Protein AF-0000000074029200 (afdb_homodimer)

Solvent-accessible surface area (backbone atoms only — not comparable to full-atom values): 29066 Å² total; per-residue (Å²): 129,84,76,78,50,22,51,49,37,46,43,51,68,23,36,46,64,42,58,86,31,36,35,35,27,42,22,12,74,84,25,44,72,59,31,50,52,42,33,58,50,36,48,76,48,27,60,40,35,36,36,36,37,32,72,69,62,92,45,66,43,50,70,69,58,66,59,54,33,59,37,49,40,63,32,47,32,38,38,31,39,17,68,38,32,46,76,78,14,66,44,47,52,49,13,24,74,59,39,11,14,39,36,35,14,44,60,64,55,70,59,33,31,75,70,17,32,39,58,37,63,55,70,58,16,30,53,54,9,50,54,48,15,54,50,45,40,72,22,45,34,36,40,41,34,40,92,93,27,46,29,35,33,32,26,61,95,32,56,36,39,65,40,34,41,65,31,70,45,72,50,29,67,47,47,41,50,36,5,22,19,31,32,22,35,41,75,46,47,25,37,36,27,42,53,36,48,39,31,30,59,78,71,21,58,42,91,55,47,36,41,36,34,30,54,60,14,24,58,76,45,70,43,46,89,64,43,74,57,50,48,67,32,69,71,42,73,46,25,16,22,46,19,35,44,32,34,13,37,15,82,32,20,49,88,74,42,44,61,64,38,35,50,12,17,49,34,25,35,26,40,26,25,6,42,19,54,89,54,74,31,82,40,76,41,93,44,67,41,44,30,21,22,64,46,26,27,32,26,48,55,91,42,58,43,27,56,60,28,38,74,61,116,128,84,76,77,50,21,52,49,37,46,42,50,67,24,36,46,64,42,58,86,31,36,35,36,25,41,22,13,74,85,25,44,71,59,31,50,51,42,32,56,50,36,50,76,47,26,61,40,35,35,36,36,37,32,72,67,63,94,44,65,45,48,69,69,59,66,59,54,35,60,38,48,41,63,32,48,31,39,38,31,40,17,68,38,32,48,75,78,14,66,46,47,51,49,14,25,74,59,38,10,15,37,37,35,13,46,61,64,56,70,60,33,32,76,69,17,32,39,57,38,63,54,69,58,14,30,53,54,10,49,53,48,14,54,51,45,41,71,24,46,34,38,39,41,33,40,90,93,27,46,30,35,32,32,26,60,96,30,57,35,40,66,39,36,41,65,31,70,47,71,50,30,65,46,48,42,49,37,6,21,18,30,33,22,35,43,76,47,46,25,39,38,28,42,54,37,49,38,30,31,58,78,72,20,59,42,90,56,49,36,42,35,33,30,55,59,14,24,57,76,46,70,43,45,88,64,44,74,58,49,48,65,34,68,71,43,72,48,24,16,21,46,20,35,44,32,34,14,37,15,81,32,20,49,87,74,43,45,62,65,38,37,50,13,17,48,37,26,35,27,42,26,24,6,42,19,53,90,55,77,31,83,41,77,40,94,42,68,40,45,30,22,23,67,45,25,26,31,26,48,54,90,41,60,44,28,56,61,26,39,72,61,116

Secondary structure (DSSP, 8-state):
-PPPPHHHIIIIIIS---TT-EEEEEEETTSHHHHHHHHHHHHHHSSEEEEEEEPPPSSTTPPPPHHHHHHHTT-SEEEE--SS--TTSHHHHHHHHTT-EEEE-TT--HHHHHTSGGGS-HHHHHHHHHHHHHHHHH-SEEEEEETTEEEEEE-TTPPPEEE-S---STT-EEESS--EEEE-PPTT--EEEEEE-SEETTTEE-SSPEEEEEETTEEEEEESTTGGGGGGGGSSTTTTBEEEEEEE-BTT----S-HHHHTTBTT-EEEEEE--GGGT-----S-EEEEEESS-EEEETTEEEEETTEE--/--PPPHHHIIIIIIS---TT-EEEEEEETTSHHHHHHHHHHHHHHSSEEEEEEEPPPSSTTPPPPHHHHHHHTT-SEEEE--SS--TTSHHHHHHHHTT-EEEE-TT--HHHHHTSGGGS-HHHHHHHHHHHHHHHHH-SEEEEEETTEEEEEE-TTPPPEEE-S---STT-EEESS--EEEE-PPTT--EEEEEE-SEETTTEE-SSPEEEEEETTEEEEEESTTGGGGGGGGSSTTTTBEEEEEEE-BTT----S-HHHHTTBTT-EEEEEE--GGGT-----S-EEEEEESS-EEEETTEEEEETTEE--

Sequence (626 aa):
MSKKSGYRVVIEDCLAVKKNETVLILTDDKKISIGKSLYEEGKKLAKEAVLMIMEPRKVSGEEPPEVIAEAMKNFDVIICPTSTSITHTNAKINAVKAGARLASMPNITEDMFHEGAITADYTEVEKLTLKLTEILSKTKTAKLIKDDYILEMSLDGRDGVASTGVYKNSGEAGNLPSGEAYIAPVEGSANGEMLVDGSMVGVGILQTPLHMKIVDGRLTEAKGEDRQKIEVLFSNERNGTLGELGIGTNHAARLTGVILEDEKIYGTVHIAFGTNTSFGGRNKADCHLDGVVINPTLYLDDLLVLKEGKFMIMSKKSGYRVVIEDCLAVKKNETVLILTDDKKISIGKSLYEEGKKLAKEAVLMIMEPRKVSGEEPPEVIAEAMKNFDVIICPTSTSITHTNAKINAVKAGARLASMPNITEDMFHEGAITADYTEVEKLTLKLTEILSKTKTAKLIKDDYILEMSLDGRDGVASTGVYKNSGEAGNLPSGEAYIAPVEGSANGEMLVDGSMVGVGILQTPLHMKIVDGRLTEAKGEDRQKIEVLFSNERNGTLGELGIGTNHAARLTGVILEDEKIYGTVHIAFGTNTSFGGRNKADCHLDGVVINPTLYLDDLLVLKEGKFMI

Radius of gyration: 32.2 Å; Cα contacts (8 Å, |Δi|>4): 1801; chains: 2; bounding box: 51×98×64 Å

InterPro domains:
  IPR052170 Metal-dependent Exopeptidase M29 [PTHR34448] (76-312)
  IPR058739 NicX [PF26233] (66-312)

Structure (mmCIF, N/CA/C/O backbone):
data_AF-0000000074029200-model_v1
#
loop_
_entity.id
_entity.type
_entity.pdbx_description
1 polymer 'Leucyl aminopeptidase (Aminopeptidase T)'
#
loop_
_atom_site.group_PDB
_atom_site.id
_atom_site.type_symbol
_atom_site.label_atom_id
_atom_site.label_alt_id
_atom_site.label_comp_id
_atom_site.label_asym_id
_atom_site.label_entity_id
_atom_site.label_seq_id
_atom_site.pdbx_PDB_ins_code
_atom_site.Cartn_x
_atom_site.Cartn_y
_atom_site.Cartn_z
_atom_site.occupancy
_atom_site.B_iso_or_equiv
_atom_site.auth_seq_id
_atom_site.auth_comp_id
_atom_site.auth_asym_id
_atom_site.auth_atom_id
_atom_site.pdbx_PDB_model_num
ATOM 1 N N . MET A 1 1 ? 22.656 25.344 -8.703 1 38.25 1 MET A N 1
ATOM 2 C CA . MET A 1 1 ? 22.406 24.109 -7.965 1 38.25 1 MET A CA 1
ATOM 3 C C . MET A 1 1 ? 20.922 23.75 -7.996 1 38.25 1 MET A C 1
ATOM 5 O O . MET A 1 1 ? 20.062 24.578 -7.703 1 38.25 1 MET A O 1
ATOM 9 N N . SER A 1 2 ? 20.438 22.766 -8.656 1 51.72 2 SER A N 1
ATOM 10 C CA . SER A 1 2 ? 19.031 22.469 -8.922 1 51.72 2 SER A CA 1
ATOM 11 C C . SER A 1 2 ? 18.234 22.344 -7.629 1 51.72 2 SER A C 1
ATOM 13 O O . SER A 1 2 ? 18.719 21.766 -6.652 1 51.72 2 SER A O 1
ATOM 15 N N . LYS A 1 3 ? 17.297 23.188 -7.395 1 76.44 3 LYS A N 1
ATOM 16 C CA . LYS A 1 3 ? 16.484 23.312 -6.184 1 76.44 3 LYS A CA 1
ATOM 17 C C . LYS A 1 3 ? 15.945 21.953 -5.758 1 76.44 3 LYS A C 1
ATOM 19 O O . LYS A 1 3 ? 15.477 21.172 -6.594 1 76.44 3 LYS A O 1
ATOM 24 N N . LYS A 1 4 ? 16.25 21.625 -4.543 1 86.81 4 LYS A N 1
ATOM 25 C CA . LYS A 1 4 ? 15.75 20.391 -3.922 1 86.81 4 LYS A CA 1
ATOM 26 C C . LYS A 1 4 ? 14.234 20.297 -4.07 1 86.81 4 LYS A C 1
ATOM 28 O O . LYS A 1 4 ? 13.516 21.266 -3.812 1 86.81 4 LYS A O 1
ATOM 33 N N . SER A 1 5 ? 13.805 19.25 -4.656 1 92.81 5 SER A N 1
ATOM 34 C CA . SER A 1 5 ? 12.359 19.094 -4.805 1 92.81 5 SER A CA 1
ATOM 35 C C . SER A 1 5 ? 11.656 19.109 -3.451 1 92.81 5 SER A C 1
ATOM 37 O O . SER A 1 5 ? 12.242 18.719 -2.438 1 92.81 5 SER A O 1
ATOM 39 N N . GLY A 1 6 ? 10.414 19.531 -3.385 1 97.06 6 GLY A N 1
ATOM 40 C CA . GLY A 1 6 ? 9.633 19.516 -2.16 1 97.06 6 GLY A CA 1
ATOM 41 C C . GLY A 1 6 ? 9.523 18.125 -1.535 1 97.06 6 GLY A C 1
ATOM 42 O O . GLY A 1 6 ? 9.516 18 -0.31 1 97.06 6 GLY A O 1
ATOM 43 N N . TYR A 1 7 ? 9.508 17.125 -2.363 1 98 7 TYR A N 1
ATOM 44 C CA . TYR A 1 7 ? 9.43 15.758 -1.867 1 98 7 TYR A CA 1
ATOM 45 C C . TYR A 1 7 ? 10.703 15.367 -1.131 1 98 7 TYR A C 1
ATOM 47 O O . TYR A 1 7 ? 10.656 14.688 -0.104 1 98 7 TYR A O 1
ATOM 55 N N . ARG A 1 8 ? 11.805 15.797 -1.65 1 96.94 8 ARG A N 1
ATOM 56 C CA . ARG A 1 8 ? 13.094 15.531 -1.005 1 96.94 8 ARG A CA 1
ATOM 57 C C . ARG A 1 8 ? 13.211 16.297 0.304 1 96.94 8 ARG A C 1
ATOM 59 O O . ARG A 1 8 ? 13.812 15.812 1.266 1 96.94 8 ARG A O 1
ATOM 66 N N . VAL A 1 9 ? 12.672 17.547 0.349 1 97.56 9 VAL A N 1
ATOM 67 C CA . VAL A 1 9 ? 12.656 18.344 1.571 1 97.56 9 VAL A CA 1
ATOM 68 C C . VAL A 1 9 ? 11.961 17.562 2.688 1 97.56 9 VAL A C 1
ATOM 70 O O . VAL A 1 9 ? 12.469 17.484 3.807 1 97.56 9 VAL A O 1
ATOM 73 N N . VAL A 1 10 ? 10.844 16.938 2.373 1 98.56 10 VAL A N 1
ATOM 74 C CA . VAL A 1 10 ? 10.078 16.188 3.361 1 98.56 10 VAL A CA 1
ATOM 75 C C . VAL A 1 10 ? 10.906 15.008 3.867 1 98.56 10 VAL A C 1
ATOM 77 O O . VAL A 1 10 ? 11.055 14.82 5.078 1 98.56 10 VAL A O 1
ATOM 80 N N . ILE A 1 11 ? 11.484 14.266 2.938 1 98.5 11 ILE A N 1
ATOM 81 C CA . ILE A 1 11 ? 12.164 13.008 3.244 1 98.5 11 ILE A CA 1
ATOM 82 C C . ILE A 1 11 ? 13.469 13.297 3.988 1 98.5 11 ILE A C 1
ATOM 84 O O . ILE A 1 11 ? 13.758 12.664 5.004 1 98.5 11 ILE A O 1
ATOM 88 N N . GLU A 1 12 ? 14.219 14.281 3.594 1 97.75 12 GLU A N 1
ATOM 89 C CA . GLU A 1 12 ? 15.57 14.492 4.094 1 97.75 12 GLU A CA 1
ATOM 90 C C . GLU A 1 12 ? 15.594 15.531 5.215 1 97.75 12 GLU A C 1
ATOM 92 O O . GLU A 1 12 ? 16.219 15.312 6.254 1 97.75 12 GLU A O 1
ATOM 97 N N . ASP A 1 13 ? 14.906 16.609 5.004 1 97.31 13 ASP A N 1
ATOM 98 C CA . ASP A 1 13 ? 15.07 17.75 5.906 1 97.31 13 ASP A CA 1
ATOM 99 C C . ASP A 1 13 ? 14.039 17.703 7.035 1 97.31 13 ASP A C 1
ATOM 101 O O . ASP A 1 13 ? 14.359 17.984 8.188 1 97.31 13 ASP A O 1
ATOM 105 N N . CYS A 1 14 ? 12.805 17.406 6.73 1 98.62 14 CYS A N 1
ATOM 106 C CA . CYS A 1 14 ? 11.742 17.438 7.73 1 98.62 14 CYS A CA 1
ATOM 107 C C . CYS A 1 14 ? 11.75 16.172 8.578 1 98.62 14 CYS A C 1
ATOM 109 O O . CYS A 1 14 ? 11.617 16.234 9.805 1 98.62 14 CYS A O 1
ATOM 111 N N . LEU A 1 15 ? 11.969 15.016 7.871 1 98.69 15 LEU A N 1
ATOM 112 C CA . LEU A 1 15 ? 11.828 13.75 8.586 1 98.69 15 LEU A CA 1
ATOM 113 C C . LEU A 1 15 ? 13.18 13.07 8.75 1 98.69 15 LEU A C 1
ATOM 115 O O . LEU A 1 15 ? 13.297 12.086 9.484 1 98.69 15 LEU A O 1
ATOM 119 N N . ALA A 1 16 ? 14.219 13.516 8.117 1 98.31 16 ALA A N 1
ATOM 120 C CA . ALA A 1 16 ? 15.586 13.008 8.242 1 98.31 16 ALA A CA 1
ATOM 121 C C . ALA A 1 16 ? 15.617 11.492 8.141 1 98.31 16 ALA A C 1
ATOM 123 O O . ALA A 1 16 ? 16.188 10.812 9.008 1 98.31 16 ALA A O 1
ATOM 124 N N . VAL A 1 17 ? 15.023 10.977 7.113 1 98.62 17 VAL A N 1
ATOM 125 C CA . VAL A 1 17 ? 14.977 9.531 6.906 1 98.62 17 VAL A CA 1
ATOM 126 C C . VAL A 1 17 ? 16.406 8.984 6.773 1 98.62 17 VAL A C 1
ATOM 128 O O . VAL A 1 17 ? 17.25 9.594 6.105 1 98.62 17 VAL A O 1
ATOM 131 N N . LYS A 1 18 ? 16.609 7.832 7.41 1 98.38 18 LYS A N 1
ATOM 132 C CA . LYS A 1 18 ? 17.922 7.195 7.375 1 98.38 18 LYS A CA 1
ATOM 133 C C . LYS A 1 18 ? 17.906 5.945 6.504 1 98.38 18 LYS A C 1
ATOM 135 O O . LYS A 1 18 ? 16.844 5.363 6.258 1 98.38 18 LYS A O 1
ATOM 140 N N . LYS A 1 19 ? 19.109 5.488 6.121 1 98.12 19 LYS A N 1
ATOM 141 C CA . LYS A 1 19 ? 19.297 4.398 5.168 1 98.12 19 LYS A CA 1
ATOM 142 C C . LYS A 1 19 ? 18.844 3.064 5.758 1 98.12 19 LYS A C 1
ATOM 144 O O . LYS A 1 19 ? 18.578 2.111 5.023 1 98.12 19 LYS A O 1
ATOM 149 N N . ASN A 1 20 ? 18.797 2.947 7.039 1 98.25 20 ASN A N 1
ATOM 150 C CA . ASN A 1 20 ? 18.422 1.682 7.668 1 98.25 20 ASN A CA 1
ATOM 151 C C . ASN A 1 20 ? 16.969 1.686 8.125 1 98.25 20 ASN A C 1
ATOM 153 O O . ASN A 1 20 ? 16.531 0.772 8.828 1 98.25 20 ASN A O 1
ATOM 157 N N . GLU A 1 21 ? 16.203 2.693 7.742 1 98.62 21 GLU A N 1
ATOM 158 C CA . GLU A 1 21 ? 14.844 2.852 8.242 1 98.62 21 GLU A CA 1
ATOM 159 C C . GLU A 1 21 ? 13.82 2.455 7.191 1 98.62 21 GLU A C 1
ATOM 161 O O . GLU A 1 21 ? 14.133 2.4 6 1 98.62 21 GLU A O 1
ATOM 166 N N . THR A 1 22 ? 12.617 2.125 7.703 1 98.69 22 THR A N 1
ATOM 167 C CA . THR A 1 22 ? 11.469 1.867 6.844 1 98.69 22 THR A CA 1
ATOM 168 C C . THR A 1 22 ? 10.547 3.084 6.793 1 98.69 22 THR A C 1
ATOM 170 O O . THR A 1 22 ? 10.383 3.785 7.793 1 98.69 22 THR A O 1
ATOM 173 N N . VAL A 1 23 ? 10.008 3.34 5.609 1 98.81 23 VAL A N 1
ATOM 174 C CA . VAL A 1 23 ? 9.117 4.48 5.41 1 98.81 23 VAL A CA 1
ATOM 175 C C . VAL A 1 23 ? 7.785 4 4.836 1 98.81 23 VAL A C 1
ATOM 177 O O . VAL A 1 23 ? 7.758 3.244 3.863 1 98.81 23 VAL A O 1
ATOM 180 N N . LEU A 1 24 ? 6.734 4.387 5.414 1 98.94 24 LEU A N 1
ATOM 181 C CA . LEU A 1 24 ? 5.391 4.188 4.879 1 98.94 24 LEU A CA 1
ATOM 182 C C . LEU A 1 24 ? 4.832 5.488 4.316 1 98.94 24 LEU A C 1
ATOM 184 O O . LEU A 1 24 ? 4.809 6.508 5.008 1 98.94 24 LEU A O 1
ATOM 188 N N . ILE A 1 25 ? 4.445 5.496 3.086 1 98.94 25 ILE A N 1
ATOM 189 C CA . ILE A 1 25 ? 3.559 6.523 2.559 1 98.94 25 ILE A CA 1
ATOM 190 C C . ILE A 1 25 ? 2.121 6.012 2.549 1 98.94 25 ILE A C 1
ATOM 192 O O . ILE A 1 25 ? 1.783 5.105 1.784 1 98.94 25 ILE A O 1
ATOM 196 N N . LEU A 1 26 ? 1.321 6.473 3.443 1 98.94 26 LEU A N 1
ATOM 197 C CA . LEU A 1 26 ? -0.095 6.129 3.496 1 98.94 26 LEU A CA 1
ATOM 198 C C . LEU A 1 26 ? -0.939 7.199 2.811 1 98.94 26 LEU A C 1
ATOM 200 O O . LEU A 1 26 ? -0.995 8.344 3.271 1 98.94 26 LEU A O 1
ATOM 204 N N . THR A 1 27 ? -1.576 6.887 1.706 1 98.81 27 THR A N 1
ATOM 205 C CA . THR A 1 27 ? -2.396 7.844 0.971 1 98.81 27 THR A CA 1
ATOM 206 C C . THR A 1 27 ? -3.771 7.254 0.667 1 98.81 27 THR A C 1
ATOM 208 O O . THR A 1 27 ? -4.148 6.223 1.227 1 98.81 27 THR A O 1
ATOM 211 N N . ASP A 1 28 ? -4.613 8.008 0.03 1 98.69 28 ASP A N 1
ATOM 212 C CA . ASP A 1 28 ? -5.918 7.512 -0.398 1 98.69 28 ASP A CA 1
ATOM 213 C C . ASP A 1 28 ? -6.152 7.789 -1.881 1 98.69 28 ASP A C 1
ATOM 215 O O . ASP A 1 28 ? -5.297 8.375 -2.551 1 98.69 28 ASP A O 1
ATOM 219 N N . ASP A 1 29 ? -7.258 7.43 -2.445 1 98.38 29 ASP A N 1
ATOM 220 C CA . ASP A 1 29 ? -7.551 7.453 -3.875 1 98.38 29 ASP A CA 1
ATOM 221 C C . ASP A 1 29 ? -7.457 8.875 -4.43 1 98.38 29 ASP A C 1
ATOM 223 O O . ASP A 1 29 ? -7.191 9.062 -5.621 1 98.38 29 ASP A O 1
ATOM 227 N N . LYS A 1 30 ? -7.57 9.836 -3.578 1 98.31 30 LYS A N 1
ATOM 228 C CA . LYS A 1 30 ? -7.625 11.219 -4.047 1 98.31 30 LYS A CA 1
ATOM 229 C C . LYS A 1 30 ? -6.234 11.852 -4.059 1 98.31 30 LYS A C 1
ATOM 231 O O . LYS A 1 30 ? -6.035 12.914 -4.652 1 98.31 30 LYS A O 1
ATOM 236 N N . LYS A 1 31 ? -5.27 11.188 -3.438 1 98.5 31 LYS A N 1
ATOM 237 C CA . LYS A 1 31 ? -3.947 11.789 -3.307 1 98.5 31 LYS A CA 1
ATOM 238 C C . LYS A 1 31 ? -2.863 10.852 -3.828 1 98.5 31 LYS A C 1
ATOM 240 O O . LYS A 1 31 ? -1.701 10.961 -3.428 1 98.5 31 LYS A O 1
ATOM 245 N N . ILE A 1 32 ? -3.189 9.984 -4.734 1 98.38 32 ILE A N 1
ATOM 246 C CA . ILE A 1 32 ? -2.307 8.914 -5.188 1 98.38 32 ILE A CA 1
ATOM 247 C C . ILE A 1 32 ? -1.058 9.516 -5.828 1 98.38 32 ILE A C 1
ATOM 249 O O . ILE A 1 32 ? 0.054 9.023 -5.613 1 98.38 32 ILE A O 1
ATOM 253 N N . SER A 1 33 ? -1.218 10.57 -6.684 1 98.12 33 SER A N 1
ATOM 254 C CA . SER A 1 33 ? -0.089 11.172 -7.383 1 98.12 33 SER A CA 1
ATOM 255 C C . SER A 1 33 ? 0.973 11.664 -6.406 1 98.12 33 SER A C 1
ATOM 257 O O . SER A 1 33 ? 2.164 11.406 -6.594 1 98.12 33 SER A O 1
ATOM 259 N N . ILE A 1 34 ? 0.531 12.32 -5.355 1 98.69 34 ILE A N 1
ATOM 260 C CA . ILE A 1 34 ? 1.442 12.828 -4.34 1 98.69 34 ILE A CA 1
ATOM 261 C C . ILE A 1 34 ? 2.07 11.664 -3.576 1 98.69 34 ILE A C 1
ATOM 263 O O . ILE A 1 34 ? 3.279 11.648 -3.338 1 98.69 34 ILE A O 1
ATOM 267 N N . GLY A 1 35 ? 1.217 10.695 -3.18 1 98.81 35 GLY A N 1
ATOM 268 C CA . GLY A 1 35 ? 1.73 9.508 -2.52 1 98.81 35 GLY A CA 1
ATOM 269 C C . GLY A 1 35 ? 2.832 8.812 -3.301 1 98.81 35 GLY A C 1
ATOM 270 O O . GLY A 1 35 ? 3.863 8.445 -2.736 1 98.81 35 GLY A O 1
ATOM 271 N N . LYS A 1 36 ? 2.619 8.695 -4.586 1 98.44 36 LYS A N 1
ATOM 272 C CA . LYS A 1 36 ? 3.592 8.039 -5.453 1 98.44 36 LYS A CA 1
ATOM 273 C C . LYS A 1 36 ? 4.906 8.82 -5.492 1 98.44 36 LYS A C 1
ATOM 275 O O . LYS A 1 36 ? 5.984 8.219 -5.469 1 98.44 36 LYS A O 1
ATOM 280 N N . SER A 1 37 ? 4.82 10.117 -5.598 1 98.62 37 SER A N 1
ATOM 281 C CA . SER A 1 37 ? 6.02 10.945 -5.648 1 98.62 37 SER A CA 1
ATOM 282 C C . SER A 1 37 ? 6.828 10.836 -4.359 1 98.62 37 SER A C 1
ATOM 284 O O . SER A 1 37 ? 8.055 10.742 -4.395 1 98.62 37 SER A O 1
ATOM 286 N N . LEU A 1 38 ? 6.168 10.852 -3.234 1 98.88 38 LEU A N 1
ATOM 287 C CA . LEU A 1 38 ? 6.836 10.688 -1.948 1 98.88 38 LEU A CA 1
ATOM 288 C C . LEU A 1 38 ? 7.453 9.297 -1.826 1 98.88 38 LEU A C 1
ATOM 290 O O . LEU A 1 38 ? 8.57 9.156 -1.322 1 98.88 38 LEU A O 1
ATOM 294 N N . TYR A 1 39 ? 6.727 8.328 -2.283 1 98.88 39 TYR A N 1
ATOM 295 C CA . TYR A 1 39 ? 7.203 6.949 -2.295 1 98.88 39 TYR A CA 1
ATOM 296 C C . TYR A 1 39 ? 8.492 6.82 -3.102 1 98.88 39 TYR A C 1
ATOM 298 O O . TYR A 1 39 ? 9.469 6.234 -2.633 1 98.88 39 TYR A O 1
ATOM 306 N N . GLU A 1 40 ? 8.5 7.422 -4.305 1 98.44 40 GLU A N 1
ATOM 307 C CA . GLU A 1 40 ? 9.688 7.387 -5.156 1 98.44 40 GLU A CA 1
ATOM 308 C C . GLU A 1 40 ? 10.883 8.047 -4.473 1 98.44 40 GLU A C 1
ATOM 310 O O . GLU A 1 40 ? 12.008 7.559 -4.566 1 98.44 40 GLU A O 1
ATOM 315 N N . GLU A 1 41 ? 10.625 9.148 -3.846 1 98.19 41 GLU A N 1
ATOM 316 C CA . GLU A 1 41 ? 11.711 9.82 -3.139 1 98.19 41 GLU A CA 1
ATOM 317 C C . GLU A 1 41 ? 12.18 8.992 -1.941 1 98.19 41 GLU A C 1
ATOM 319 O O . GLU A 1 41 ? 13.375 8.922 -1.664 1 98.19 41 GLU A O 1
ATOM 324 N N . GLY A 1 42 ? 11.227 8.406 -1.172 1 98.38 42 GLY A N 1
ATOM 325 C CA . GLY A 1 42 ? 11.562 7.57 -0.031 1 98.38 42 GLY A CA 1
ATOM 326 C C . GLY A 1 42 ? 12.406 6.363 -0.402 1 98.38 42 GLY A C 1
ATOM 327 O O . GLY A 1 42 ? 13.32 5.992 0.335 1 98.38 42 GLY A O 1
ATOM 328 N N . LYS A 1 43 ? 12.172 5.777 -1.564 1 97.88 43 LYS A N 1
ATOM 329 C CA . LYS A 1 43 ? 12.898 4.602 -2.041 1 97.88 43 LYS A CA 1
ATOM 330 C C . LYS A 1 43 ? 14.383 4.898 -2.195 1 97.88 43 LYS A C 1
ATOM 332 O O . LYS A 1 43 ? 15.219 4.012 -2.016 1 97.88 43 LYS A O 1
ATOM 337 N N . LYS A 1 44 ? 14.695 6.129 -2.514 1 97.69 44 LYS A N 1
ATOM 338 C CA . LYS A 1 44 ? 16.078 6.504 -2.803 1 97.69 44 LYS A CA 1
ATOM 339 C C . LYS A 1 44 ? 16.938 6.488 -1.537 1 97.69 44 LYS A C 1
ATOM 341 O O . LYS A 1 44 ? 18.156 6.324 -1.604 1 97.69 44 LYS A O 1
ATOM 346 N N . LEU A 1 45 ? 16.266 6.621 -0.389 1 97.69 45 LEU A N 1
ATOM 347 C CA . LEU A 1 45 ? 17.062 6.828 0.824 1 97.69 45 LEU A CA 1
ATOM 348 C C . LEU A 1 45 ? 16.812 5.707 1.826 1 97.69 45 LEU A C 1
ATOM 350 O O . LEU A 1 45 ? 17.766 5.199 2.436 1 97.69 45 LEU A O 1
ATOM 354 N N . ALA A 1 46 ? 15.602 5.258 2.002 1 98.38 46 ALA A N 1
ATOM 355 C CA . ALA A 1 46 ? 15.219 4.332 3.066 1 98.38 46 ALA A CA 1
ATOM 356 C C . ALA A 1 46 ? 15.672 2.912 2.744 1 98.38 46 ALA A C 1
ATOM 358 O O . ALA A 1 46 ? 15.914 2.578 1.581 1 98.38 46 ALA A O 1
ATOM 359 N N . LYS A 1 47 ? 15.781 2.117 3.812 1 98.06 47 LYS A N 1
ATOM 360 C CA . LYS A 1 47 ? 16 0.685 3.629 1 98.06 47 LYS A CA 1
ATOM 361 C C . LYS A 1 47 ? 14.867 0.055 2.83 1 98.06 47 LYS A C 1
ATOM 363 O O . LYS A 1 47 ? 15.102 -0.768 1.944 1 98.06 47 LYS A O 1
ATOM 368 N N . GLU A 1 48 ? 13.656 0.421 3.236 1 98.06 48 GLU A N 1
ATOM 369 C CA . GLU A 1 48 ? 12.43 -0.017 2.578 1 98.06 48 GLU A CA 1
ATOM 370 C C . GLU A 1 48 ? 11.383 1.091 2.574 1 98.06 48 GLU A C 1
ATOM 372 O O . GLU A 1 48 ? 11.156 1.741 3.598 1 98.06 48 GLU A O 1
ATOM 377 N N . ALA A 1 49 ? 10.844 1.323 1.435 1 98.69 49 ALA A N 1
ATOM 378 C CA . ALA A 1 49 ? 9.68 2.201 1.326 1 98.69 49 ALA A CA 1
ATOM 379 C C . ALA A 1 49 ? 8.453 1.431 0.851 1 98.69 49 ALA A C 1
ATOM 381 O O . ALA A 1 49 ? 8.555 0.569 -0.026 1 98.69 49 ALA A O 1
ATOM 382 N N . VAL A 1 50 ? 7.348 1.687 1.462 1 98.88 50 VAL A N 1
ATOM 383 C CA . VAL A 1 50 ? 6.078 1.054 1.109 1 98.88 50 VAL A CA 1
ATOM 384 C C . VAL A 1 50 ? 5.02 2.123 0.853 1 98.88 50 VAL A C 1
ATOM 386 O O . VAL A 1 50 ? 4.926 3.102 1.599 1 98.88 50 VAL A O 1
ATOM 389 N N . LEU A 1 51 ? 4.305 2.023 -0.265 1 98.88 51 LEU A N 1
ATOM 390 C CA . LEU A 1 51 ? 3.139 2.854 -0.535 1 98.88 51 LEU A CA 1
ATOM 391 C C . LEU A 1 51 ? 1.85 2.092 -0.244 1 98.88 51 LEU A C 1
ATOM 393 O O . LEU A 1 51 ? 1.641 0.995 -0.766 1 98.88 51 LEU A O 1
ATOM 397 N N . MET A 1 52 ? 1.065 2.617 0.641 1 98.88 52 MET A N 1
ATOM 398 C CA . MET A 1 52 ? -0.237 2.047 0.976 1 98.88 52 MET A CA 1
ATOM 399 C C . MET A 1 52 ? -1.364 2.988 0.564 1 98.88 52 MET A C 1
ATOM 401 O O . MET A 1 52 ? -1.338 4.176 0.89 1 98.88 52 MET A O 1
ATOM 405 N N . ILE A 1 53 ? -2.348 2.492 -0.204 1 98.81 53 ILE A N 1
ATOM 406 C CA . ILE A 1 53 ? -3.477 3.271 -0.699 1 98.81 53 ILE A CA 1
ATOM 407 C C . ILE A 1 53 ? -4.781 2.703 -0.142 1 98.81 53 ILE A C 1
ATOM 409 O O . ILE A 1 53 ? -5.004 1.491 -0.184 1 98.81 53 ILE A O 1
ATOM 413 N N . MET A 1 54 ? -5.574 3.512 0.409 1 98.69 54 MET A N 1
ATOM 414 C CA . MET A 1 54 ? -6.895 3.148 0.907 1 98.69 54 MET A CA 1
ATOM 415 C C . MET A 1 54 ? -7.969 4.059 0.318 1 98.69 54 MET A C 1
ATOM 417 O O . MET A 1 54 ? -7.652 5.043 -0.353 1 98.69 54 MET A O 1
ATOM 421 N N . GLU A 1 55 ? -9.227 3.697 0.531 1 98.06 55 GLU A N 1
ATOM 422 C CA . GLU A 1 55 ? -10.328 4.59 0.181 1 98.06 55 GLU A CA 1
ATOM 423 C C . GLU A 1 55 ? -10.352 5.816 1.085 1 98.06 55 GLU A C 1
ATOM 425 O O . GLU A 1 55 ? -10.086 5.719 2.285 1 98.06 55 GLU A O 1
ATOM 430 N N . PRO A 1 56 ? -10.664 6.965 0.496 1 97.81 56 PRO A N 1
ATOM 431 C CA . PRO A 1 56 ? -10.797 8.148 1.346 1 97.81 56 PRO A CA 1
ATOM 432 C C . PRO A 1 56 ? -11.805 7.961 2.477 1 97.81 56 PRO A C 1
ATOM 434 O O . PRO A 1 56 ? -12.844 7.332 2.277 1 97.81 56 PRO A O 1
ATOM 437 N N . ARG A 1 57 ? -11.461 8.453 3.639 1 97.06 57 ARG A N 1
ATOM 438 C CA . ARG A 1 57 ? -12.438 8.492 4.723 1 97.06 57 ARG A CA 1
ATOM 439 C C . ARG A 1 57 ? -13.469 9.594 4.492 1 97.06 57 ARG A C 1
ATOM 441 O O . ARG A 1 57 ? -13.266 10.477 3.658 1 97.06 57 ARG A O 1
ATOM 448 N N . LYS A 1 58 ? -14.578 9.547 5.219 1 94.69 58 LYS A N 1
ATOM 449 C CA . LYS A 1 58 ? -15.688 10.461 4.988 1 94.69 58 LYS A CA 1
ATOM 450 C C . LYS A 1 58 ? -15.414 11.82 5.625 1 94.69 58 LYS A C 1
ATOM 452 O O . LYS A 1 58 ? -15.797 12.859 5.078 1 94.69 58 LYS A O 1
ATOM 457 N N . VAL A 1 59 ? -14.727 11.812 6.77 1 91.62 59 VAL A N 1
ATOM 458 C CA . VAL A 1 59 ? -14.469 13.055 7.484 1 91.62 59 VAL A CA 1
ATOM 459 C C . VAL A 1 59 ? -13.094 12.992 8.148 1 91.62 59 VAL A C 1
ATOM 461 O O . VAL A 1 59 ? -12.57 11.898 8.398 1 91.62 59 VAL A O 1
ATOM 464 N N . SER A 1 60 ? -12.594 14.141 8.414 1 91.12 60 SER A N 1
ATOM 465 C CA . SER A 1 60 ? -11.359 14.219 9.18 1 91.12 60 SER A CA 1
ATOM 466 C C . SER A 1 60 ? -11.523 13.586 10.562 1 91.12 60 SER A C 1
ATOM 468 O O . SER A 1 60 ? -12.547 13.766 11.211 1 91.12 60 SER A O 1
ATOM 470 N N . GLY A 1 61 ? -10.492 12.852 10.961 1 91.88 61 GLY A N 1
ATOM 471 C CA . GLY A 1 61 ? -10.531 12.203 12.258 1 91.88 61 GLY A CA 1
ATOM 472 C C . GLY A 1 61 ? -11.109 10.805 12.211 1 91.88 61 GLY A C 1
ATOM 473 O O . GLY A 1 61 ? -11.016 10.055 13.188 1 91.88 61 GLY A O 1
ATOM 474 N N . GLU A 1 62 ? -11.758 10.5 11.094 1 95.31 62 GLU A N 1
ATOM 475 C CA . GLU A 1 62 ? -12.227 9.125 10.953 1 95.31 62 GLU A CA 1
ATOM 476 C C . GLU A 1 62 ? -11.055 8.148 10.898 1 95.31 62 GLU A C 1
ATOM 478 O O . GLU A 1 62 ? -10.086 8.367 10.172 1 95.31 62 GLU A O 1
ATOM 483 N N . GLU A 1 63 ? -11.195 7.074 11.664 1 98 63 GLU A N 1
ATOM 484 C CA . GLU A 1 63 ? -10.133 6.074 11.742 1 98 63 GLU A CA 1
ATOM 485 C C . GLU A 1 63 ? -9.898 5.414 10.391 1 98 63 GLU A C 1
ATOM 487 O O . GLU A 1 63 ? -10.852 5.121 9.656 1 98 63 GLU A O 1
ATOM 492 N N . PRO A 1 64 ? -8.672 5.207 10.023 1 98.12 64 PRO A N 1
ATOM 493 C CA . PRO A 1 64 ? -8.445 4.301 8.898 1 98.12 64 PRO A CA 1
ATOM 494 C C . PRO A 1 64 ? -8.82 2.855 9.219 1 98.12 64 PRO A C 1
ATOM 496 O O . PRO A 1 64 ? -9.133 2.535 10.367 1 98.12 64 PRO A O 1
ATOM 499 N N . PRO A 1 65 ? -8.906 2.01 8.195 1 97.25 65 PRO A N 1
ATOM 500 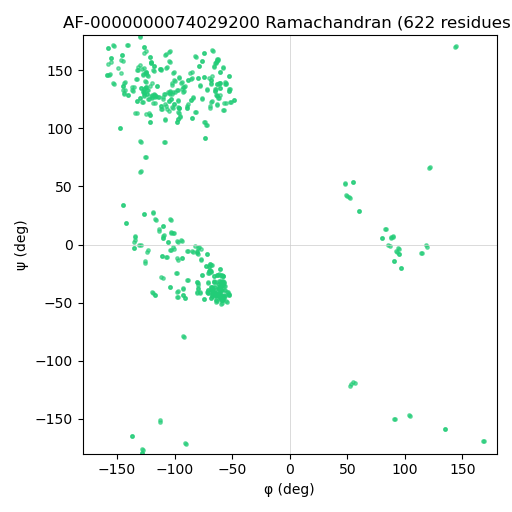C CA . PRO A 1 65 ? -9.188 0.603 8.492 1 97.25 65 PRO A CA 1
ATOM 501 C C . PRO A 1 65 ? -8.234 0.01 9.523 1 97.25 65 PRO A C 1
ATOM 503 O O . PRO A 1 65 ? -7.047 0.354 9.539 1 97.25 65 PRO A O 1
ATOM 506 N N . GLU A 1 66 ? -8.75 -0.855 10.312 1 97.56 66 GLU A N 1
ATOM 507 C CA . GLU A 1 66 ? -7.973 -1.472 11.383 1 97.56 66 GLU A CA 1
ATOM 508 C C . GLU A 1 66 ? -6.695 -2.105 10.844 1 97.56 66 GLU A C 1
ATOM 510 O O . GLU A 1 66 ? -5.641 -2.031 11.484 1 97.56 66 GLU A O 1
ATOM 515 N N . VAL A 1 67 ? -6.785 -2.754 9.711 1 97.19 67 VAL A N 1
ATOM 516 C CA . VAL A 1 67 ? -5.633 -3.434 9.125 1 97.19 67 VAL A CA 1
ATOM 517 C C . VAL A 1 67 ? -4.535 -2.42 8.812 1 97.19 67 VAL A C 1
ATOM 519 O O . VAL A 1 67 ? -3.346 -2.729 8.93 1 97.19 67 VAL A O 1
ATOM 522 N N . ILE A 1 68 ? -4.934 -1.224 8.438 1 98.38 68 ILE A N 1
ATOM 523 C CA . ILE A 1 68 ? -3.973 -0.161 8.164 1 98.38 68 ILE A CA 1
ATOM 524 C C . ILE A 1 68 ? -3.402 0.368 9.477 1 98.38 68 ILE A C 1
ATOM 526 O O . ILE A 1 68 ? -2.188 0.535 9.609 1 98.38 68 ILE A O 1
ATOM 530 N N . ALA A 1 69 ? -4.301 0.634 10.461 1 98.56 69 ALA A N 1
ATOM 531 C CA . ALA A 1 69 ? -3.867 1.107 11.773 1 98.56 69 ALA A CA 1
ATOM 532 C C . ALA A 1 69 ? -2.816 0.176 12.375 1 98.56 69 ALA A C 1
ATOM 534 O O . ALA A 1 69 ? -1.811 0.635 12.922 1 98.56 69 ALA A O 1
ATOM 535 N N . GLU A 1 70 ? -3.01 -1.095 12.266 1 97.81 70 GLU A N 1
ATOM 536 C CA . GLU A 1 70 ? -2.074 -2.084 12.789 1 97.81 70 GLU A CA 1
ATOM 537 C C . GLU A 1 70 ? -0.75 -2.047 12.031 1 97.81 70 GLU A C 1
ATOM 539 O O . GLU A 1 70 ? 0.32 -2.143 12.641 1 97.81 70 GLU A O 1
ATOM 544 N N . ALA A 1 71 ? -0.792 -1.943 10.766 1 97.75 71 ALA A N 1
ATOM 545 C CA . ALA A 1 71 ? 0.419 -1.9 9.953 1 97.75 71 ALA A CA 1
ATOM 546 C C . ALA A 1 71 ? 1.273 -0.686 10.305 1 97.75 71 ALA A C 1
ATOM 548 O O . ALA A 1 71 ? 2.504 -0.771 10.328 1 97.75 71 ALA A O 1
ATOM 549 N N . MET A 1 72 ? 0.654 0.437 10.578 1 98.62 72 MET A N 1
ATOM 550 C CA . MET A 1 72 ? 1.332 1.7 10.852 1 98.62 72 MET A CA 1
ATOM 551 C C . MET A 1 72 ? 2.283 1.559 12.039 1 98.62 72 MET A C 1
ATOM 553 O O . MET A 1 72 ? 3.336 2.199 12.07 1 98.62 72 MET A O 1
ATOM 557 N N . LYS A 1 73 ? 2.031 0.667 12.938 1 98.31 73 LYS A N 1
ATOM 558 C CA . LYS A 1 73 ? 2.797 0.528 14.172 1 98.31 73 LYS A CA 1
ATOM 559 C C . LYS A 1 73 ? 4.184 -0.045 13.898 1 98.31 73 LYS A C 1
ATOM 561 O O . LYS A 1 73 ? 5.059 -0.007 14.758 1 98.31 73 LYS A O 1
ATOM 566 N N . ASN A 1 74 ? 4.422 -0.478 12.664 1 97.69 74 ASN A N 1
ATOM 567 C CA . ASN A 1 74 ? 5.633 -1.251 12.391 1 97.69 74 ASN A CA 1
ATOM 568 C C . ASN A 1 74 ? 6.629 -0.456 11.555 1 97.69 74 ASN A C 1
ATOM 570 O O . ASN A 1 74 ? 7.656 -0.992 11.133 1 97.69 74 ASN A O 1
ATOM 574 N N . PHE A 1 75 ? 6.398 0.784 11.266 1 98.69 75 PHE A N 1
ATOM 575 C CA . PHE A 1 75 ? 7.281 1.594 10.438 1 98.69 75 PHE A CA 1
ATOM 576 C C . PHE A 1 75 ? 8.047 2.607 11.281 1 98.69 75 PHE A C 1
ATOM 578 O O . PHE A 1 75 ? 7.539 3.082 12.297 1 98.69 75 PHE A O 1
ATOM 585 N N . ASP A 1 76 ? 9.25 3.023 10.844 1 98.75 76 ASP A N 1
ATOM 586 C CA . ASP A 1 76 ? 10.039 4.059 11.5 1 98.75 76 ASP A CA 1
ATOM 587 C C . ASP A 1 76 ? 9.508 5.453 11.164 1 98.75 76 ASP A C 1
ATOM 589 O O . ASP A 1 76 ? 9.484 6.336 12.023 1 98.75 76 ASP A O 1
ATOM 593 N N . VAL A 1 77 ? 9.156 5.648 9.945 1 98.88 77 VAL A N 1
ATOM 594 C CA . VAL A 1 77 ? 8.695 6.934 9.438 1 98.88 77 VAL A CA 1
ATOM 595 C C . VAL A 1 77 ? 7.375 6.754 8.695 1 98.88 77 VAL A C 1
ATOM 597 O O . VAL A 1 77 ? 7.223 5.809 7.914 1 98.88 77 VAL A O 1
ATOM 600 N N . ILE A 1 78 ? 6.418 7.602 8.945 1 98.94 78 ILE A N 1
ATOM 601 C CA . ILE A 1 78 ? 5.129 7.531 8.266 1 98.94 78 ILE A CA 1
ATOM 602 C C . ILE A 1 78 ? 4.758 8.906 7.719 1 98.94 78 ILE A C 1
ATOM 604 O O . ILE A 1 78 ? 4.801 9.906 8.445 1 98.94 78 ILE A O 1
ATOM 608 N N . ILE A 1 79 ? 4.469 8.992 6.477 1 98.94 79 ILE A N 1
ATOM 609 C CA . ILE A 1 79 ? 4 10.195 5.801 1 98.94 79 ILE A CA 1
ATOM 610 C C . ILE A 1 79 ? 2.592 9.969 5.258 1 98.94 79 ILE A C 1
ATOM 612 O O . ILE A 1 79 ? 2.352 9.008 4.52 1 98.94 79 ILE A O 1
ATOM 616 N N . CYS A 1 80 ? 1.662 10.859 5.566 1 98.88 80 CYS A N 1
ATOM 617 C CA . CYS A 1 80 ? 0.26 10.578 5.273 1 98.88 80 CYS A CA 1
ATOM 618 C C . CYS A 1 80 ? -0.355 11.688 4.434 1 98.88 80 CYS A C 1
ATOM 620 O O . CYS A 1 80 ? -1.146 12.492 4.938 1 98.88 80 CYS A O 1
ATOM 622 N N . PRO A 1 81 ? -0.039 11.742 3.15 1 98.81 81 PRO A N 1
ATOM 623 C CA . PRO A 1 81 ? -0.821 12.609 2.26 1 98.81 81 PRO A CA 1
ATOM 624 C C . PRO A 1 81 ? -2.209 12.039 1.962 1 98.81 81 PRO A C 1
ATOM 626 O O . PRO A 1 81 ? -2.373 11.266 1.017 1 98.81 81 PRO A O 1
ATOM 629 N N . THR A 1 82 ? -3.166 12.391 2.723 1 98.5 82 THR A N 1
ATOM 630 C CA . THR A 1 82 ? -4.535 11.906 2.582 1 98.5 82 THR A CA 1
ATOM 631 C C . THR A 1 82 ? -5.5 13.07 2.357 1 98.5 82 THR A C 1
ATOM 633 O O . THR A 1 82 ? -5.164 14.227 2.623 1 98.5 82 THR A O 1
ATOM 636 N N . SER A 1 83 ? -6.676 12.781 1.851 1 97.62 83 SER A N 1
ATOM 637 C CA . SER A 1 83 ? -7.676 13.805 1.591 1 97.62 83 SER A CA 1
ATOM 638 C C . SER A 1 83 ? -8.344 14.266 2.883 1 97.62 83 SER A C 1
ATOM 640 O O . SER A 1 83 ? -8.867 15.375 2.955 1 97.62 83 SER A O 1
ATOM 642 N N . THR A 1 84 ? -8.352 13.375 3.889 1 95.38 84 THR A N 1
ATOM 643 C CA . THR A 1 84 ? -8.852 13.711 5.219 1 95.38 84 THR A CA 1
ATOM 644 C C . THR A 1 84 ? -7.75 13.531 6.266 1 95.38 84 THR A C 1
ATOM 646 O O . THR A 1 84 ? -6.82 12.75 6.066 1 95.38 84 THR A O 1
ATOM 649 N N . SER A 1 85 ? -7.941 14.219 7.293 1 93.88 85 SER A N 1
ATOM 650 C CA . SER A 1 85 ? -6.902 14.25 8.32 1 93.88 85 SER A CA 1
ATOM 651 C C . SER A 1 85 ? -6.93 12.984 9.172 1 93.88 85 SER A C 1
ATOM 653 O O . SER A 1 85 ? -8 12.508 9.547 1 93.88 85 SER A O 1
ATOM 655 N N . ILE A 1 86 ? -5.695 12.5 9.422 1 95.5 86 ILE A N 1
ATOM 656 C CA . ILE A 1 86 ? -5.598 11.383 10.352 1 95.5 86 ILE A CA 1
ATOM 657 C C . ILE A 1 86 ? -4.949 11.852 11.656 1 95.5 86 ILE A C 1
ATOM 659 O O . ILE A 1 86 ? -4.637 11.039 12.531 1 95.5 86 ILE A O 1
ATOM 663 N N . THR A 1 87 ? -4.703 13.086 11.859 1 92.25 87 THR A N 1
ATOM 664 C CA . THR A 1 87 ? -3.893 13.703 12.906 1 92.25 87 THR A CA 1
ATOM 665 C C . THR A 1 87 ? -4.391 13.297 14.289 1 92.25 87 THR A C 1
ATOM 667 O O . THR A 1 87 ? -3.59 13.039 15.188 1 92.25 87 THR A O 1
ATOM 670 N N . HIS A 1 88 ? -5.645 13.219 14.477 1 90.69 88 HIS A N 1
ATOM 671 C CA . HIS A 1 88 ? -6.184 13 15.82 1 90.69 88 HIS A CA 1
ATOM 672 C C . HIS A 1 88 ? -6.789 11.602 15.945 1 90.69 88 HIS A C 1
ATOM 674 O O . HIS A 1 88 ? -7.566 11.344 16.859 1 90.69 88 HIS A O 1
ATOM 680 N N . THR A 1 89 ? -6.504 10.688 15.047 1 95.44 89 THR A N 1
ATOM 681 C CA . THR A 1 89 ? -6.992 9.32 15.117 1 95.44 89 THR A CA 1
ATOM 682 C C . THR A 1 89 ? -6.172 8.5 16.109 1 95.44 89 THR A C 1
ATOM 684 O O . THR A 1 89 ? -5.016 8.828 16.391 1 95.44 89 THR A O 1
ATOM 687 N N . ASN A 1 90 ? -6.777 7.52 16.625 1 97.5 90 ASN A N 1
ATOM 688 C CA . ASN A 1 90 ? -6.059 6.555 17.453 1 97.5 90 ASN A CA 1
ATOM 689 C C . ASN A 1 90 ? -4.949 5.863 16.672 1 97.5 90 ASN A C 1
ATOM 691 O O . ASN A 1 90 ? -3.906 5.523 17.234 1 97.5 90 ASN A O 1
ATOM 695 N N . ALA A 1 91 ? -5.172 5.586 15.367 1 98.31 91 ALA A N 1
ATOM 696 C CA . ALA A 1 91 ? -4.164 4.957 14.516 1 98.31 91 ALA A CA 1
ATOM 697 C C . ALA A 1 91 ? -2.854 5.738 14.555 1 98.31 91 ALA A C 1
ATOM 699 O O . ALA A 1 91 ? -1.783 5.164 14.766 1 98.31 91 ALA A O 1
ATOM 700 N N . LYS A 1 92 ? -2.984 7.039 14.359 1 98.06 92 LYS A N 1
ATOM 701 C CA . LYS A 1 92 ? -1.817 7.914 14.406 1 98.06 92 LYS A CA 1
ATOM 702 C C . LYS A 1 92 ? -1.181 7.914 15.789 1 98.06 92 LYS A C 1
ATOM 704 O O . LYS A 1 92 ? 0.034 7.746 15.922 1 98.06 92 LYS A O 1
ATOM 709 N N . ILE A 1 93 ? -1.976 8.094 16.797 1 97.31 93 ILE A N 1
ATOM 710 C CA . ILE A 1 93 ? -1.496 8.164 18.188 1 97.31 93 ILE A CA 1
ATOM 711 C C . ILE A 1 93 ? -0.742 6.879 18.531 1 97.31 93 ILE A C 1
ATOM 713 O O . ILE A 1 93 ? 0.368 6.93 19.062 1 97.31 93 ILE A O 1
ATOM 717 N N . ASN A 1 94 ? -1.291 5.738 18.188 1 98.5 94 ASN A N 1
ATOM 718 C CA . ASN A 1 94 ? -0.709 4.441 18.531 1 98.5 94 ASN A CA 1
ATOM 719 C C . ASN A 1 94 ? 0.564 4.172 17.734 1 98.5 94 ASN A C 1
ATOM 721 O O . ASN A 1 94 ? 1.502 3.559 18.234 1 98.5 94 ASN A O 1
ATOM 725 N N . ALA A 1 95 ? 0.606 4.531 16.469 1 98.62 95 ALA A N 1
ATOM 726 C CA . ALA A 1 95 ? 1.819 4.371 15.68 1 98.62 95 ALA A CA 1
ATOM 727 C C . ALA A 1 95 ? 2.975 5.176 16.266 1 98.62 95 ALA A C 1
ATOM 729 O O . ALA A 1 95 ? 4.102 4.68 16.359 1 98.62 95 ALA A O 1
ATOM 730 N N . VAL A 1 96 ? 2.668 6.379 16.688 1 98.56 96 VAL A N 1
ATOM 731 C CA . VAL A 1 96 ? 3.672 7.258 17.281 1 98.56 96 VAL A CA 1
ATOM 732 C C . VAL A 1 96 ? 4.137 6.68 18.625 1 98.56 96 VAL A C 1
ATOM 734 O O . VAL A 1 96 ? 5.336 6.656 18.906 1 98.56 96 VAL A O 1
ATOM 737 N N . LYS A 1 97 ? 3.225 6.23 19.406 1 98.31 97 LYS A N 1
ATOM 738 C CA . LYS A 1 97 ? 3.557 5.582 20.672 1 98.31 97 LYS A CA 1
ATOM 739 C C . LYS A 1 97 ? 4.453 4.367 20.438 1 98.31 97 LYS A C 1
ATOM 741 O O . LYS A 1 97 ? 5.316 4.066 21.266 1 98.31 97 LYS A O 1
ATOM 746 N N . ALA A 1 98 ? 4.266 3.76 19.328 1 98.38 98 ALA A N 1
ATOM 747 C CA . ALA A 1 98 ? 5.047 2.568 19 1 98.38 98 ALA A CA 1
ATOM 748 C C . ALA A 1 98 ? 6.426 2.945 18.469 1 98.38 98 ALA A C 1
ATOM 750 O O . ALA A 1 98 ? 7.262 2.072 18.219 1 98.38 98 ALA A O 1
ATOM 751 N N . GLY A 1 99 ? 6.672 4.25 18.281 1 98.25 99 GLY A N 1
ATOM 752 C CA . GLY A 1 99 ? 8.023 4.688 17.969 1 98.25 99 GLY A CA 1
ATOM 753 C C . GLY A 1 99 ? 8.141 5.363 16.625 1 98.25 99 GLY A C 1
ATOM 754 O O . GLY A 1 99 ? 9.219 5.824 16.234 1 98.25 99 GLY A O 1
ATOM 755 N N . ALA A 1 100 ? 7.07 5.477 15.883 1 98.62 100 ALA A N 1
ATOM 756 C CA . ALA A 1 100 ? 7.133 6.109 14.57 1 98.62 100 ALA A CA 1
ATOM 757 C C . ALA A 1 100 ? 7.258 7.625 14.703 1 98.62 100 ALA A C 1
ATOM 759 O O . ALA A 1 100 ? 6.723 8.219 15.633 1 98.62 100 ALA A O 1
ATOM 760 N N . ARG A 1 101 ? 7.953 8.242 13.883 1 98.62 101 ARG A N 1
ATOM 761 C CA . ARG A 1 101 ? 7.715 9.656 13.633 1 98.62 101 ARG A CA 1
ATOM 762 C C . ARG A 1 101 ? 6.824 9.852 12.414 1 98.62 101 ARG A C 1
ATOM 764 O O . ARG A 1 101 ? 6.922 9.102 11.438 1 98.62 101 ARG A O 1
ATOM 771 N N . LEU A 1 102 ? 5.953 10.844 12.469 1 98.81 102 LEU A N 1
ATOM 772 C CA . LEU A 1 102 ? 4.848 10.844 11.516 1 98.81 102 LEU A CA 1
ATOM 773 C C . LEU A 1 102 ? 4.516 12.266 11.07 1 98.81 102 LEU A C 1
ATOM 775 O O . LEU A 1 102 ? 4.445 13.18 11.898 1 98.81 102 LEU A O 1
ATOM 779 N N . ALA A 1 103 ? 4.375 12.438 9.773 1 98.81 103 ALA A N 1
ATOM 780 C CA . ALA A 1 103 ? 3.877 13.68 9.195 1 98.81 103 ALA A CA 1
ATOM 781 C C . ALA A 1 103 ? 2.496 13.477 8.578 1 98.81 103 ALA A C 1
ATOM 783 O O . ALA A 1 103 ? 2.332 12.688 7.645 1 98.81 103 ALA A O 1
ATOM 784 N N . SER A 1 104 ? 1.518 14.117 9.078 1 98.31 104 SER A N 1
ATOM 785 C CA . SER A 1 104 ? 0.182 14.148 8.492 1 98.31 104 SER A CA 1
ATOM 786 C C . SER A 1 104 ? 0.018 15.328 7.535 1 98.31 104 SER A C 1
ATOM 788 O O . SER A 1 104 ? 0.359 16.453 7.879 1 98.31 104 SER A O 1
ATOM 790 N N . MET A 1 105 ? -0.512 15.086 6.336 1 98.19 105 MET A N 1
ATOM 791 C CA . MET A 1 105 ? -0.626 16.109 5.297 1 98.19 105 MET A CA 1
ATOM 792 C C . MET A 1 105 ? -2.043 16.156 4.734 1 98.19 105 MET A C 1
ATOM 794 O O . MET A 1 105 ? -2.246 15.977 3.535 1 98.19 105 MET A O 1
ATOM 798 N N . PRO A 1 106 ? -2.996 16.484 5.586 1 96.69 106 PRO A N 1
ATOM 799 C CA . PRO A 1 106 ? -4.387 16.484 5.125 1 96.69 106 PRO A CA 1
ATOM 800 C C . PRO A 1 106 ? -4.648 17.516 4.027 1 96.69 106 PRO A C 1
ATOM 802 O O . PRO A 1 106 ? -4.305 18.688 4.18 1 96.69 106 PRO A O 1
ATOM 805 N N . ASN A 1 107 ? -5.25 17.047 2.9 1 95.25 107 ASN A N 1
ATOM 806 C CA . ASN A 1 107 ? -5.652 17.859 1.752 1 95.25 107 ASN A CA 1
ATOM 807 C C . ASN A 1 107 ? -4.457 18.562 1.119 1 95.25 107 ASN A C 1
ATOM 809 O O . ASN A 1 107 ? -4.594 19.656 0.568 1 95.25 107 ASN A O 1
ATOM 813 N N . ILE A 1 108 ? -3.283 17.953 1.234 1 97.62 108 ILE A N 1
ATOM 814 C CA . ILE A 1 108 ? -2.051 18.469 0.653 1 97.62 108 ILE A CA 1
ATOM 815 C C . ILE A 1 108 ? -2.195 18.562 -0.865 1 97.62 108 ILE A C 1
ATOM 817 O O . ILE A 1 108 ? -2.934 17.797 -1.473 1 97.62 108 ILE A O 1
ATOM 821 N N . THR A 1 109 ? -1.536 19.531 -1.477 1 97.31 109 THR A N 1
ATOM 822 C CA . THR A 1 109 ? -1.577 19.703 -2.926 1 97.31 109 THR A CA 1
ATOM 823 C C . THR A 1 109 ? -0.176 19.594 -3.521 1 97.31 109 THR A C 1
ATOM 825 O O . THR A 1 109 ? 0.817 19.844 -2.836 1 97.31 109 THR A O 1
ATOM 828 N N . GLU A 1 110 ? -0.136 19.266 -4.781 1 97.5 110 GLU A N 1
ATOM 829 C CA . GLU A 1 110 ? 1.142 19.203 -5.484 1 97.5 110 GLU A CA 1
ATOM 830 C C . GLU A 1 110 ? 1.82 20.562 -5.516 1 97.5 110 GLU A C 1
ATOM 832 O O . GLU A 1 110 ? 3.045 20.656 -5.41 1 97.5 110 GLU A O 1
ATOM 837 N N . ASP A 1 111 ? 1.01 21.562 -5.664 1 97.06 111 ASP A N 1
ATOM 838 C CA . ASP A 1 111 ? 1.521 22.922 -5.73 1 97.06 111 ASP A CA 1
ATOM 839 C C . ASP A 1 111 ? 2.316 23.281 -4.477 1 97.06 111 ASP A C 1
ATOM 841 O O . ASP A 1 111 ? 3.303 24.016 -4.547 1 97.06 111 ASP A O 1
ATOM 845 N N . MET A 1 112 ? 1.951 22.781 -3.322 1 97.81 112 MET A N 1
ATOM 846 C CA . MET A 1 112 ? 2.625 23.062 -2.061 1 97.81 112 MET A CA 1
ATOM 847 C C . MET A 1 112 ? 4.039 22.5 -2.057 1 97.81 112 MET A C 1
ATOM 849 O O . MET A 1 112 ? 4.93 23.031 -1.394 1 97.81 112 MET A O 1
ATOM 853 N N . PHE A 1 113 ? 4.281 21.453 -2.812 1 98 113 PHE A N 1
ATOM 854 C CA . PHE A 1 113 ? 5.598 20.828 -2.91 1 98 113 PHE A CA 1
ATOM 855 C C . PHE A 1 113 ? 6.492 21.609 -3.873 1 98 113 PHE A C 1
ATOM 857 O O . PHE A 1 113 ? 7.711 21.641 -3.699 1 98 113 PHE A O 1
ATOM 864 N N . HIS A 1 114 ? 5.898 22.188 -4.855 1 96.25 114 HIS A N 1
ATOM 865 C CA . HIS A 1 114 ? 6.676 22.781 -5.93 1 96.25 114 HIS A CA 1
ATOM 866 C C . HIS A 1 114 ? 6.941 24.266 -5.66 1 96.25 114 HIS A C 1
ATOM 868 O O . HIS A 1 114 ? 8.023 24.766 -5.957 1 96.25 114 HIS A O 1
ATOM 874 N N . GLU A 1 115 ? 5.941 24.891 -5.117 1 95 115 GLU A N 1
ATOM 875 C CA . GLU A 1 115 ? 6.051 26.344 -5.016 1 95 115 GLU A CA 1
ATOM 876 C C . GLU A 1 115 ? 5.613 26.844 -3.641 1 95 115 GLU A C 1
ATOM 878 O O . GLU A 1 115 ? 5.738 28.031 -3.328 1 95 115 GLU A O 1
ATOM 883 N N . GLY A 1 116 ? 5.172 25.969 -2.805 1 96.69 116 GLY A N 1
ATOM 884 C CA . GLY A 1 116 ? 4.516 26.406 -1.586 1 96.69 116 GLY A CA 1
ATOM 885 C C . GLY A 1 116 ? 5.305 26.078 -0.331 1 96.69 116 GLY A C 1
ATOM 886 O O . GLY A 1 116 ? 6.535 26.141 -0.33 1 96.69 116 GLY A O 1
ATOM 887 N N . ALA A 1 117 ? 4.562 25.922 0.757 1 97.56 117 ALA A N 1
ATOM 888 C CA . ALA A 1 117 ? 5.062 25.906 2.129 1 97.56 117 ALA A CA 1
ATOM 889 C C . ALA A 1 117 ? 6.109 24.812 2.328 1 97.56 117 ALA A C 1
ATOM 891 O O . ALA A 1 117 ? 7.004 24.953 3.164 1 97.56 117 ALA A O 1
ATOM 892 N N . ILE A 1 118 ? 6.047 23.781 1.564 1 98.25 118 ILE A N 1
ATOM 893 C CA . ILE A 1 118 ? 6.977 22.672 1.739 1 98.25 118 ILE A CA 1
ATOM 894 C C . ILE A 1 118 ? 8.375 23.094 1.314 1 98.25 118 ILE A C 1
ATOM 896 O O . ILE A 1 118 ? 9.375 22.547 1.79 1 98.25 118 ILE A O 1
ATOM 900 N N . THR A 1 119 ? 8.516 24.062 0.471 1 97.06 119 THR A N 1
ATOM 901 C CA . THR A 1 119 ? 9.789 24.453 -0.113 1 97.06 119 THR A CA 1
ATOM 902 C C . THR A 1 119 ? 10.57 25.359 0.847 1 97.06 119 THR A C 1
ATOM 904 O O . THR A 1 119 ? 11.688 25.781 0.544 1 97.06 119 THR A O 1
ATOM 907 N N . ALA A 1 120 ? 10.039 25.656 1.961 1 97.56 120 ALA A N 1
ATOM 908 C CA . ALA A 1 120 ? 10.68 26.562 2.924 1 97.56 120 ALA A CA 1
ATOM 909 C C . ALA A 1 120 ? 11.977 25.953 3.459 1 97.56 120 ALA A C 1
ATOM 911 O O . ALA A 1 120 ? 12.211 24.75 3.326 1 97.56 120 ALA A O 1
ATOM 912 N N . ASP A 1 121 ? 12.891 26.828 3.928 1 97.38 121 ASP A N 1
ATOM 913 C CA . ASP A 1 121 ? 13.992 26.375 4.777 1 97.38 121 ASP A CA 1
ATOM 914 C C . ASP A 1 121 ? 13.492 26.016 6.176 1 97.38 121 ASP A C 1
ATOM 916 O O . ASP A 1 121 ? 13.359 26.891 7.035 1 97.38 121 ASP A O 1
ATOM 920 N N . TYR A 1 122 ? 13.359 24.781 6.48 1 97.88 122 TYR A N 1
ATOM 921 C CA . TYR A 1 122 ? 12.703 24.344 7.707 1 97.88 122 TYR A CA 1
ATOM 922 C C . TYR A 1 122 ? 13.617 24.516 8.914 1 97.88 122 TYR A C 1
ATOM 924 O O . TYR A 1 122 ? 13.164 24.438 10.055 1 97.88 122 TYR A O 1
ATOM 932 N N . THR A 1 123 ? 14.914 24.766 8.656 1 97.62 123 THR A N 1
ATOM 933 C CA . THR A 1 123 ? 15.773 25.172 9.766 1 97.62 123 THR A CA 1
ATOM 934 C C . THR A 1 123 ? 15.352 26.547 10.297 1 97.62 123 THR A C 1
ATOM 936 O O . THR A 1 123 ? 15.258 26.734 11.508 1 97.62 123 THR A O 1
ATOM 939 N N . GLU A 1 124 ? 15.07 27.422 9.406 1 97.69 124 GLU A N 1
ATOM 940 C CA . GLU A 1 124 ? 14.625 28.766 9.781 1 97.69 124 GLU A CA 1
ATOM 941 C C . GLU A 1 124 ? 13.211 28.75 10.352 1 97.69 124 GLU A C 1
ATOM 943 O O . GLU A 1 124 ? 12.914 29.438 11.32 1 97.69 124 GLU A O 1
ATOM 948 N N . VAL A 1 125 ? 12.375 27.969 9.742 1 98.44 125 VAL A N 1
ATOM 949 C CA . VAL A 1 125 ? 11 27.844 10.211 1 98.44 125 VAL A CA 1
ATOM 950 C C . VAL A 1 125 ? 10.992 27.328 11.656 1 98.44 125 VAL A C 1
ATOM 952 O O . VAL A 1 125 ? 10.305 27.891 12.508 1 98.44 125 VAL A O 1
ATOM 955 N N . GLU A 1 126 ? 11.773 26.281 11.852 1 98.44 126 GLU A N 1
ATOM 956 C CA . GLU A 1 126 ? 11.836 25.688 13.18 1 98.44 126 GLU A CA 1
ATOM 957 C C . GLU A 1 126 ? 12.336 26.688 14.211 1 98.44 126 GLU A C 1
ATOM 959 O O . GLU A 1 126 ? 11.773 26.812 15.297 1 98.44 126 GLU A O 1
ATOM 964 N N . LYS A 1 127 ? 13.375 27.406 13.875 1 98.5 127 LYS A N 1
ATOM 965 C CA . LYS A 1 127 ? 13.984 28.375 14.789 1 98.5 127 LYS A CA 1
ATOM 966 C C . LYS A 1 127 ? 12.977 29.438 15.203 1 98.5 127 LYS A C 1
ATOM 968 O O . LYS A 1 127 ? 12.789 29.703 16.391 1 98.5 127 LYS A O 1
ATOM 973 N N . LEU A 1 128 ? 12.312 30.047 14.273 1 98.62 128 LEU A N 1
ATOM 974 C CA . LEU A 1 128 ? 11.352 31.094 14.555 1 98.62 128 LEU A CA 1
ATOM 975 C C . LEU A 1 128 ? 10.141 30.547 15.305 1 98.62 128 LEU A C 1
ATOM 977 O O . LEU A 1 128 ? 9.633 31.188 16.219 1 98.62 128 LEU A O 1
ATOM 981 N N . THR A 1 129 ? 9.68 29.375 14.906 1 98.81 129 THR A N 1
ATOM 982 C CA . THR A 1 129 ? 8.523 28.75 15.547 1 98.81 129 THR A CA 1
ATOM 983 C C . THR A 1 129 ? 8.797 28.5 17.031 1 98.81 129 THR A C 1
ATOM 985 O O . THR A 1 129 ? 7.949 28.781 17.875 1 98.81 129 THR A O 1
ATOM 988 N N . LEU A 1 130 ? 9.945 27.969 17.281 1 98.75 130 LEU A N 1
ATOM 989 C CA . LEU A 1 130 ? 10.297 27.672 18.672 1 98.75 130 LEU A CA 1
ATOM 990 C C . LEU A 1 130 ? 10.414 28.953 19.484 1 98.75 130 LEU A C 1
ATOM 992 O O . LEU A 1 130 ? 9.977 29 20.641 1 98.75 130 LEU A O 1
ATOM 996 N N . LYS A 1 131 ? 11.008 29.938 18.906 1 98.75 131 LYS A N 1
ATOM 997 C CA . LYS A 1 131 ? 11.125 31.219 19.578 1 98.75 131 LYS A CA 1
ATOM 998 C C . LYS A 1 131 ? 9.75 31.781 19.938 1 98.75 131 LYS A C 1
ATOM 1000 O O . LYS A 1 131 ? 9.516 32.219 21.078 1 98.75 131 LYS A O 1
ATOM 1005 N N . LEU A 1 132 ? 8.852 31.766 19 1 98.88 132 LEU A N 1
ATOM 1006 C CA . LEU A 1 132 ? 7.512 32.312 19.203 1 98.88 132 LEU A CA 1
ATOM 1007 C C . LEU A 1 132 ? 6.742 31.453 20.219 1 98.88 132 LEU A C 1
ATOM 1009 O O . LEU A 1 132 ? 5.941 31.984 21 1 98.88 132 LEU A O 1
ATOM 1013 N N . THR A 1 133 ? 6.941 30.156 20.188 1 98.88 133 THR A N 1
ATOM 1014 C CA . THR A 1 133 ? 6.289 29.266 21.141 1 98.88 133 THR A CA 1
ATOM 1015 C C . THR A 1 133 ? 6.699 29.609 22.562 1 98.88 133 THR A C 1
ATOM 1017 O O . THR A 1 133 ? 5.859 29.641 23.469 1 98.88 133 THR A O 1
ATOM 1020 N N . GLU A 1 134 ? 7.949 29.859 22.75 1 98.75 134 GLU A N 1
ATOM 1021 C CA . GLU A 1 134 ? 8.445 30.266 24.062 1 98.75 134 GLU A CA 1
ATOM 1022 C C . GLU A 1 134 ? 7.812 31.578 24.516 1 98.75 134 GLU A C 1
ATOM 1024 O O . GLU A 1 134 ? 7.402 31.703 25.672 1 98.75 134 GLU A O 1
ATOM 1029 N N . ILE A 1 135 ? 7.73 32.5 23.609 1 98.81 135 ILE A N 1
ATOM 1030 C CA . ILE A 1 135 ? 7.133 33.781 23.922 1 98.81 135 ILE A CA 1
ATOM 1031 C C . ILE A 1 135 ? 5.664 33.594 24.281 1 98.81 135 ILE A C 1
ATOM 1033 O O . ILE A 1 135 ? 5.199 34.125 25.297 1 98.81 135 ILE A O 1
ATOM 1037 N N . LEU A 1 136 ? 4.965 32.781 23.516 1 98.88 136 LEU A N 1
ATOM 1038 C CA . LEU A 1 136 ? 3.553 32.531 23.766 1 98.88 136 LEU A CA 1
ATOM 1039 C C . LEU A 1 136 ? 3.355 31.922 25.156 1 98.88 136 LEU A C 1
ATOM 1041 O O . LEU A 1 136 ? 2.428 32.281 25.875 1 98.88 136 LEU A O 1
ATOM 1045 N N . SER A 1 137 ? 4.234 31.031 25.547 1 98.69 137 SER A N 1
ATOM 1046 C CA . SER A 1 137 ? 4.102 30.266 26.781 1 98.69 137 SER A CA 1
ATOM 1047 C C . SER A 1 137 ? 4.316 31.156 28 1 98.69 137 SER A C 1
ATOM 1049 O O . SER A 1 137 ? 3.879 30.828 29.109 1 98.69 137 SER A O 1
ATOM 1051 N N . LYS A 1 138 ? 4.969 32.312 27.766 1 98.44 138 LYS A N 1
ATOM 1052 C CA . LYS A 1 138 ? 5.266 33.219 28.875 1 98.44 138 LYS A CA 1
ATOM 1053 C C . LYS A 1 138 ? 4.301 34.406 28.875 1 98.44 138 LYS A C 1
ATOM 1055 O O . LYS A 1 138 ? 4.34 35.25 29.781 1 98.44 138 LYS A O 1
ATOM 1060 N N . THR A 1 139 ? 3.484 34.469 27.891 1 98.69 139 THR A N 1
ATOM 1061 C CA . THR A 1 139 ? 2.615 35.594 27.688 1 98.69 139 THR A CA 1
ATOM 1062 C C . THR A 1 139 ? 1.33 35.469 28.5 1 98.69 139 THR A C 1
ATOM 1064 O O . THR A 1 139 ? 0.755 34.375 28.578 1 98.69 139 THR A O 1
ATOM 1067 N N . LYS A 1 140 ? 0.838 36.562 29.016 1 98.75 140 LYS A N 1
ATOM 1068 C CA . LYS A 1 140 ? -0.41 36.531 29.766 1 98.75 140 LYS A CA 1
ATOM 1069 C C . LYS A 1 140 ? -1.56 37.094 28.938 1 98.75 140 LYS A C 1
ATOM 1071 O O . LYS A 1 140 ? -2.703 36.656 29.062 1 98.75 140 LYS A O 1
ATOM 1076 N N . THR A 1 141 ? -1.268 38.094 28.156 1 98.81 141 THR A N 1
ATOM 1077 C CA . THR A 1 141 ? -2.314 38.75 27.375 1 98.81 141 THR A CA 1
ATOM 1078 C C . THR A 1 141 ? -1.865 38.938 25.922 1 98.81 141 THR A C 1
ATOM 1080 O O . THR A 1 141 ? -0.7 39.25 25.672 1 98.81 141 THR A O 1
ATOM 1083 N N . ALA A 1 142 ? -2.777 38.781 25.047 1 98.94 142 ALA A N 1
ATOM 1084 C CA . ALA A 1 142 ? -2.539 39.062 23.625 1 98.94 142 ALA A CA 1
ATOM 1085 C C . ALA A 1 142 ? -3.5 40.125 23.109 1 98.94 142 ALA A C 1
ATOM 1087 O O . ALA A 1 142 ? -4.676 40.156 23.484 1 98.94 142 ALA A O 1
ATOM 1088 N N . LYS A 1 143 ? -3.002 41.031 22.359 1 98.88 143 LYS A N 1
ATOM 1089 C CA . LYS A 1 143 ? -3.777 42.062 21.672 1 98.88 143 LYS A CA 1
ATOM 1090 C C . LYS A 1 143 ? -3.547 42 20.156 1 98.88 143 LYS A C 1
ATOM 1092 O O . LYS A 1 143 ? -2.43 42.219 19.688 1 98.88 143 LYS A O 1
ATOM 1097 N N . LEU A 1 144 ? -4.574 41.656 19.438 1 98.88 144 LEU A N 1
ATOM 1098 C CA . LEU A 1 144 ? -4.551 41.562 17.984 1 98.88 144 LEU A CA 1
ATOM 1099 C C . LEU A 1 144 ? -5.238 42.781 17.359 1 98.88 144 LEU A C 1
ATOM 1101 O O . LEU A 1 144 ? -6.379 43.094 17.688 1 98.88 144 LEU A O 1
ATOM 1105 N N . ILE A 1 145 ? -4.531 43.469 16.484 1 98.75 145 ILE A N 1
ATOM 1106 C CA . ILE A 1 145 ? -5.059 44.656 15.828 1 98.75 145 ILE A CA 1
ATOM 1107 C C . ILE A 1 145 ? -5.078 44.438 14.312 1 98.75 145 ILE A C 1
ATOM 1109 O O . ILE A 1 145 ? -4.066 44.062 13.719 1 98.75 145 ILE A O 1
ATOM 1113 N N . LYS A 1 146 ? -6.125 44.656 13.719 1 98.25 146 LYS A N 1
ATOM 1114 C CA . LYS A 1 146 ? -6.309 44.688 12.273 1 98.25 146 LYS A CA 1
ATOM 1115 C C . LYS A 1 146 ? -7.129 45.906 11.867 1 98.25 146 LYS A C 1
ATOM 1117 O O . LYS A 1 146 ? -8.32 46 12.18 1 98.25 146 LYS A O 1
ATOM 1122 N N . ASP A 1 147 ? -6.422 46.812 11.148 1 95.69 147 ASP A N 1
ATOM 1123 C CA . ASP A 1 147 ? -7.012 48.125 10.875 1 95.69 147 ASP A CA 1
ATOM 1124 C C . ASP A 1 147 ? -7.434 48.812 12.164 1 95.69 147 ASP A C 1
ATOM 1126 O O . ASP A 1 147 ? -6.629 48.969 13.086 1 95.69 147 ASP A O 1
ATOM 1130 N N . ASP A 1 148 ? -8.758 49.125 12.367 1 95.06 148 ASP A N 1
ATOM 1131 C CA . ASP A 1 148 ? -9.203 49.812 13.562 1 95.06 148 ASP A CA 1
ATOM 1132 C C . ASP A 1 148 ? -9.875 48.875 14.547 1 95.06 148 ASP A C 1
ATOM 1134 O O . ASP A 1 148 ? -10.414 49.281 15.57 1 95.06 148 ASP A O 1
ATOM 1138 N N . TYR A 1 149 ? -9.734 47.625 14.242 1 98.38 149 TYR A N 1
ATOM 1139 C CA . TYR A 1 149 ? -10.383 46.656 15.109 1 98.38 149 TYR A CA 1
ATOM 1140 C C . TYR A 1 149 ? -9.367 46 16.047 1 98.38 149 TYR A C 1
ATOM 1142 O O . TYR A 1 149 ? -8.234 45.719 15.633 1 98.38 149 TYR A O 1
ATOM 1150 N N . ILE A 1 150 ? -9.812 45.844 17.297 1 98.75 150 ILE A N 1
ATOM 1151 C CA . ILE A 1 150 ? -8.93 45.312 18.312 1 98.75 150 ILE A CA 1
ATOM 1152 C C . ILE A 1 150 ? -9.586 44.125 18.984 1 98.75 150 ILE A C 1
ATOM 1154 O O . ILE A 1 150 ? -10.758 44.156 19.359 1 98.75 150 ILE A O 1
ATOM 1158 N N . LEU A 1 151 ? -8.898 43.031 19.062 1 98.88 151 LEU A N 1
ATOM 1159 C CA . LEU A 1 151 ? -9.297 41.844 19.812 1 98.88 151 LEU A CA 1
ATOM 1160 C C . LEU A 1 151 ? -8.281 41.5 20.891 1 98.88 151 LEU A C 1
ATOM 1162 O O . LEU A 1 151 ? -7.078 41.406 20.625 1 98.88 151 LEU A O 1
ATOM 1166 N N . GLU A 1 152 ? -8.727 41.375 22.125 1 98.88 152 GLU A N 1
ATOM 1167 C CA . GLU A 1 152 ? -7.863 41.031 23.25 1 98.88 152 GLU A CA 1
ATOM 1168 C C . GLU A 1 152 ? -8.273 39.719 23.891 1 98.88 152 GLU A C 1
ATOM 1170 O O . GLU A 1 152 ? -9.453 39.344 23.906 1 98.88 152 GLU A O 1
ATOM 1175 N N . MET A 1 153 ? -7.309 39 24.438 1 98.81 153 MET A N 1
ATOM 1176 C CA . MET A 1 153 ? -7.578 37.688 25.062 1 98.81 153 MET A CA 1
ATOM 1177 C C . MET A 1 153 ? -6.508 37.375 26.094 1 98.81 153 MET A C 1
ATOM 1179 O O . MET A 1 153 ? -5.398 37.906 26.047 1 98.81 153 MET A O 1
ATOM 1183 N N . SER A 1 154 ? -6.867 36.531 27 1 98.88 154 SER A N 1
ATOM 1184 C CA . SER A 1 154 ? -5.93 36.031 28.016 1 98.88 154 SER A CA 1
ATOM 1185 C C . SER A 1 154 ? -5.289 34.719 27.578 1 98.88 154 SER A C 1
ATOM 1187 O O . SER A 1 154 ? -5.957 33.844 27.016 1 98.88 154 SER A O 1
ATOM 1189 N N . LEU A 1 155 ? -3.988 34.656 27.75 1 98.81 155 LEU A N 1
ATOM 1190 C CA . LEU A 1 155 ? -3.232 33.406 27.516 1 98.81 155 LEU A CA 1
ATOM 1191 C C . LEU A 1 155 ? -2.67 32.875 28.812 1 98.81 155 LEU A C 1
ATOM 1193 O O . LEU A 1 155 ? -1.827 31.953 28.797 1 98.81 155 LEU A O 1
ATOM 1197 N N . ASP A 1 156 ? -3.139 33.406 29.906 1 98.38 156 ASP A N 1
ATOM 1198 C CA . ASP A 1 156 ? -2.557 33.156 31.219 1 98.38 156 ASP A CA 1
ATOM 1199 C C . ASP A 1 156 ? -2.652 31.656 31.578 1 98.38 156 ASP A C 1
ATOM 1201 O O . ASP A 1 156 ? -3.74 31.078 31.547 1 98.38 156 ASP A O 1
ATOM 1205 N N . GLY A 1 157 ? -1.471 31.094 31.922 1 98.12 157 GLY A N 1
ATOM 1206 C CA . GLY A 1 157 ? -1.427 29.719 32.375 1 98.12 157 GLY A CA 1
ATOM 1207 C C . GLY A 1 157 ? -1.479 28.719 31.25 1 98.12 157 GLY A C 1
ATOM 1208 O O . GLY A 1 157 ? -1.584 27.516 31.484 1 98.12 157 GLY A O 1
ATOM 1209 N N . ARG A 1 158 ? -1.442 29.125 30.031 1 98.69 158 ARG A N 1
ATOM 1210 C CA . ARG A 1 158 ? -1.486 28.25 28.859 1 98.69 158 ARG A CA 1
ATOM 1211 C C . ARG A 1 158 ? -0.096 28.047 28.266 1 98.69 158 ARG A C 1
ATOM 1213 O O . ARG A 1 158 ? 0.753 28.938 28.359 1 98.69 158 ARG A O 1
ATOM 1220 N N . ASP A 1 159 ? 0.124 26.938 27.719 1 98.62 159 ASP A N 1
ATOM 1221 C CA . ASP A 1 159 ? 1.392 26.656 27.047 1 98.62 159 ASP A CA 1
ATOM 1222 C C . ASP A 1 159 ? 1.254 26.766 25.531 1 98.62 159 ASP A C 1
ATOM 1224 O O . ASP A 1 159 ? 0.289 26.266 24.953 1 98.62 159 ASP A O 1
ATOM 1228 N N . GLY A 1 160 ? 2.178 27.5 24.922 1 98.69 160 GLY A N 1
ATOM 1229 C CA . GLY A 1 160 ? 2.248 27.484 23.469 1 98.69 160 GLY A CA 1
ATOM 1230 C C . GLY A 1 160 ? 2.592 26.125 22.891 1 98.69 160 GLY A C 1
ATOM 1231 O O . GLY A 1 160 ? 3.131 25.266 23.594 1 98.69 160 GLY A O 1
ATOM 1232 N N . VAL A 1 161 ? 2.238 25.938 21.656 1 98.44 161 VAL A N 1
ATOM 1233 C CA . VAL A 1 161 ? 2.535 24.703 20.938 1 98.44 161 VAL A CA 1
ATOM 1234 C C . VAL A 1 161 ? 3.314 25.031 19.656 1 98.44 161 VAL A C 1
ATOM 1236 O O . VAL A 1 161 ? 2.992 25.984 18.953 1 98.44 161 VAL A O 1
ATOM 1239 N N . ALA A 1 162 ? 4.332 24.328 19.453 1 98.56 162 ALA A N 1
ATOM 1240 C CA . ALA A 1 162 ? 5.152 24.531 18.266 1 98.56 162 ALA A CA 1
ATOM 1241 C C . ALA A 1 162 ? 4.773 23.531 17.172 1 98.56 162 ALA A C 1
ATOM 1243 O O . ALA A 1 162 ? 4.723 22.312 17.422 1 98.56 162 ALA A O 1
ATOM 1244 N N . SER A 1 163 ? 4.434 23.969 16.047 1 98.12 163 SER A N 1
ATOM 1245 C CA . SER A 1 163 ? 4.32 23.172 14.836 1 98.12 163 SER A CA 1
ATOM 1246 C C . SER A 1 163 ? 5.441 23.516 13.852 1 98.12 163 SER A C 1
ATOM 1248 O O . SER A 1 163 ? 5.242 24.281 12.914 1 98.12 163 SER A O 1
ATOM 1250 N N . THR A 1 164 ? 6.516 22.875 13.977 1 98.31 164 THR A N 1
ATOM 1251 C CA . THR A 1 164 ? 7.746 23.25 13.297 1 98.31 164 THR A CA 1
ATOM 1252 C C . THR A 1 164 ? 7.828 22.609 11.914 1 98.31 164 THR A C 1
ATOM 1254 O O . THR A 1 164 ? 8.5 23.109 11.016 1 98.31 164 THR A O 1
ATOM 1257 N N . GLY A 1 165 ? 7.234 21.438 11.805 1 98.38 165 GLY A N 1
ATOM 1258 C CA . GLY A 1 165 ? 7.359 20.656 10.586 1 98.38 165 GLY A CA 1
ATOM 1259 C C . GLY A 1 165 ? 8.633 19.828 10.531 1 98.38 165 GLY A C 1
ATOM 1260 O O . GLY A 1 165 ? 9.031 19.375 9.461 1 98.38 165 GLY A O 1
ATOM 1261 N N . VAL A 1 166 ? 9.297 19.703 11.656 1 98.44 166 VAL A N 1
ATOM 1262 C CA . VAL A 1 166 ? 10.539 18.953 11.758 1 98.44 166 VAL A CA 1
ATOM 1263 C C . VAL A 1 166 ? 10.375 17.828 12.781 1 98.44 166 VAL A C 1
ATOM 1265 O O . VAL A 1 166 ? 10.219 18.078 13.977 1 98.44 166 VAL A O 1
ATOM 1268 N N . TYR A 1 167 ? 10.383 16.594 12.305 1 98.56 167 TYR A N 1
ATOM 1269 C CA . TYR A 1 167 ? 10.195 15.406 13.125 1 98.56 167 TYR A CA 1
ATOM 1270 C C . TYR A 1 167 ? 11.289 14.383 12.852 1 98.56 167 TYR A C 1
ATOM 1272 O O . TYR A 1 167 ? 11.109 13.484 12.031 1 98.56 167 TYR A O 1
ATOM 1280 N N . LYS A 1 168 ? 12.336 14.492 13.578 1 98.25 168 LYS A N 1
ATOM 1281 C CA . LYS A 1 168 ? 13.531 13.719 13.258 1 98.25 168 LYS A CA 1
ATOM 1282 C C . LYS A 1 168 ? 13.742 12.586 14.258 1 98.25 168 LYS A C 1
ATOM 1284 O O . LYS A 1 168 ? 14.516 11.664 14.008 1 98.25 168 LYS A O 1
ATOM 1289 N N . ASN A 1 169 ? 12.969 12.602 15.359 1 98.06 169 ASN A N 1
ATOM 1290 C CA . ASN A 1 169 ? 13.156 11.602 16.406 1 98.06 169 ASN A CA 1
ATOM 1291 C C . ASN A 1 169 ? 11.906 10.742 16.594 1 98.06 169 ASN A C 1
ATOM 1293 O O . ASN A 1 169 ? 10.797 11.188 16.297 1 98.06 169 ASN A O 1
ATOM 1297 N N . SER A 1 170 ? 12.156 9.5 17.094 1 98 170 SER A N 1
ATOM 1298 C CA . SER A 1 170 ? 11.055 8.594 17.391 1 98 170 SER A CA 1
ATOM 1299 C C . SER A 1 170 ? 10.016 9.266 18.281 1 98 170 SER A C 1
ATOM 1301 O O . SER A 1 170 ? 10.375 9.969 19.234 1 98 170 SER A O 1
ATOM 1303 N N . GLY A 1 171 ? 8.781 9.117 17.938 1 98.06 171 GLY A N 1
ATOM 1304 C CA . GLY A 1 171 ? 7.703 9.617 18.781 1 98.06 171 GLY A CA 1
ATOM 1305 C C . GLY A 1 171 ? 7.266 11.023 18.406 1 98.06 171 GLY A C 1
ATOM 1306 O O . GLY A 1 171 ? 6.281 11.539 18.938 1 98.06 171 GLY A O 1
ATOM 1307 N N . GLU A 1 172 ? 7.938 11.664 17.5 1 98 172 GLU A N 1
ATOM 1308 C CA . GLU A 1 172 ? 7.547 13 17.062 1 98 172 GLU A CA 1
ATOM 1309 C C . GLU A 1 172 ? 6.547 12.93 15.914 1 98 172 GLU A C 1
ATOM 1311 O O . GLU A 1 172 ? 6.641 12.055 15.055 1 98 172 GLU A O 1
ATOM 1316 N N . ALA A 1 173 ? 5.594 13.852 15.984 1 98.19 173 ALA A N 1
ATOM 1317 C CA . ALA A 1 173 ? 4.602 13.883 14.914 1 98.19 173 ALA A CA 1
ATOM 1318 C C . ALA A 1 173 ? 3.988 15.273 14.773 1 98.19 173 ALA A C 1
ATOM 1320 O O . ALA A 1 173 ? 4.059 16.078 15.703 1 98.19 173 ALA A O 1
ATOM 1321 N N . GLY A 1 174 ? 3.408 15.477 13.602 1 97.31 174 GLY A N 1
ATOM 1322 C CA . GLY A 1 174 ? 2.709 16.734 13.344 1 97.31 174 GLY A CA 1
ATOM 1323 C C . GLY A 1 174 ? 2.348 16.922 11.883 1 97.31 174 GLY A C 1
ATOM 1324 O O . GLY A 1 174 ? 2.465 15.992 11.078 1 97.31 174 GLY A O 1
ATOM 1325 N N . ASN A 1 175 ? 1.945 18.062 11.57 1 96.88 175 ASN A N 1
ATOM 1326 C CA . ASN A 1 175 ? 1.515 18.375 10.219 1 96.88 175 ASN A CA 1
ATOM 1327 C C . ASN A 1 175 ? 2.691 18.797 9.336 1 96.88 175 ASN A C 1
ATOM 1329 O O . ASN A 1 175 ? 3.678 19.344 9.828 1 96.88 175 ASN A O 1
ATOM 1333 N N . LEU A 1 176 ? 2.574 18.484 8.164 1 97.81 176 LEU A N 1
ATOM 1334 C CA . LEU A 1 176 ? 3.393 19.016 7.082 1 97.81 176 LEU A CA 1
ATOM 1335 C C . LEU A 1 176 ? 2.529 19.391 5.883 1 97.81 176 LEU A C 1
ATOM 1337 O O . LEU A 1 176 ? 1.646 18.625 5.488 1 97.81 176 LEU A O 1
ATOM 1341 N N . PRO A 1 177 ? 2.779 20.594 5.254 1 97.88 177 PRO A N 1
ATOM 1342 C CA . PRO A 1 177 ? 3.715 21.625 5.707 1 97.88 177 PRO A CA 1
ATOM 1343 C C . PRO A 1 177 ? 3.334 22.203 7.066 1 97.88 177 PRO A C 1
ATOM 1345 O O . PRO A 1 177 ? 2.223 21.969 7.551 1 97.88 177 PRO A O 1
ATOM 1348 N N . SER A 1 178 ? 4.32 22.75 7.617 1 98.25 178 SER A N 1
ATOM 1349 C CA . SER A 1 178 ? 4.074 23.406 8.898 1 98.25 178 SER A CA 1
ATOM 1350 C C . SER A 1 178 ? 4.773 24.75 8.969 1 98.25 178 SER A C 1
ATOM 1352 O O . SER A 1 178 ? 5.113 25.344 7.941 1 98.25 178 SER A O 1
ATOM 1354 N N . GLY A 1 179 ? 4.883 25.266 10.164 1 98.56 179 GLY A N 1
ATOM 1355 C CA . GLY A 1 179 ? 5.387 26.609 10.406 1 98.56 179 GLY A CA 1
ATOM 1356 C C . GLY A 1 179 ? 4.391 27.5 11.125 1 98.56 179 GLY A C 1
ATOM 1357 O O . GLY A 1 179 ? 3.912 28.484 10.555 1 98.56 179 GLY A O 1
ATOM 1358 N N . GLU A 1 180 ? 4.098 27.172 12.328 1 98.81 180 GLU A N 1
ATOM 1359 C CA . GLU A 1 180 ? 3.248 28.031 13.148 1 98.81 180 GLU A CA 1
ATOM 1360 C C . GLU A 1 180 ? 3.494 27.781 14.641 1 98.81 180 GLU A C 1
ATOM 1362 O O . GLU A 1 180 ? 3.867 26.672 15.031 1 98.81 180 GLU A O 1
ATOM 1367 N N . ALA A 1 181 ? 3.387 28.75 15.398 1 98.88 181 ALA A N 1
ATOM 1368 C CA . ALA A 1 181 ? 3.238 28.688 16.844 1 98.88 181 ALA A CA 1
ATOM 1369 C C . ALA A 1 181 ? 1.829 29.078 17.266 1 98.88 181 ALA A C 1
ATOM 1371 O O . ALA A 1 181 ? 1.303 30.109 16.812 1 98.88 181 ALA A O 1
ATOM 1372 N N . TYR A 1 182 ? 1.238 28.203 18.109 1 98.81 182 TYR A N 1
ATOM 1373 C CA . TYR A 1 182 ? -0.141 28.531 18.469 1 98.81 182 TYR A CA 1
ATOM 1374 C C . TYR A 1 182 ? -0.415 28.219 19.938 1 98.81 182 TYR A C 1
ATOM 1376 O O . TYR A 1 182 ? 0.433 27.641 20.625 1 98.81 182 TYR A O 1
ATOM 1384 N N . ILE A 1 183 ? -1.595 28.641 20.391 1 98.88 183 ILE A N 1
ATOM 1385 C CA . ILE A 1 183 ? -1.94 28.531 21.812 1 98.88 183 ILE A CA 1
ATOM 1386 C C . ILE A 1 183 ? -3.457 28.578 21.969 1 98.88 183 ILE A C 1
ATOM 1388 O O . ILE A 1 183 ? -4.16 29.156 21.141 1 98.88 183 ILE A O 1
ATOM 1392 N N . ALA A 1 184 ? -3.91 27.844 22.938 1 98.75 184 ALA A N 1
ATOM 1393 C CA . ALA A 1 184 ? -5.316 27.938 23.328 1 98.75 184 ALA A CA 1
ATOM 1394 C C . ALA A 1 184 ? -5.547 29.078 24.312 1 98.75 184 ALA A C 1
ATOM 1396 O O . ALA A 1 184 ? -5.203 28.953 25.5 1 98.75 184 ALA A O 1
ATOM 1397 N N . PRO A 1 185 ? -6.199 30.141 23.891 1 98.81 185 PRO A N 1
ATOM 1398 C CA . PRO A 1 185 ? -6.531 31.188 24.859 1 98.81 185 PRO A CA 1
ATOM 1399 C C . PRO A 1 185 ? -7.477 30.703 25.953 1 98.81 185 PRO A C 1
ATOM 1401 O O . PRO A 1 185 ? -8.164 29.688 25.781 1 98.81 185 PRO A O 1
ATOM 1404 N N . VAL A 1 186 ? -7.438 31.453 27.062 1 98.62 186 VAL A N 1
ATOM 1405 C CA . VAL A 1 186 ? -8.375 31.141 28.141 1 98.62 186 VAL A CA 1
ATOM 1406 C C . VAL A 1 186 ? -9.805 31.344 27.641 1 98.62 186 VAL A C 1
ATOM 1408 O O . VAL A 1 186 ? -10.18 32.438 27.234 1 98.62 186 VAL A O 1
ATOM 1411 N N . GLU A 1 187 ? -10.539 30.219 27.719 1 98.25 187 GLU A N 1
ATOM 1412 C CA . GLU A 1 187 ? -11.922 30.312 27.25 1 98.25 187 GLU A CA 1
ATOM 1413 C C . GLU A 1 187 ? -12.68 31.406 27.984 1 98.25 187 GLU A C 1
ATOM 1415 O O . GLU A 1 187 ? -12.516 31.594 29.188 1 98.25 187 GLU A O 1
ATOM 1420 N N . GLY A 1 188 ? -13.453 32.156 27.266 1 98.06 188 GLY A N 1
ATOM 1421 C CA . GLY A 1 188 ? -14.281 33.188 27.859 1 98.06 188 GLY A CA 1
ATOM 1422 C C . GLY A 1 188 ? -13.562 34.531 28.016 1 98.06 188 GLY A C 1
ATOM 1423 O O . GLY A 1 188 ? -14.172 35.531 28.391 1 98.06 188 GLY A O 1
ATOM 1424 N N . SER A 1 189 ? -12.367 34.625 27.656 1 98.75 189 SER A N 1
ATOM 1425 C CA . SER A 1 189 ? -11.578 35.812 27.984 1 98.75 189 SER A CA 1
ATOM 1426 C C . SER A 1 189 ? -11.516 36.781 26.812 1 98.75 189 SER A C 1
ATOM 1428 O O . SER A 1 189 ? -11.25 37.969 27 1 98.75 189 SER A O 1
ATOM 1430 N N . ALA A 1 190 ? -11.688 36.281 25.625 1 98.81 190 ALA A N 1
ATOM 1431 C CA . ALA A 1 190 ? -11.492 37.094 24.438 1 98.81 190 ALA A CA 1
ATOM 1432 C C . ALA A 1 190 ? -12.617 38.125 24.281 1 98.81 190 ALA A C 1
ATOM 1434 O O . ALA A 1 190 ? -13.789 37.812 24.469 1 98.81 190 ALA A O 1
ATOM 1435 N N . ASN A 1 191 ? -12.289 39.344 24.016 1 98.88 191 ASN A N 1
ATOM 1436 C CA . ASN A 1 191 ? -13.242 40.406 23.797 1 98.88 191 ASN A CA 1
ATOM 1437 C C . ASN A 1 191 ? -12.75 41.406 22.734 1 98.88 191 ASN A C 1
ATOM 1439 O O . ASN A 1 191 ? -11.562 41.719 22.688 1 98.88 191 ASN A O 1
ATOM 1443 N N . GLY A 1 192 ? -13.656 41.781 21.875 1 98.75 192 GLY A N 1
ATOM 1444 C CA . GLY A 1 192 ? -13.328 42.781 20.859 1 98.75 192 GLY A CA 1
ATOM 1445 C C . GLY A 1 192 ? -13.828 42.406 19.484 1 98.75 192 GLY A C 1
ATOM 1446 O O . GLY A 1 192 ? -14.844 41.719 19.359 1 98.75 192 GLY A O 1
ATOM 1447 N N . GLU A 1 193 ? -13.188 43.031 18.516 1 98.62 193 GLU A N 1
ATOM 1448 C CA . GLU A 1 193 ? -13.555 42.781 17.125 1 98.62 193 GLU A CA 1
ATOM 1449 C C . GLU A 1 193 ? -12.328 42.469 16.266 1 98.62 193 GLU A C 1
ATOM 1451 O O . GLU A 1 193 ? -11.211 42.875 16.625 1 98.62 193 GLU A O 1
ATOM 1456 N N . MET A 1 194 ? -12.609 41.781 15.258 1 97.38 194 MET A N 1
ATOM 1457 C CA . MET A 1 194 ? -11.508 41.406 14.367 1 97.38 194 MET A CA 1
ATOM 1458 C C . MET A 1 194 ? -11.992 41.281 12.93 1 97.38 194 MET A C 1
ATOM 1460 O O . MET A 1 194 ? -13.18 41.094 12.68 1 97.38 194 MET A O 1
ATOM 1464 N N . LEU A 1 195 ? -11.07 41.531 12.039 1 98.12 195 LEU A N 1
ATOM 1465 C CA . LEU A 1 195 ? -11.297 41.25 10.625 1 98.12 195 LEU A CA 1
ATOM 1466 C C . LEU A 1 195 ? -10.508 40.031 10.172 1 98.12 195 LEU A C 1
ATOM 1468 O O . LEU A 1 195 ? -9.281 40 10.32 1 98.12 195 LEU A O 1
ATOM 1472 N N . VAL A 1 196 ? -11.18 39 9.766 1 98.62 196 VAL A N 1
ATOM 1473 C CA . VAL A 1 196 ? -10.539 37.906 9.039 1 98.62 196 VAL A CA 1
ATOM 1474 C C . VAL A 1 196 ? -10.562 38.188 7.539 1 98.62 196 VAL A C 1
ATOM 1476 O O . VAL A 1 196 ? -11.633 38.344 6.941 1 98.62 196 VAL A O 1
ATOM 1479 N N . ASP A 1 197 ? -9.32 38.281 6.934 1 98.44 197 ASP A N 1
ATOM 1480 C CA . ASP A 1 197 ? -9.32 38.781 5.566 1 98.44 197 ASP A CA 1
ATOM 1481 C C . ASP A 1 197 ? -8.43 37.938 4.664 1 98.44 197 ASP A C 1
ATOM 1483 O O . ASP A 1 197 ? -8.211 38.281 3.5 1 98.44 197 ASP A O 1
ATOM 1487 N N . GLY A 1 198 ? -7.844 36.875 5.121 1 98.5 198 GLY A N 1
ATOM 1488 C CA . GLY A 1 198 ? -7.094 35.969 4.289 1 98.5 198 GLY A CA 1
ATOM 1489 C C . GLY A 1 198 ? -7.934 34.812 3.766 1 98.5 198 GLY A C 1
ATOM 1490 O O . GLY A 1 198 ? -8.414 34.844 2.631 1 98.5 198 GLY A O 1
ATOM 1491 N N . SER A 1 199 ? -8.156 33.812 4.621 1 98.56 199 SER A N 1
ATOM 1492 C CA . SER A 1 199 ? -9.008 32.656 4.32 1 98.56 199 SER A CA 1
ATOM 1493 C C . SER A 1 199 ? -9.742 32.188 5.57 1 98.56 199 SER A C 1
ATOM 1495 O O . SER A 1 199 ? -9.406 32.594 6.688 1 98.56 199 SER A O 1
ATOM 1497 N N . MET A 1 200 ? -10.734 31.438 5.34 1 98.06 200 MET A N 1
ATOM 1498 C CA . MET A 1 200 ? -11.539 30.859 6.406 1 98.06 200 MET A CA 1
ATOM 1499 C C . MET A 1 200 ? -11.938 29.422 6.074 1 98.06 200 MET A C 1
ATOM 1501 O O . MET A 1 200 ? -12.344 29.141 4.949 1 98.06 200 MET A O 1
ATOM 1505 N N . VAL A 1 201 ? -11.656 28.531 7.062 1 96.88 201 VAL A N 1
ATOM 1506 C CA . VAL A 1 201 ? -12.117 27.156 6.875 1 96.88 201 VAL A CA 1
ATOM 1507 C C . VAL A 1 201 ? -13.609 27.156 6.566 1 96.88 201 VAL A C 1
ATOM 1509 O O . VAL A 1 201 ? -14.391 27.828 7.246 1 96.88 201 VAL A O 1
ATOM 1512 N N . GLY A 1 202 ? -14.023 26.438 5.547 1 94.12 202 GLY A N 1
ATOM 1513 C CA . GLY A 1 202 ? -15.406 26.422 5.102 1 94.12 202 GLY A CA 1
ATOM 1514 C C . GLY A 1 202 ? -15.672 27.375 3.953 1 94.12 202 GLY A C 1
ATOM 1515 O O . GLY A 1 202 ? -16.672 27.234 3.238 1 94.12 202 GLY A O 1
ATOM 1516 N N . VAL A 1 203 ? -14.805 28.359 3.762 1 96.19 203 VAL A N 1
ATOM 1517 C CA . VAL A 1 203 ? -15.016 29.375 2.736 1 96.19 203 VAL A CA 1
ATOM 1518 C C . VAL A 1 203 ? -13.898 29.297 1.694 1 96.19 203 VAL A C 1
ATOM 1520 O O . VAL A 1 203 ? -14.164 29.359 0.491 1 96.19 203 VAL A O 1
ATOM 1523 N N . GLY A 1 204 ? -12.711 29.156 2.098 1 96.88 204 GLY A N 1
ATOM 1524 C CA . GLY A 1 204 ? -11.539 29.375 1.258 1 96.88 204 GLY A CA 1
ATOM 1525 C C . GLY A 1 204 ? -11.008 30.781 1.32 1 96.88 204 GLY A C 1
ATOM 1526 O O . GLY A 1 204 ? -11.086 31.438 2.361 1 96.88 204 GLY A O 1
ATOM 1527 N N . ILE A 1 205 ? -10.43 31.172 0.24 1 98.19 205 ILE A N 1
ATOM 1528 C CA . ILE A 1 205 ? -9.93 32.562 0.187 1 98.19 205 ILE A CA 1
ATOM 1529 C C . ILE A 1 205 ? -11.102 33.531 0.272 1 98.19 205 ILE A C 1
ATOM 1531 O O . ILE A 1 205 ? -12.094 33.375 -0.445 1 98.19 205 ILE A O 1
ATOM 1535 N N . LEU A 1 206 ? -10.961 34.469 1.112 1 97.94 206 LEU A N 1
ATOM 1536 C CA . LEU A 1 206 ? -12.008 35.5 1.272 1 97.94 206 LEU A CA 1
ATOM 1537 C C . LEU A 1 206 ? -11.852 36.594 0.247 1 97.94 206 LEU A C 1
ATOM 1539 O O . LEU A 1 206 ? -10.797 37.25 0.178 1 97.94 206 LEU A O 1
ATOM 1543 N N . GLN A 1 207 ? -12.93 36.812 -0.432 1 96.56 207 GLN A N 1
ATOM 1544 C CA . GLN A 1 207 ? -12.945 37.938 -1.354 1 96.56 207 GLN A CA 1
ATOM 1545 C C . GLN A 1 207 ? -13.188 39.25 -0.615 1 96.56 207 GLN A C 1
ATOM 1547 O O . GLN A 1 207 ? -12.703 40.312 -1.03 1 96.56 207 GLN A O 1
ATOM 1552 N N . THR A 1 208 ? -14 39.188 0.345 1 97.25 208 THR A N 1
ATOM 1553 C CA . THR A 1 208 ? -14.242 40.281 1.284 1 97.25 208 THR A CA 1
ATOM 1554 C C . THR A 1 208 ? -14.031 39.812 2.721 1 97.25 208 THR A C 1
ATOM 1556 O O . THR A 1 208 ? -14.328 38.656 3.055 1 97.25 208 THR A O 1
ATOM 1559 N N . PRO A 1 209 ? -13.586 40.719 3.514 1 97.75 209 PRO A N 1
ATOM 1560 C CA . PRO A 1 209 ? -13.297 40.312 4.891 1 97.75 209 PRO A CA 1
ATOM 1561 C C . PRO A 1 209 ? -14.555 39.906 5.66 1 97.75 209 PRO A C 1
ATOM 1563 O O . PRO A 1 209 ? -15.664 40.312 5.301 1 97.75 209 PRO A O 1
ATOM 1566 N N . LEU A 1 210 ? -14.344 39.062 6.605 1 98.38 210 LEU A N 1
ATOM 1567 C CA . LEU A 1 210 ? -15.352 38.781 7.617 1 98.38 210 LEU A CA 1
ATOM 1568 C C . LEU A 1 210 ? -15.109 39.625 8.875 1 98.38 210 LEU A C 1
ATOM 1570 O O . LEU A 1 210 ? -14.047 39.531 9.484 1 98.38 210 LEU A O 1
ATOM 1574 N N . HIS A 1 211 ? -16.062 40.469 9.195 1 98.44 211 HIS A N 1
ATOM 1575 C CA . HIS A 1 211 ? -16.031 41.219 10.453 1 98.44 211 HIS A CA 1
ATOM 1576 C C . HIS A 1 211 ? -16.641 40.406 11.594 1 98.44 211 HIS A C 1
ATOM 1578 O O . HIS A 1 211 ? -17.797 40 11.523 1 98.44 211 HIS A O 1
ATOM 1584 N N . MET A 1 212 ? -15.891 40.219 12.664 1 98.56 212 MET A N 1
ATOM 1585 C CA . MET A 1 212 ? -16.328 39.344 13.742 1 98.56 212 MET A CA 1
ATOM 1586 C C . MET A 1 212 ? -16.281 40.062 15.086 1 98.56 212 MET A C 1
ATOM 1588 O O . MET A 1 212 ? -15.305 40.75 15.398 1 98.56 212 MET A O 1
ATOM 1592 N N . LYS A 1 213 ? -17.312 39.906 15.805 1 98.75 213 LYS A N 1
ATOM 1593 C CA . LYS A 1 213 ? -17.406 40.438 17.156 1 98.75 213 LYS A CA 1
ATOM 1594 C C . LYS A 1 213 ? -17.375 39.312 18.188 1 98.75 213 LYS A C 1
ATOM 1596 O O . LYS A 1 213 ? -18.188 38.375 18.125 1 98.75 213 LYS A O 1
ATOM 1601 N N . ILE A 1 214 ? -16.5 39.406 19.078 1 98.75 214 ILE A N 1
ATOM 1602 C CA . ILE A 1 214 ? -16.328 38.406 20.125 1 98.75 214 ILE A CA 1
ATOM 1603 C C . ILE A 1 214 ? -16.625 39.031 21.484 1 98.75 214 ILE A C 1
ATOM 1605 O O . ILE A 1 214 ? -16.062 40.062 21.844 1 98.75 214 ILE A O 1
ATOM 1609 N N . VAL A 1 215 ? -17.484 38.406 22.234 1 98.75 215 VAL A N 1
ATOM 1610 C CA . VAL A 1 215 ? -17.844 38.844 23.594 1 98.75 215 VAL A CA 1
ATOM 1611 C C . VAL A 1 215 ? -17.703 37.656 24.562 1 98.75 215 VAL A C 1
ATOM 1613 O O . VAL A 1 215 ? -18.297 36.594 24.359 1 98.75 215 VAL A O 1
ATOM 1616 N N . ASP A 1 216 ? -16.891 37.875 25.562 1 98.5 216 ASP A N 1
ATOM 1617 C CA . ASP A 1 216 ? -16.641 36.844 26.578 1 98.5 216 ASP A CA 1
ATOM 1618 C C . ASP A 1 216 ? -16.25 35.531 25.938 1 98.5 216 ASP A C 1
ATOM 1620 O O . ASP A 1 216 ? -16.797 34.469 26.266 1 98.5 216 ASP A O 1
ATOM 1624 N N . GLY A 1 217 ? -15.438 35.625 24.922 1 98.62 217 GLY A N 1
ATOM 1625 C CA . GLY A 1 217 ? -14.82 34.469 24.328 1 98.62 217 GLY A CA 1
ATOM 1626 C C . GLY A 1 217 ? -15.672 33.812 23.234 1 98.62 217 GLY A C 1
ATOM 1627 O O . GLY A 1 217 ? -15.297 32.781 22.672 1 98.62 217 GLY A O 1
ATOM 1628 N N . ARG A 1 218 ? -16.781 34.438 22.875 1 98.31 218 ARG A N 1
ATOM 1629 C CA . ARG A 1 218 ? -17.703 33.812 21.938 1 98.31 218 ARG A CA 1
ATOM 1630 C C . ARG A 1 218 ? -17.984 34.719 20.75 1 98.31 218 ARG A C 1
ATOM 1632 O O . ARG A 1 218 ? -18.141 35.938 20.922 1 98.31 218 ARG A O 1
ATOM 1639 N N . LEU A 1 219 ? -18.047 34.062 19.656 1 98.62 219 LEU A N 1
ATOM 1640 C CA . LEU A 1 219 ? -18.469 34.781 18.453 1 98.62 219 LEU A CA 1
ATOM 1641 C C . LEU A 1 219 ? -19.953 35.156 18.547 1 98.62 219 LEU A C 1
ATOM 1643 O O . LEU A 1 219 ? -20.812 34.281 18.594 1 98.62 219 LEU A O 1
ATOM 1647 N N . THR A 1 220 ? -20.234 36.438 18.547 1 98.19 220 THR A N 1
ATOM 1648 C CA . THR A 1 220 ? -21.625 36.875 18.734 1 98.19 220 THR A CA 1
ATOM 1649 C C . THR A 1 220 ? -22.188 37.469 17.453 1 98.19 220 THR A C 1
ATOM 1651 O O . THR A 1 220 ? -23.406 37.438 17.234 1 98.19 220 THR A O 1
ATOM 1654 N N . GLU A 1 221 ? -21.297 38.031 16.672 1 97.81 221 GLU A N 1
ATOM 1655 C CA . GLU A 1 221 ? -21.703 38.625 15.398 1 97.81 221 GLU A CA 1
ATOM 1656 C C . GLU A 1 221 ? -20.641 38.406 14.32 1 97.81 221 GLU A C 1
ATOM 1658 O O . GLU A 1 221 ? -19.453 38.438 14.609 1 97.81 221 GLU A O 1
ATOM 1663 N N . ALA A 1 222 ? -21.062 38.094 13.133 1 97.62 222 ALA A N 1
ATOM 1664 C CA . ALA A 1 222 ? -20.203 38.062 11.953 1 97.62 222 ALA A CA 1
ATOM 1665 C C . ALA A 1 222 ? -20.875 38.719 10.758 1 97.62 222 ALA A C 1
ATOM 1667 O O . ALA A 1 222 ? -22.078 38.562 10.539 1 97.62 222 ALA A O 1
ATOM 1668 N N . LYS A 1 223 ? -20.156 39.562 10.109 1 97.5 223 LYS A N 1
ATOM 1669 C CA . LYS A 1 223 ? -20.656 40.25 8.914 1 97.5 223 LYS A CA 1
ATOM 1670 C C . LYS A 1 223 ? -19.719 40.031 7.727 1 97.5 223 LYS A C 1
ATOM 1672 O O . LYS A 1 223 ? -18.5 39.938 7.891 1 97.5 223 LYS A O 1
ATOM 1677 N N . GLY A 1 224 ? -20.203 40 6.594 1 95.88 224 GLY A N 1
ATOM 1678 C CA . GLY A 1 224 ? -19.469 39.781 5.352 1 95.88 224 GLY A CA 1
ATOM 1679 C C . GLY A 1 224 ? -20.25 38.969 4.336 1 95.88 224 GLY A C 1
ATOM 1680 O O . GLY A 1 224 ? -21.266 38.375 4.664 1 95.88 224 GLY A O 1
ATOM 1681 N N . GLU A 1 225 ? -19.797 38.875 3.139 1 96 225 GLU A N 1
ATOM 1682 C CA . GLU A 1 225 ? -20.484 38.188 2.039 1 96 225 GLU A CA 1
ATOM 1683 C C . GLU A 1 225 ? -20.578 36.688 2.279 1 96 225 GLU A C 1
ATOM 1685 O O . GLU A 1 225 ? -21.578 36.062 1.91 1 96 225 GLU A O 1
ATOM 1690 N N . ASP A 1 226 ? -19.547 36.125 2.975 1 95.62 226 ASP A N 1
ATOM 1691 C CA . ASP A 1 226 ? -19.5 34.688 3.121 1 95.62 226 ASP A CA 1
ATOM 1692 C C . ASP A 1 226 ? -19.953 34.25 4.516 1 95.62 226 ASP A C 1
ATOM 1694 O O . ASP A 1 226 ? -19.703 33.125 4.938 1 95.62 226 ASP A O 1
ATOM 1698 N N . ARG A 1 227 ? -20.672 35.094 5.156 1 95.62 227 ARG A N 1
ATOM 1699 C CA . ARG A 1 227 ? -21.078 34.844 6.535 1 95.62 227 ARG A CA 1
ATOM 1700 C C . ARG A 1 227 ? -21.891 33.562 6.641 1 95.62 227 ARG A C 1
ATOM 1702 O O . ARG A 1 227 ? -21.781 32.812 7.625 1 95.62 227 ARG A O 1
ATOM 1709 N N . GLN A 1 228 ? -22.641 33.25 5.645 1 96.81 228 GLN A N 1
ATOM 1710 C CA . GLN A 1 228 ? -23.531 32.094 5.684 1 96.81 228 GLN A CA 1
ATOM 1711 C C . GLN A 1 228 ? -22.734 30.781 5.699 1 96.81 228 GLN A C 1
ATOM 1713 O O . GLN A 1 228 ? -23.188 29.781 6.234 1 96.81 228 GLN A O 1
ATOM 1718 N N . LYS A 1 229 ? -21.578 30.828 5.246 1 97.19 229 LYS A N 1
ATOM 1719 C CA . LYS A 1 229 ? -20.766 29.625 5.102 1 97.19 229 LYS A CA 1
ATOM 1720 C C . LYS A 1 229 ? -20.141 29.234 6.438 1 97.19 229 LYS A C 1
ATOM 1722 O O . LYS A 1 229 ? -19.609 28.125 6.57 1 97.19 229 LYS A O 1
ATOM 1727 N N . ILE A 1 230 ? -20.281 30.078 7.441 1 97.62 230 ILE A N 1
ATOM 1728 C CA . ILE A 1 230 ? -19.734 29.75 8.75 1 97.62 230 ILE A CA 1
ATOM 1729 C C . ILE A 1 230 ? -20.844 29.672 9.781 1 97.62 230 ILE A C 1
ATOM 1731 O O . ILE A 1 230 ? -20.625 29.875 10.977 1 97.62 230 ILE A O 1
ATOM 1735 N N . GLU A 1 231 ? -22.047 29.344 9.406 1 97.5 231 GLU A N 1
ATOM 1736 C CA . GLU A 1 231 ? -23.234 29.328 10.258 1 97.5 231 GLU A CA 1
ATOM 1737 C C . GLU A 1 231 ? -23.078 28.312 11.391 1 97.5 231 GLU A C 1
ATOM 1739 O O . GLU A 1 231 ? -23.672 28.484 12.461 1 97.5 231 GLU A O 1
ATOM 1744 N N . VAL A 1 232 ? -22.312 27.344 11.195 1 97.44 232 VAL A N 1
ATOM 1745 C CA . VAL A 1 232 ? -22.109 26.297 12.188 1 97.44 232 VAL A CA 1
ATOM 1746 C C . VAL A 1 232 ? -21.562 26.906 13.477 1 97.44 232 VAL A C 1
ATOM 1748 O O . VAL A 1 232 ? -21.812 26.391 14.57 1 97.44 232 VAL A O 1
ATOM 1751 N N . LEU A 1 233 ? -20.891 28 13.359 1 98 233 LEU A N 1
ATOM 1752 C CA . LEU A 1 233 ? -20.297 28.656 14.523 1 98 233 LEU A CA 1
ATOM 1753 C C . LEU A 1 233 ? -21.375 29.234 15.43 1 98 233 LEU A C 1
ATOM 1755 O O . LEU A 1 233 ? -21.125 29.484 16.609 1 98 233 LEU A O 1
ATOM 1759 N N . PHE A 1 234 ? -22.516 29.344 14.867 1 97.62 234 PHE A N 1
ATOM 1760 C CA . PHE A 1 234 ? -23.609 29.938 15.625 1 97.62 234 PHE A CA 1
ATOM 1761 C C . PHE A 1 234 ? -24.594 28.875 16.078 1 97.62 234 PHE A C 1
ATOM 1763 O O . PHE A 1 234 ? -25.578 29.188 16.766 1 97.62 234 PHE A O 1
ATOM 1770 N N . SER A 1 235 ? -24.297 27.703 15.773 1 97.19 235 SER A N 1
ATOM 1771 C CA . SER A 1 235 ? -25.234 26.625 16.062 1 97.19 235 SER A CA 1
ATOM 1772 C C . SER A 1 235 ? -25.328 26.344 17.562 1 97.19 235 SER A C 1
ATOM 1774 O O . SER A 1 235 ? -26.344 25.875 18.062 1 97.19 235 SER A O 1
ATOM 1776 N N . ASN A 1 236 ? -24.234 26.531 18.25 1 96.88 236 ASN A N 1
ATOM 1777 C CA . ASN A 1 236 ? -24.188 26.406 19.703 1 96.88 236 ASN A CA 1
ATOM 1778 C C . ASN A 1 236 ? -23 27.172 20.297 1 96.88 236 ASN A C 1
ATOM 1780 O O . ASN A 1 236 ? -22.125 27.625 19.562 1 96.88 236 ASN A O 1
ATOM 1784 N N . GLU A 1 237 ? -23 27.297 21.578 1 96.25 237 GLU A N 1
ATOM 1785 C CA . GLU A 1 237 ? -22.016 28.125 22.266 1 96.25 237 GLU A CA 1
ATOM 1786 C C . GLU A 1 237 ? -20.609 27.547 22.094 1 96.25 237 GLU A C 1
ATOM 1788 O O . GLU A 1 237 ? -19.625 28.297 21.969 1 96.25 237 GLU A O 1
ATOM 1793 N N . ARG A 1 238 ? -20.406 26.297 22.078 1 98.12 238 ARG A N 1
ATOM 1794 C CA . ARG A 1 238 ? -19.094 25.656 22 1 98.12 238 ARG A CA 1
ATOM 1795 C C . ARG A 1 238 ? -18.469 25.891 20.641 1 98.12 238 ARG A C 1
ATOM 1797 O O . ARG A 1 238 ? -17.266 26.156 20.531 1 98.12 238 ARG A O 1
ATOM 1804 N N . ASN A 1 239 ? -19.297 25.844 19.594 1 98.38 239 ASN A N 1
ATOM 1805 C CA . ASN A 1 239 ? -18.812 26.078 18.234 1 98.38 239 ASN A CA 1
ATOM 1806 C C . ASN A 1 239 ? -18.281 27.5 18.062 1 98.38 239 ASN A C 1
ATOM 1808 O O . ASN A 1 239 ? -17.312 27.703 17.328 1 98.38 239 ASN A O 1
ATOM 1812 N N . GLY A 1 240 ? -18.859 28.391 18.766 1 98.5 240 GLY A N 1
ATOM 1813 C CA . GLY A 1 240 ? -18.516 29.797 18.594 1 98.5 240 GLY A CA 1
ATOM 1814 C C . GLY A 1 240 ? -17.453 30.266 19.594 1 98.5 240 GLY A C 1
ATOM 1815 O O . GLY A 1 240 ? -17.109 31.453 19.625 1 98.5 240 GLY A O 1
ATOM 1816 N N . THR A 1 241 ? -16.969 29.328 20.375 1 98.75 241 THR A N 1
ATOM 1817 C CA . THR A 1 241 ? -15.945 29.656 21.359 1 98.75 241 THR A CA 1
ATOM 1818 C C . THR A 1 241 ? -14.578 29.828 20.688 1 98.75 241 THR A C 1
ATOM 1820 O O . THR A 1 241 ? -14.141 28.953 19.938 1 98.75 241 THR A O 1
ATOM 1823 N N . LEU A 1 242 ? -13.961 31 20.938 1 98.69 242 LEU A N 1
ATOM 1824 C CA . LEU A 1 242 ? -12.609 31.188 20.422 1 98.69 242 LEU A CA 1
ATOM 1825 C C . LEU A 1 242 ? -11.617 30.266 21.109 1 98.69 242 LEU A C 1
ATOM 1827 O O . LEU A 1 242 ? -11.477 30.328 22.344 1 98.69 242 LEU A O 1
ATOM 1831 N N . GLY A 1 243 ? -10.93 29.469 20.266 1 98.31 243 GLY A N 1
ATOM 1832 C CA . GLY A 1 243 ? -10.172 28.391 20.906 1 98.31 243 GLY A CA 1
ATOM 1833 C C . GLY A 1 243 ? -8.695 28.422 20.547 1 98.31 243 GLY A C 1
ATOM 1834 O O . GLY A 1 243 ? -7.895 27.719 21.156 1 98.31 243 GLY A O 1
ATOM 1835 N N . GLU A 1 244 ? -8.297 29.297 19.625 1 98.81 244 GLU A N 1
ATOM 1836 C CA . GLU A 1 244 ? -6.902 29.219 19.188 1 98.81 244 GLU A CA 1
ATOM 1837 C C . GLU A 1 244 ? -6.402 30.578 18.703 1 98.81 244 GLU A C 1
ATOM 1839 O O . GLU A 1 244 ? -7.152 31.344 18.094 1 98.81 244 GLU A O 1
ATOM 1844 N N . LEU A 1 245 ? -5.246 30.938 19.047 1 98.94 245 LEU A N 1
ATOM 1845 C CA . LEU A 1 245 ? -4.418 31.969 18.438 1 98.94 245 LEU A CA 1
ATOM 1846 C C . LEU A 1 245 ? -3.137 31.375 17.859 1 98.94 245 LEU A C 1
ATOM 1848 O O . LEU A 1 245 ? -2.375 30.734 18.578 1 98.94 245 LEU A O 1
ATOM 1852 N N . GLY A 1 246 ? -2.941 31.578 16.578 1 98.88 246 GLY A N 1
ATOM 1853 C CA . GLY A 1 246 ? -1.742 31.047 15.938 1 98.88 246 GLY A CA 1
ATOM 1854 C C . GLY A 1 246 ? -0.985 32.094 15.148 1 98.88 246 GLY A C 1
ATOM 1855 O O . GLY A 1 246 ? -1.577 33.062 14.672 1 98.88 246 GLY A O 1
ATOM 1856 N N . ILE A 1 247 ? 0.278 31.938 15.047 1 98.94 247 ILE A N 1
ATOM 1857 C CA . ILE A 1 247 ? 1.165 32.812 14.297 1 98.94 247 ILE A CA 1
ATOM 1858 C C . ILE A 1 247 ? 1.918 32.031 13.234 1 98.94 247 ILE A C 1
ATOM 1860 O O . ILE A 1 247 ? 2.572 31.016 13.555 1 98.94 247 ILE A O 1
ATOM 1864 N N . GLY A 1 248 ? 1.814 32.469 11.992 1 98.88 248 GLY A N 1
ATOM 1865 C CA . GLY A 1 248 ? 2.5 31.781 10.914 1 98.88 248 GLY A CA 1
ATOM 1866 C C . GLY A 1 248 ? 3.975 32.125 10.828 1 98.88 248 GLY A C 1
ATOM 1867 O O . GLY A 1 248 ? 4.359 33.281 11 1 98.88 248 GLY A O 1
ATOM 1868 N N . THR A 1 249 ? 4.797 31.109 10.477 1 98.88 249 THR A N 1
ATOM 1869 C CA . THR A 1 249 ? 6.238 31.312 10.508 1 98.88 249 THR A CA 1
ATOM 1870 C C . THR A 1 249 ? 6.895 30.766 9.242 1 98.88 249 THR A C 1
ATOM 1872 O O . THR A 1 249 ? 8.117 30.688 9.156 1 98.88 249 THR A O 1
ATOM 1875 N N . ASN A 1 250 ? 6.18 30.344 8.273 1 98.81 250 ASN A N 1
ATOM 1876 C CA . ASN A 1 250 ? 6.703 29.734 7.051 1 98.81 250 ASN A CA 1
ATOM 1877 C C . ASN A 1 250 ? 6.801 30.75 5.918 1 98.81 250 ASN A C 1
ATOM 1879 O O . ASN A 1 250 ? 5.789 31.109 5.312 1 98.81 250 ASN A O 1
ATOM 1883 N N . HIS A 1 251 ? 7.973 31.172 5.535 1 98 251 HIS A N 1
ATOM 1884 C CA . HIS A 1 251 ? 8.219 32.219 4.566 1 98 251 HIS A CA 1
ATOM 1885 C C . HIS A 1 251 ? 7.801 31.812 3.164 1 98 251 HIS A C 1
ATOM 1887 O O . HIS A 1 251 ? 7.629 32.656 2.281 1 98 251 HIS A O 1
ATOM 1893 N N . ALA A 1 252 ? 7.641 30.469 2.98 1 98.12 252 ALA A N 1
ATOM 1894 C CA . A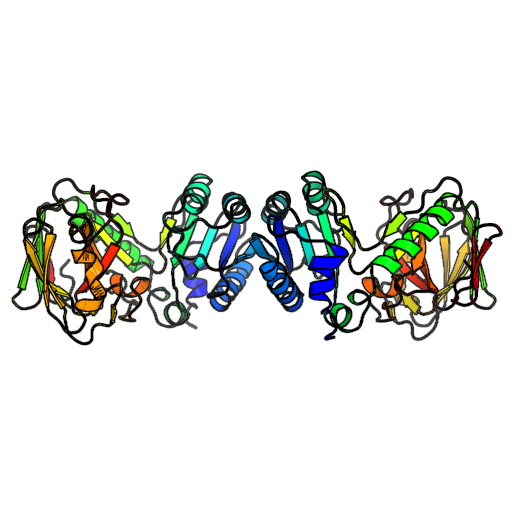LA A 1 252 ? 7.297 29.984 1.646 1 98.12 252 ALA A CA 1
ATOM 1895 C C . ALA A 1 252 ? 5.797 29.766 1.514 1 98.12 252 ALA A C 1
ATOM 1897 O O . ALA A 1 252 ? 5.289 29.531 0.412 1 98.12 252 ALA A O 1
ATOM 1898 N N . ALA A 1 253 ? 5.059 29.766 2.666 1 98.56 253 ALA A N 1
ATOM 1899 C CA . ALA A 1 253 ? 3.617 29.547 2.631 1 98.56 253 ALA A CA 1
ATOM 1900 C C . ALA A 1 253 ? 2.895 30.703 1.953 1 98.56 253 ALA A C 1
ATOM 1902 O O . ALA A 1 253 ? 3.307 31.859 2.08 1 98.56 253 ALA A O 1
ATOM 1903 N N . ARG A 1 254 ? 1.84 30.484 1.222 1 98 254 ARG A N 1
ATOM 1904 C CA . ARG A 1 254 ? 1.024 31.422 0.453 1 98 254 ARG A CA 1
ATOM 1905 C C . ARG A 1 254 ? -0.449 31.297 0.828 1 98 254 ARG A C 1
ATOM 1907 O O . ARG A 1 254 ? -0.85 30.328 1.487 1 98 254 ARG A O 1
ATOM 1914 N N . LEU A 1 255 ? -1.085 32.25 0.42 1 98.31 255 LEU A N 1
ATOM 1915 C CA . LEU A 1 255 ? -2.537 32.156 0.542 1 98.31 255 LEU A CA 1
ATOM 1916 C C . LEU A 1 255 ? -3.129 31.344 -0.605 1 98.31 255 LEU A C 1
ATOM 1918 O O . LEU A 1 255 ? -3.145 31.812 -1.751 1 98.31 255 LEU A O 1
ATOM 1922 N N . THR A 1 256 ? -3.713 30.172 -0.31 1 97 256 THR A N 1
ATOM 1923 C CA . THR A 1 256 ? -4.133 29.25 -1.361 1 97 256 THR A CA 1
ATOM 1924 C C . THR A 1 256 ? -5.605 28.875 -1.202 1 97 256 THR A C 1
ATOM 1926 O O . THR A 1 256 ? -6.219 28.344 -2.125 1 97 256 THR A O 1
ATOM 1929 N N . GLY A 1 257 ? -6.129 29.141 -0.053 1 96.31 257 GLY A N 1
ATOM 1930 C CA . GLY A 1 257 ? -7.48 28.703 0.261 1 96.31 257 GLY A CA 1
ATOM 1931 C C . GLY A 1 257 ? -7.52 27.391 1.001 1 96.31 257 GLY A C 1
ATOM 1932 O O . GLY A 1 257 ? -8.578 26.953 1.466 1 96.31 257 GLY A O 1
ATOM 1933 N N . VAL A 1 258 ? -6.398 26.734 1.118 1 95.06 258 VAL A N 1
ATOM 1934 C CA . VAL A 1 258 ? -6.266 25.516 1.901 1 95.06 258 VAL A CA 1
ATOM 1935 C C . VAL A 1 258 ? -5.605 25.828 3.242 1 95.06 258 VAL A C 1
ATOM 1937 O O . VAL A 1 258 ? -4.426 26.188 3.293 1 95.06 258 VAL A O 1
ATOM 1940 N N . ILE A 1 259 ? -6.32 25.594 4.262 1 96.25 259 ILE A N 1
ATOM 1941 C CA . ILE A 1 259 ? -5.938 26.078 5.586 1 96.25 259 ILE A CA 1
ATOM 1942 C C . ILE A 1 259 ? -4.609 25.438 6.004 1 96.25 259 ILE A C 1
ATOM 1944 O O . ILE A 1 259 ? -3.814 26.062 6.711 1 96.25 259 ILE A O 1
ATOM 1948 N N . LEU A 1 260 ? -4.305 24.25 5.477 1 96.5 260 LEU A N 1
ATOM 1949 C CA . LEU A 1 260 ? -3.062 23.562 5.793 1 96.5 260 LEU A CA 1
ATOM 1950 C C . LEU A 1 260 ? -1.852 24.438 5.484 1 96.5 260 LEU A C 1
ATOM 1952 O O . LEU A 1 260 ? -0.849 24.391 6.203 1 96.5 260 LEU A O 1
ATOM 1956 N N . GLU A 1 261 ? -1.954 25.203 4.453 1 97.94 261 GLU A N 1
ATOM 1957 C CA . GLU A 1 261 ? -0.877 26.109 4.094 1 97.94 261 GLU A CA 1
ATOM 1958 C C . GLU A 1 261 ? -1.158 27.531 4.605 1 97.94 261 GLU A C 1
ATOM 1960 O O . GLU A 1 261 ? -0.262 28.188 5.125 1 97.94 261 GLU A O 1
ATOM 1965 N N . ASP A 1 262 ? -2.342 27.984 4.52 1 98.5 262 ASP A N 1
ATOM 1966 C CA . ASP A 1 262 ? -2.703 29.375 4.77 1 98.5 262 ASP A CA 1
ATOM 1967 C C . ASP A 1 262 ? -2.328 29.797 6.188 1 98.5 262 ASP A C 1
ATOM 1969 O O . ASP A 1 262 ? -1.888 30.922 6.41 1 98.5 262 ASP A O 1
ATOM 1973 N N . GLU A 1 263 ? -2.533 28.891 7.133 1 98.38 263 GLU A N 1
ATOM 1974 C CA . GLU A 1 263 ? -2.324 29.25 8.531 1 98.38 263 GLU A CA 1
ATOM 1975 C C . GLU A 1 263 ? -0.839 29.281 8.883 1 98.38 263 GLU A C 1
ATOM 1977 O O . GLU A 1 263 ? -0.459 29.703 9.969 1 98.38 263 GLU A O 1
ATOM 1982 N N . LYS A 1 264 ? -0.043 28.906 7.891 1 98.81 264 LYS A N 1
ATOM 1983 C CA . LYS A 1 264 ? 1.394 28.844 8.141 1 98.81 264 LYS A CA 1
ATOM 1984 C C . LYS A 1 264 ? 2.102 30.078 7.582 1 98.81 264 LYS A C 1
ATOM 1986 O O . LYS A 1 264 ? 3.299 30.266 7.809 1 98.81 264 LYS A O 1
ATOM 1991 N N . ILE A 1 265 ? 1.421 30.953 6.93 1 98.81 265 ILE A N 1
ATOM 1992 C CA . ILE A 1 265 ? 2.008 32.094 6.199 1 98.81 265 ILE A CA 1
ATOM 1993 C C . ILE A 1 265 ? 2.771 32.969 7.164 1 98.81 265 ILE A C 1
ATOM 1995 O O . ILE A 1 265 ? 2.219 33.438 8.164 1 98.81 265 ILE A O 1
ATOM 1999 N N . TYR A 1 266 ? 4 33.25 6.789 1 98.75 266 TYR A N 1
ATOM 2000 C CA . TYR A 1 266 ? 4.906 34.094 7.555 1 98.75 266 TYR A CA 1
ATOM 2001 C C . TYR A 1 266 ? 4.297 35.469 7.793 1 98.75 266 TYR A C 1
ATOM 2003 O O . TYR A 1 266 ? 3.869 36.156 6.848 1 98.75 266 TYR A O 1
ATOM 2011 N N . GLY A 1 267 ? 4.156 35.844 9.062 1 98.69 267 GLY A N 1
ATOM 2012 C CA . GLY A 1 267 ? 3.732 37.219 9.398 1 98.69 267 GLY A CA 1
ATOM 2013 C C . GLY A 1 267 ? 2.225 37.344 9.492 1 98.69 267 GLY A C 1
ATOM 2014 O O . GLY A 1 267 ? 1.709 38.469 9.594 1 98.69 267 GLY A O 1
ATOM 2015 N N . THR A 1 268 ? 1.547 36.25 9.414 1 98.81 268 THR A N 1
ATOM 2016 C CA . THR A 1 268 ? 0.1 36.25 9.594 1 98.81 268 THR A CA 1
ATOM 2017 C C . THR A 1 268 ? -0.284 35.688 10.953 1 98.81 268 THR A C 1
ATOM 2019 O O . THR A 1 268 ? 0.559 35.156 11.664 1 98.81 268 THR A O 1
ATOM 2022 N N . VAL A 1 269 ? -1.534 35.938 11.305 1 98.81 269 VAL A N 1
ATOM 2023 C CA . VAL A 1 269 ? -2.158 35.344 12.469 1 98.81 269 VAL A CA 1
ATOM 2024 C C . VAL A 1 269 ? -3.432 34.594 12.055 1 98.81 269 VAL A C 1
ATOM 2026 O O . VAL A 1 269 ? -4.035 34.938 11.031 1 98.81 269 VAL A O 1
ATOM 2029 N N . HIS A 1 270 ? -3.666 33.531 12.727 1 98.88 270 HIS A N 1
ATOM 2030 C CA . HIS A 1 270 ? -5 32.969 12.578 1 98.88 270 HIS A CA 1
ATOM 2031 C C . HIS A 1 270 ? -5.656 32.75 13.938 1 98.88 270 HIS A C 1
ATOM 2033 O O . HIS A 1 270 ? -4.965 32.562 14.938 1 98.88 270 HIS A O 1
ATOM 2039 N N . ILE A 1 271 ? -6.914 32.906 13.984 1 98.69 271 ILE A N 1
ATOM 2040 C CA . ILE A 1 271 ? -7.738 32.5 15.117 1 98.69 271 ILE A CA 1
ATOM 2041 C C . ILE A 1 271 ? -8.656 31.344 14.703 1 98.69 271 ILE A C 1
ATOM 2043 O O . ILE A 1 271 ? -9.008 31.219 13.531 1 98.69 271 ILE A O 1
ATOM 2047 N N . ALA A 1 272 ? -8.984 30.547 15.641 1 98.5 272 ALA A N 1
ATOM 2048 C CA . ALA A 1 272 ? -9.906 29.469 15.359 1 98.5 272 ALA A CA 1
ATOM 2049 C C . ALA A 1 272 ? -11.016 29.391 16.406 1 98.5 272 ALA A C 1
ATOM 2051 O O . ALA A 1 272 ? -10.82 29.797 17.547 1 98.5 272 ALA A O 1
ATOM 2052 N N . PHE A 1 273 ? -12.141 28.922 15.969 1 98.44 273 PHE A N 1
ATOM 2053 C CA . PHE A 1 273 ? -13.281 28.672 16.844 1 98.44 273 PHE A CA 1
ATOM 2054 C C . PHE A 1 273 ? -13.539 27.172 16.953 1 98.44 273 PHE A C 1
ATOM 2056 O O . PHE A 1 273 ? -13.273 26.422 16.016 1 98.44 273 PHE A O 1
ATOM 2063 N N . GLY A 1 274 ? -14.086 26.781 18.094 1 97.94 274 GLY A N 1
ATOM 2064 C CA . GLY A 1 274 ? -14.469 25.391 18.281 1 97.94 274 GLY A CA 1
ATOM 2065 C C . GLY A 1 274 ? -13.5 24.609 19.172 1 97.94 274 GLY A C 1
ATOM 2066 O O . GLY A 1 274 ? -12.961 25.156 20.125 1 97.94 274 GLY A O 1
ATOM 2067 N N . THR A 1 275 ? -13.32 23.344 18.906 1 96.5 275 THR A N 1
ATOM 2068 C CA . THR A 1 275 ? -12.594 22.406 19.766 1 96.5 275 THR A CA 1
ATOM 2069 C C . THR A 1 275 ? -11.148 22.859 19.953 1 96.5 275 THR A C 1
ATOM 2071 O O . THR A 1 275 ? -10.484 23.25 18.984 1 96.5 275 THR A O 1
ATOM 2074 N N . ASN A 1 276 ? -10.648 22.828 21.219 1 96.81 276 ASN A N 1
ATOM 2075 C CA . ASN A 1 276 ? -9.25 23.156 21.5 1 96.81 276 ASN A CA 1
ATOM 2076 C C . ASN A 1 276 ? -8.688 22.25 22.594 1 96.81 276 ASN A C 1
ATOM 2078 O O . ASN A 1 276 ? -7.629 22.547 23.156 1 96.81 276 ASN A O 1
ATOM 2082 N N . THR A 1 277 ? -9.32 21.125 22.859 1 95.88 277 THR A N 1
ATOM 2083 C CA . THR A 1 277 ? -8.953 20.234 23.953 1 95.88 277 THR A CA 1
ATOM 2084 C C . THR A 1 277 ? -7.652 19.5 23.641 1 95.88 277 THR A C 1
ATOM 2086 O O . THR A 1 277 ? -6.945 19.062 24.547 1 95.88 277 THR A O 1
ATOM 2089 N N . SER A 1 278 ? -7.293 19.453 22.453 1 90.56 278 SER A N 1
ATOM 2090 C CA . SER A 1 278 ? -6.141 18.656 22.047 1 90.56 278 SER A CA 1
ATOM 2091 C C . SER A 1 278 ? -4.84 19.422 22.234 1 90.56 278 SER A C 1
ATOM 2093 O O . SER A 1 278 ? -3.752 18.859 22.109 1 90.56 278 SER A O 1
ATOM 2095 N N . PHE A 1 279 ? -5.008 20.703 22.594 1 94.31 279 PHE A N 1
ATOM 2096 C CA . PHE A 1 279 ? -3.768 21.453 22.703 1 94.31 279 PHE A CA 1
ATOM 2097 C C . PHE A 1 279 ? -3.848 22.469 23.844 1 94.31 279 PHE A C 1
ATOM 2099 O O . PHE A 1 279 ? -3.365 23.594 23.719 1 94.31 279 PHE A O 1
ATOM 2106 N N . GLY A 1 280 ? -4.566 22.062 24.875 1 95.75 280 GLY A N 1
ATOM 2107 C CA . GLY A 1 280 ? -4.434 22.797 26.125 1 95.75 280 GLY A CA 1
ATOM 2108 C C . GLY A 1 280 ? -5.707 23.516 26.531 1 95.75 280 GLY A C 1
ATOM 2109 O O . GLY A 1 280 ? -5.801 24.031 27.641 1 95.75 280 GLY A O 1
ATOM 2110 N N . GLY A 1 281 ? -6.727 23.531 25.672 1 97.44 281 GLY A N 1
ATOM 2111 C CA . GLY A 1 281 ? -7.992 24.172 26 1 97.44 281 GLY A CA 1
ATOM 2112 C C . GLY A 1 281 ? -8.984 23.219 26.656 1 97.44 281 GLY A C 1
ATOM 2113 O O . GLY A 1 281 ? -8.617 22.109 27.062 1 97.44 281 GLY A O 1
ATOM 2114 N N . ARG A 1 282 ? -10.211 23.672 26.812 1 97.62 282 ARG A N 1
ATOM 2115 C CA . ARG A 1 282 ? -11.219 22.906 27.547 1 97.62 282 ARG A CA 1
ATOM 2116 C C . ARG A 1 282 ? -12.516 22.812 26.75 1 97.62 282 ARG A C 1
ATOM 2118 O O . ARG A 1 282 ? -13.508 22.25 27.219 1 97.62 282 ARG A O 1
ATOM 2125 N N . ASN A 1 283 ? -12.492 23.391 25.641 1 98.12 283 ASN A N 1
ATOM 2126 C CA . ASN A 1 283 ? -13.719 23.453 24.844 1 98.12 283 ASN A CA 1
ATOM 2127 C C . ASN A 1 283 ? -13.773 22.312 23.812 1 98.12 283 ASN A C 1
ATOM 2129 O O . ASN A 1 283 ? -12.961 22.266 22.891 1 98.12 283 ASN A O 1
ATOM 2133 N N . LYS A 1 284 ? -14.648 21.375 24.016 1 96.5 284 LYS A N 1
ATOM 2134 C CA . LYS A 1 284 ? -14.953 20.344 23.016 1 96.5 284 LYS A CA 1
ATOM 2135 C C . LYS A 1 284 ? -16.172 20.703 22.188 1 96.5 284 LYS A C 1
ATOM 2137 O O . LYS A 1 284 ? -17.266 20.891 22.734 1 96.5 284 LYS A O 1
ATOM 2142 N N . ALA A 1 285 ? -16.031 20.875 20.891 1 97.19 285 ALA A N 1
ATOM 2143 C CA . ALA A 1 285 ? -17.094 21.328 20 1 97.19 285 ALA A CA 1
ATOM 2144 C C . ALA A 1 285 ? -17.234 20.375 18.812 1 97.19 285 ALA A C 1
ATOM 2146 O O . ALA A 1 285 ? -16.609 19.312 18.766 1 97.19 285 ALA A O 1
ATOM 2147 N N . ASP A 1 286 ? -18.141 20.766 17.875 1 93.81 286 ASP A N 1
ATOM 2148 C CA . ASP A 1 286 ? -18.422 19.953 16.703 1 93.81 286 ASP A CA 1
ATOM 2149 C C . ASP A 1 286 ? -17.484 20.328 15.555 1 93.81 286 ASP A C 1
ATOM 2151 O O . ASP A 1 286 ? -17.438 19.641 14.531 1 93.81 286 ASP A O 1
ATOM 2155 N N . CYS A 1 287 ? -16.703 21.375 15.797 1 94.5 287 CYS A N 1
ATOM 2156 C CA . CYS A 1 287 ? -15.906 21.906 14.688 1 94.5 287 CYS A CA 1
ATOM 2157 C C . CYS A 1 287 ? -14.641 22.578 15.195 1 94.5 287 CYS A C 1
ATOM 2159 O O . CYS A 1 287 ? -14.422 22.672 16.406 1 94.5 287 CYS A O 1
ATOM 2161 N N . HIS A 1 288 ? -13.82 22.906 14.305 1 95.56 288 HIS A N 1
ATOM 2162 C CA . HIS A 1 288 ? -12.633 23.75 14.461 1 95.56 288 HIS A CA 1
ATOM 2163 C C . HIS A 1 288 ? -12.367 24.562 13.195 1 95.56 288 HIS A C 1
ATOM 2165 O O . HIS A 1 288 ? -11.836 24.031 12.219 1 95.56 288 HIS A O 1
ATOM 2171 N N . LEU A 1 289 ? -12.75 25.797 13.203 1 97.62 289 LEU A N 1
ATOM 2172 C CA . LEU A 1 289 ? -12.664 26.625 12.008 1 97.62 289 LEU A CA 1
ATOM 2173 C C . LEU A 1 289 ? -11.625 27.719 12.188 1 97.62 289 LEU A C 1
ATOM 2175 O O . LEU A 1 289 ? -11.789 28.609 13.023 1 97.62 289 LEU A O 1
ATOM 2179 N N . ASP A 1 290 ? -10.656 27.672 11.359 1 98.19 290 ASP A N 1
ATOM 2180 C CA . ASP A 1 290 ? -9.562 28.641 11.375 1 98.19 290 ASP A CA 1
ATOM 2181 C C . ASP A 1 290 ? -9.844 29.781 10.406 1 98.19 290 ASP A C 1
ATOM 2183 O O . ASP A 1 290 ? -10.344 29.562 9.305 1 98.19 290 ASP A O 1
ATOM 2187 N N . GLY A 1 291 ? -9.523 30.984 10.828 1 98.62 291 GLY A N 1
ATOM 2188 C CA . GLY A 1 291 ? -9.531 32.156 9.984 1 98.62 291 GLY A CA 1
ATOM 2189 C C . GLY A 1 291 ? -8.219 32.938 10.016 1 98.62 291 GLY A C 1
ATOM 2190 O O . GLY A 1 291 ? -7.691 33.219 11.086 1 98.62 291 GLY A O 1
ATOM 2191 N N . VAL A 1 292 ? -7.738 33.25 8.852 1 98.88 292 VAL A N 1
ATOM 2192 C CA . VAL A 1 292 ? -6.414 33.844 8.719 1 98.88 292 VAL A CA 1
ATOM 2193 C C . VAL A 1 292 ? -6.543 35.375 8.602 1 98.88 292 VAL A C 1
ATOM 2195 O O . VAL A 1 292 ? -7.395 35.875 7.867 1 98.88 292 VAL A O 1
ATOM 2198 N N . VAL A 1 293 ? -5.75 36.094 9.352 1 98.81 293 VAL A N 1
ATOM 2199 C CA . VAL A 1 293 ? -5.652 37.531 9.328 1 98.81 293 VAL A CA 1
ATOM 2200 C C . VAL A 1 293 ? -4.336 37.969 8.672 1 98.81 293 VAL A C 1
ATOM 2202 O O . VAL A 1 293 ? -3.258 37.656 9.203 1 98.81 293 VAL A O 1
ATOM 2205 N N . ILE A 1 294 ? -4.41 38.688 7.609 1 98.38 294 ILE A N 1
ATOM 2206 C CA . ILE A 1 294 ? -3.24 39.125 6.852 1 98.38 294 ILE A CA 1
ATOM 2207 C C . ILE A 1 294 ? -2.76 40.5 7.367 1 98.38 294 ILE A C 1
ATOM 2209 O O . ILE A 1 294 ? -3.57 41.375 7.656 1 98.38 294 ILE A O 1
ATOM 2213 N N . ASN A 1 295 ? -1.483 40.656 7.531 1 98.38 295 ASN A N 1
ATOM 2214 C CA . ASN A 1 295 ? -0.801 41.875 7.957 1 98.38 295 ASN A CA 1
ATOM 2215 C C . ASN A 1 295 ? -1.363 42.406 9.273 1 98.38 295 ASN A C 1
ATOM 2217 O O . ASN A 1 295 ? -1.732 43.594 9.367 1 98.38 295 ASN A O 1
ATOM 2221 N N . PRO A 1 296 ? -1.392 41.562 10.234 1 98.69 296 PRO A N 1
ATOM 2222 C CA . PRO A 1 296 ? -1.877 42.031 11.547 1 98.69 296 PRO A CA 1
ATOM 2223 C C . PRO A 1 296 ? -0.809 42.75 12.352 1 98.69 296 PRO A C 1
ATOM 2225 O O . PRO A 1 296 ? 0.367 42.75 11.984 1 98.69 296 PRO A O 1
ATOM 2228 N N . THR A 1 297 ? -1.259 43.469 13.312 1 98.88 297 THR A N 1
ATOM 2229 C CA . THR A 1 297 ? -0.406 43.875 14.43 1 98.88 297 THR A CA 1
ATOM 2230 C C . THR A 1 297 ? -0.734 43.062 15.68 1 98.88 297 THR A C 1
ATOM 2232 O O . THR A 1 297 ? -1.905 42.875 16.016 1 98.88 297 THR A O 1
ATOM 2235 N N . LEU A 1 298 ? 0.284 42.5 16.344 1 98.94 298 LEU A N 1
ATOM 2236 C CA . LEU A 1 298 ? 0.089 41.625 17.484 1 98.94 298 LEU A CA 1
ATOM 2237 C C . LEU A 1 298 ? 1.014 42 18.641 1 98.94 298 LEU A C 1
ATOM 2239 O O . LEU A 1 298 ? 2.229 42.094 18.453 1 98.94 298 LEU A O 1
ATOM 2243 N N . TYR A 1 299 ? 0.397 42.25 19.734 1 98.88 299 TYR A N 1
ATOM 2244 C CA . TYR A 1 299 ? 1.126 42.406 20.984 1 98.88 299 TYR A CA 1
ATOM 2245 C C . TYR A 1 299 ? 0.962 41.156 21.859 1 98.88 299 TYR A C 1
ATOM 2247 O O . TYR A 1 299 ? -0.149 40.656 22.031 1 98.88 299 TYR A O 1
ATOM 2255 N N . LEU A 1 300 ? 1.955 40.656 22.359 1 98.88 300 LEU A N 1
ATOM 2256 C CA . LEU A 1 300 ? 1.983 39.688 23.453 1 98.88 300 LEU A CA 1
ATOM 2257 C C . LEU A 1 300 ? 2.51 40.344 24.734 1 98.88 300 LEU A C 1
ATOM 2259 O O . LEU A 1 300 ? 3.709 40.594 24.859 1 98.88 300 LEU A O 1
ATOM 2263 N N . ASP A 1 301 ? 1.554 40.531 25.609 1 98.56 301 ASP A N 1
ATOM 2264 C CA . ASP A 1 301 ? 1.805 41.5 26.688 1 98.56 301 ASP A CA 1
ATOM 2265 C C . ASP A 1 301 ? 2.258 42.844 26.125 1 98.56 301 ASP A C 1
ATOM 2267 O O . ASP A 1 301 ? 1.57 43.438 25.297 1 98.56 301 ASP A O 1
ATOM 2271 N N . ASP A 1 302 ? 3.467 43.312 26.531 1 97.75 302 ASP A N 1
ATOM 2272 C CA . ASP A 1 302 ? 3.936 44.625 26.078 1 97.75 302 ASP A CA 1
ATOM 2273 C C . ASP A 1 302 ? 4.879 44.469 24.875 1 97.75 302 ASP A C 1
ATOM 2275 O O . ASP A 1 302 ? 5.344 45.469 24.328 1 97.75 302 ASP A O 1
ATOM 2279 N N . LEU A 1 303 ? 5.043 43.312 24.469 1 98.62 303 LEU A N 1
ATOM 2280 C CA . LEU A 1 303 ? 5.984 43.031 23.375 1 98.62 303 LEU A CA 1
ATOM 2281 C C . LEU A 1 303 ? 5.289 43.125 22.031 1 98.62 303 LEU A C 1
ATOM 2283 O O . LEU A 1 303 ? 4.344 42.375 21.766 1 98.62 303 LEU A O 1
ATOM 2287 N N . LEU A 1 304 ? 5.73 44.094 21.156 1 98.75 304 LEU A N 1
ATOM 2288 C CA . LEU A 1 304 ? 5.273 44.125 19.766 1 98.75 304 LEU A CA 1
ATOM 2289 C C . LEU A 1 304 ? 5.914 43.031 18.953 1 98.75 304 LEU A C 1
ATOM 2291 O O . LEU A 1 304 ? 7.098 43.094 18.625 1 98.75 304 LEU A O 1
ATOM 2295 N N . VAL A 1 305 ? 5.164 42.031 18.656 1 98.81 305 VAL A N 1
ATOM 2296 C CA . VAL A 1 305 ? 5.688 40.875 17.969 1 98.81 305 VAL A CA 1
ATOM 2297 C C . VAL A 1 305 ? 5.547 41.062 16.453 1 98.81 305 VAL A C 1
ATOM 2299 O O . VAL A 1 305 ? 6.469 40.75 15.695 1 98.81 305 VAL A O 1
ATOM 2302 N N . LEU A 1 306 ? 4.371 41.5 16.016 1 98.75 306 LEU A N 1
ATOM 2303 C CA . LEU A 1 306 ? 4.09 41.781 14.625 1 98.75 306 LEU A CA 1
ATOM 2304 C C . LEU A 1 306 ? 3.578 43.219 14.469 1 98.75 306 LEU A C 1
ATOM 2306 O O . LEU A 1 306 ? 2.713 43.656 15.234 1 98.75 306 LEU A O 1
ATOM 2310 N N . LYS A 1 307 ? 4.086 43.906 13.477 1 98.75 307 LYS A N 1
ATOM 2311 C CA . LYS A 1 307 ? 3.572 45.219 13.047 1 98.75 307 LYS A CA 1
ATOM 2312 C C . LYS A 1 307 ? 3.143 45.156 11.586 1 98.75 307 LYS A C 1
ATOM 2314 O O . LYS A 1 307 ? 3.982 45.219 10.68 1 98.75 307 LYS A O 1
ATOM 2319 N N . GLU A 1 308 ? 1.887 45.125 11.367 1 98.38 308 GLU A N 1
ATOM 2320 C CA . GLU A 1 308 ? 1.32 45.094 10.023 1 98.38 308 GLU A CA 1
ATOM 2321 C C . GLU A 1 308 ? 1.984 44 9.195 1 98.38 308 GLU A C 1
ATOM 2323 O O . GLU A 1 308 ? 2.422 44.25 8.07 1 98.38 308 GLU A O 1
ATOM 2328 N N . GLY A 1 309 ? 2.18 42.875 9.836 1 98.38 309 GLY A N 1
ATOM 2329 C CA . GLY A 1 309 ? 2.658 41.688 9.141 1 98.38 309 GLY A CA 1
ATOM 2330 C C . GLY A 1 309 ? 4.164 41.531 9.211 1 98.38 309 GLY A C 1
ATOM 2331 O O . GLY A 1 309 ? 4.703 40.531 8.75 1 98.38 309 GLY A O 1
ATOM 2332 N N . LYS A 1 310 ? 4.848 42.5 9.828 1 98.44 310 LYS A N 1
ATOM 2333 C CA . LYS A 1 310 ? 6.301 42.406 9.945 1 98.44 310 LYS A CA 1
ATOM 2334 C C . LYS A 1 310 ? 6.715 42 11.359 1 98.44 310 LYS A C 1
ATOM 2336 O O . LYS A 1 310 ? 6.297 42.594 12.344 1 98.44 310 LYS A O 1
ATOM 2341 N N . PHE A 1 311 ? 7.543 41 11.438 1 98.56 311 PHE A N 1
ATOM 2342 C CA . PHE A 1 311 ? 8.039 40.594 12.742 1 98.56 311 PHE A CA 1
ATOM 2343 C C . PHE A 1 311 ? 8.961 41.656 13.336 1 98.56 311 PHE A C 1
ATOM 2345 O O . PHE A 1 311 ? 9.812 42.188 12.641 1 98.56 311 PHE A O 1
ATOM 2352 N N . MET A 1 312 ? 8.805 41.875 14.617 1 98.25 312 MET A N 1
ATOM 2353 C CA . MET A 1 312 ? 9.594 42.875 15.32 1 98.25 312 MET A CA 1
ATOM 2354 C C . MET A 1 312 ? 10.469 42.25 16.391 1 98.25 312 MET A C 1
ATOM 2356 O O . MET A 1 312 ? 10.922 42.906 17.312 1 98.25 312 MET A O 1
ATOM 2360 N N . ILE A 1 313 ? 10.742 41.031 16.281 1 95.19 313 ILE A N 1
ATOM 2361 C CA . ILE A 1 313 ? 11.508 40.312 17.297 1 95.19 313 ILE A CA 1
ATOM 2362 C C . ILE A 1 313 ? 12.656 39.562 16.625 1 95.19 313 ILE A C 1
ATOM 2364 O O . ILE A 1 313 ? 12.609 39.281 15.422 1 95.19 313 ILE A O 1
ATOM 2368 N N . MET B 1 1 ? -24.734 -10.398 -22.609 1 38.22 1 MET B N 1
ATOM 2369 C CA . MET B 1 1 ? -24.344 -10.188 -21.219 1 38.22 1 MET B CA 1
ATOM 2370 C C . MET B 1 1 ? -22.859 -9.844 -21.125 1 38.22 1 MET B C 1
ATOM 2372 O O . MET B 1 1 ? -22.016 -10.547 -21.688 1 38.22 1 MET B O 1
ATOM 2376 N N . SER B 1 2 ? -22.391 -8.711 -20.812 1 51.81 2 SER B N 1
ATOM 2377 C CA . SER B 1 2 ? -21.016 -8.219 -20.906 1 51.81 2 SER B CA 1
ATOM 2378 C C . SER B 1 2 ? -20.078 -9.102 -20.094 1 51.81 2 SER B C 1
ATOM 2380 O O . SER B 1 2 ? -20.406 -9.516 -18.984 1 51.81 2 SER B O 1
ATOM 2382 N N . LYS B 1 3 ? -19.172 -9.766 -20.703 1 73.81 3 LYS B N 1
ATOM 2383 C CA . LYS B 1 3 ? -18.25 -10.727 -20.141 1 73.81 3 LYS B CA 1
ATOM 2384 C C . LYS B 1 3 ? -17.578 -10.172 -18.875 1 73.81 3 LYS B C 1
ATOM 2386 O O . LYS B 1 3 ? -17.172 -9.008 -18.844 1 73.81 3 LYS B O 1
ATOM 2391 N N . LYS B 1 4 ? -17.719 -10.906 -17.844 1 87.06 4 LYS B N 1
ATOM 2392 C CA . LYS B 1 4 ? -17.078 -10.594 -16.562 1 87.06 4 LYS B CA 1
ATOM 2393 C C . LYS B 1 4 ? -15.586 -10.328 -16.75 1 87.06 4 LYS B C 1
ATOM 2395 O O . LYS B 1 4 ? -14.891 -11.086 -17.422 1 87.06 4 LYS B O 1
ATOM 2400 N N . SER B 1 5 ? -15.164 -9.18 -16.344 1 92.81 5 SER B N 1
ATOM 2401 C CA . SER B 1 5 ? -13.742 -8.883 -16.469 1 92.81 5 SER B CA 1
ATOM 2402 C C . SER B 1 5 ? -12.898 -9.906 -15.727 1 92.81 5 SER B C 1
ATOM 2404 O O . SER B 1 5 ? -13.344 -10.492 -14.742 1 92.81 5 SER B O 1
ATOM 2406 N N . GLY B 1 6 ? -11.672 -10.148 -16.141 1 97.12 6 GLY B N 1
ATOM 2407 C CA . GLY B 1 6 ? -10.758 -11.047 -15.461 1 97.12 6 GLY B CA 1
ATOM 2408 C C . GLY B 1 6 ? -10.516 -10.664 -14.016 1 97.12 6 GLY B C 1
ATOM 2409 O O . GLY B 1 6 ? -10.359 -11.531 -13.156 1 97.12 6 GLY B O 1
ATOM 2410 N N . TYR B 1 7 ? -10.531 -9.391 -13.742 1 98 7 TYR B N 1
ATOM 2411 C CA . TYR B 1 7 ? -10.328 -8.914 -12.375 1 98 7 TYR B CA 1
ATOM 2412 C C . TYR B 1 7 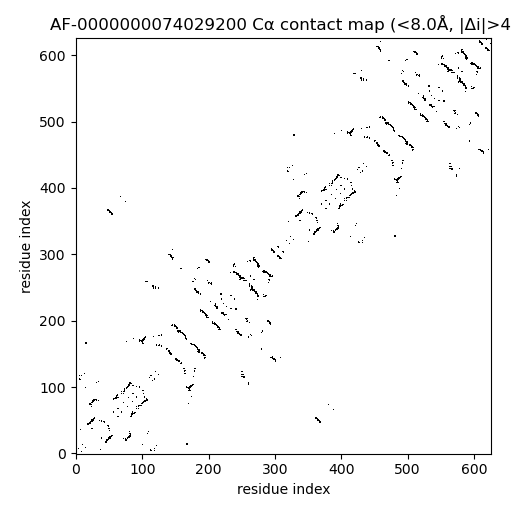? -11.5 -9.312 -11.484 1 98 7 TYR B C 1
ATOM 2414 O O . TYR B 1 7 ? -11.297 -9.68 -10.32 1 98 7 TYR B O 1
ATOM 2422 N N . ARG B 1 8 ? -12.68 -9.242 -12.016 1 96.94 8 ARG B N 1
ATOM 2423 C CA . ARG B 1 8 ? -13.867 -9.648 -11.273 1 96.94 8 ARG B CA 1
ATOM 2424 C C . ARG B 1 8 ? -13.883 -11.156 -11.047 1 96.94 8 ARG B C 1
ATOM 2426 O O . ARG B 1 8 ? -14.344 -11.625 -10.008 1 96.94 8 ARG B O 1
ATOM 2433 N N . VAL B 1 9 ? -13.398 -11.938 -12.055 1 97.62 9 VAL B N 1
ATOM 2434 C CA . VAL B 1 9 ? -13.289 -13.383 -11.914 1 97.62 9 VAL B CA 1
ATOM 2435 C C . VAL B 1 9 ? -12.43 -13.727 -10.695 1 97.62 9 VAL B C 1
ATOM 2437 O O . VAL B 1 9 ? -12.805 -14.57 -9.883 1 97.62 9 VAL B O 1
ATOM 2440 N N . VAL B 1 10 ? -11.328 -13.023 -10.531 1 98.62 10 VAL B N 1
ATOM 2441 C CA . VAL B 1 10 ? -10.422 -13.281 -9.414 1 98.62 10 VAL B CA 1
ATOM 2442 C C . VAL B 1 10 ? -11.125 -12.977 -8.094 1 98.62 10 VAL B C 1
ATOM 2444 O O . VAL B 1 10 ? -11.133 -13.805 -7.18 1 98.62 10 VAL B O 1
ATOM 2447 N N . ILE B 1 11 ? -11.766 -11.82 -8.016 1 98.5 11 ILE B N 1
ATOM 2448 C CA . ILE B 1 11 ? -12.336 -11.305 -6.781 1 98.5 11 ILE B CA 1
ATOM 2449 C C . ILE B 1 11 ? -13.562 -12.133 -6.398 1 98.5 11 ILE B C 1
ATOM 2451 O O . ILE B 1 11 ? -13.703 -12.539 -5.246 1 98.5 11 ILE B O 1
ATOM 2455 N N . GLU B 1 12 ? -14.406 -12.484 -7.332 1 97.75 12 GLU B N 1
ATOM 2456 C CA . GLU B 1 12 ? -15.703 -13.078 -7.039 1 97.75 12 GLU B CA 1
ATOM 2457 C C . GLU B 1 12 ? -15.656 -14.594 -7.148 1 97.75 12 GLU B C 1
ATOM 2459 O O . GLU B 1 12 ? -16.156 -15.305 -6.273 1 97.75 12 GLU B O 1
ATOM 2464 N N . ASP B 1 13 ? -15.055 -15.078 -8.188 1 97.31 13 ASP B N 1
ATOM 2465 C CA . ASP B 1 13 ? -15.18 -16.5 -8.484 1 97.31 13 ASP B CA 1
ATOM 2466 C C . ASP B 1 13 ? -14.031 -17.297 -7.867 1 97.31 13 ASP B C 1
ATOM 2468 O O . ASP B 1 13 ? -14.242 -18.375 -7.324 1 97.31 13 ASP B O 1
ATOM 2472 N N . CYS B 1 14 ? -12.82 -16.812 -7.965 1 98.62 14 CYS B N 1
ATOM 2473 C CA . CYS B 1 14 ? -11.664 -17.562 -7.488 1 98.62 14 CYS B CA 1
ATOM 2474 C C . CYS B 1 14 ? -11.508 -17.422 -5.98 1 98.62 14 CYS B C 1
ATOM 2476 O O . CYS B 1 14 ? -11.25 -18.406 -5.285 1 98.62 14 CYS B O 1
ATOM 2478 N N . LEU B 1 15 ? -11.734 -16.156 -5.5 1 98.69 15 LEU B N 1
ATOM 2479 C CA . LEU B 1 15 ? -11.453 -15.914 -4.09 1 98.69 15 LEU B CA 1
ATOM 2480 C C . LEU B 1 15 ? -12.742 -15.68 -3.311 1 98.69 15 LEU B C 1
ATOM 2482 O O . LEU B 1 15 ? -12.734 -15.641 -2.078 1 98.69 15 LEU B O 1
ATOM 2486 N N . ALA B 1 16 ? -13.859 -15.523 -3.939 1 98.31 16 ALA B N 1
ATOM 2487 C CA . ALA B 1 16 ? -15.18 -15.375 -3.322 1 98.31 16 ALA B CA 1
ATOM 2488 C C . ALA B 1 16 ? -15.141 -14.344 -2.197 1 98.31 16 ALA B C 1
ATOM 2490 O O . ALA B 1 16 ? -15.578 -14.625 -1.077 1 98.31 16 ALA B O 1
ATOM 2491 N N . VAL B 1 17 ? -14.648 -13.188 -2.5 1 98.62 17 VAL B N 1
ATOM 2492 C CA . VAL B 1 17 ? -14.555 -12.125 -1.509 1 98.62 17 VAL B CA 1
ATOM 2493 C C . VAL B 1 17 ? -15.953 -11.75 -1.012 1 98.62 17 VAL B C 1
ATOM 2495 O O . VAL B 1 17 ? -16.891 -11.656 -1.802 1 98.62 17 VAL B O 1
ATOM 2498 N N . LYS B 1 18 ? -16.031 -11.547 0.297 1 98.38 18 LYS B N 1
ATOM 2499 C CA . LYS B 1 18 ? -17.312 -11.188 0.911 1 98.38 18 LYS B CA 1
ATOM 2500 C C . LYS B 1 18 ? -17.328 -9.727 1.342 1 98.38 18 LYS B C 1
ATOM 2502 O O . LYS B 1 18 ? -16.266 -9.117 1.526 1 98.38 18 LYS B O 1
ATOM 2507 N N . LYS B 1 19 ? -18.547 -9.203 1.598 1 98.12 19 LYS B N 1
ATOM 2508 C CA . LYS B 1 19 ? -18.781 -7.789 1.875 1 98.12 19 LYS B CA 1
ATOM 2509 C C . LYS B 1 19 ? -18.188 -7.391 3.229 1 98.12 19 LYS B C 1
ATOM 2511 O O . LYS B 1 19 ? -17.953 -6.211 3.48 1 98.12 19 LYS B O 1
ATOM 2516 N N . ASN B 1 20 ? -17.984 -8.32 4.109 1 98.25 20 ASN B N 1
ATOM 2517 C CA . ASN B 1 20 ? -17.484 -7.992 5.441 1 98.25 20 ASN B CA 1
ATOM 2518 C C . ASN B 1 20 ? -16 -8.273 5.562 1 98.25 20 ASN B C 1
ATOM 2520 O O . ASN B 1 20 ? -15.438 -8.227 6.66 1 98.25 20 ASN B O 1
ATOM 2524 N N . GLU B 1 21 ? -15.336 -8.57 4.461 1 98.62 21 GLU B N 1
ATOM 2525 C CA . GLU B 1 21 ? -13.938 -8.984 4.5 1 98.62 21 GLU B CA 1
ATOM 2526 C C . GLU B 1 21 ? -13.008 -7.859 4.047 1 98.62 21 GLU B C 1
ATOM 2528 O O . GLU B 1 21 ? -13.445 -6.918 3.387 1 98.62 21 GLU B O 1
ATOM 2533 N N . THR B 1 22 ? -11.75 -7.98 4.5 1 98.69 22 THR B N 1
ATOM 2534 C CA . THR B 1 22 ? -10.688 -7.09 4.051 1 98.69 22 THR B CA 1
ATOM 2535 C C . THR B 1 22 ? -9.844 -7.762 2.975 1 98.69 22 THR B C 1
ATOM 2537 O O . THR B 1 22 ? -9.594 -8.969 3.035 1 98.69 22 THR B O 1
ATOM 2540 N N . VAL B 1 23 ? -9.453 -6.984 1.975 1 98.81 23 VAL B N 1
ATOM 2541 C CA . VAL B 1 23 ? -8.648 -7.496 0.87 1 98.81 23 VAL B CA 1
ATOM 2542 C C . VAL B 1 23 ? -7.371 -6.676 0.74 1 98.81 23 VAL B C 1
ATOM 2544 O O . VAL B 1 23 ? -7.414 -5.445 0.722 1 98.81 23 VAL B O 1
ATOM 2547 N N . LEU B 1 24 ? -6.273 -7.305 0.68 1 98.94 24 LEU B N 1
ATOM 2548 C CA . LEU B 1 24 ? -4.988 -6.691 0.356 1 98.94 24 LEU B CA 1
ATOM 2549 C C . LEU B 1 24 ? -4.562 -7.039 -1.066 1 98.94 24 LEU B C 1
ATOM 2551 O O . LEU B 1 24 ? -4.516 -8.219 -1.434 1 98.94 24 LEU B O 1
ATOM 2555 N N . ILE B 1 25 ? -4.312 -6.066 -1.87 1 98.94 25 ILE B N 1
ATOM 2556 C CA . ILE B 1 25 ? -3.545 -6.254 -3.096 1 98.94 25 ILE B CA 1
ATOM 2557 C C . ILE B 1 25 ? -2.092 -5.852 -2.859 1 98.94 25 ILE B C 1
ATOM 2559 O O . ILE B 1 25 ? -1.791 -4.668 -2.666 1 98.94 25 ILE B O 1
ATOM 2563 N N . LEU B 1 26 ? -1.227 -6.793 -2.756 1 98.94 26 LEU B N 1
ATOM 2564 C CA . LEU B 1 26 ? 0.204 -6.543 -2.611 1 98.94 26 LEU B CA 1
ATOM 2565 C C . LEU B 1 26 ? 0.91 -6.637 -3.961 1 98.94 26 LEU B C 1
ATOM 2567 O O . LEU B 1 26 ? 0.955 -7.707 -4.57 1 98.94 26 LEU B O 1
ATOM 2571 N N . THR B 1 27 ? 1.442 -5.547 -4.469 1 98.81 27 THR B N 1
ATOM 2572 C CA . THR B 1 27 ? 2.125 -5.531 -5.758 1 98.81 27 THR B CA 1
ATOM 2573 C C . THR B 1 27 ? 3.486 -4.852 -5.637 1 98.81 27 THR B C 1
ATOM 2575 O O . THR B 1 27 ? 3.977 -4.621 -4.531 1 98.81 27 THR B O 1
ATOM 2578 N N . ASP B 1 28 ? 4.215 -4.789 -6.723 1 98.69 28 ASP B N 1
ATOM 2579 C CA . ASP B 1 28 ? 5.488 -4.078 -6.742 1 98.69 28 ASP B CA 1
ATOM 2580 C C . ASP B 1 28 ? 5.543 -3.084 -7.898 1 98.69 28 ASP B C 1
ATOM 2582 O O . ASP B 1 28 ? 4.59 -2.973 -8.672 1 98.69 28 ASP B O 1
ATOM 2586 N N . ASP B 1 29 ? 6.598 -2.363 -8.086 1 98.38 29 ASP B N 1
ATOM 2587 C CA . ASP B 1 29 ? 6.734 -1.251 -9.016 1 98.38 29 ASP B CA 1
ATOM 2588 C C . ASP B 1 29 ? 6.508 -1.713 -10.453 1 98.38 29 ASP B C 1
ATOM 2590 O O . ASP B 1 29 ? 6.109 -0.92 -11.312 1 98.38 29 ASP B O 1
ATOM 2594 N N . LYS B 1 30 ? 6.656 -2.977 -10.703 1 98.31 30 LYS B N 1
ATOM 2595 C CA . LYS B 1 30 ? 6.586 -3.477 -12.07 1 98.31 30 LYS B CA 1
ATOM 2596 C C . LYS B 1 30 ? 5.176 -3.939 -12.414 1 98.31 30 LYS B C 1
ATOM 2598 O O . LYS B 1 30 ? 4.855 -4.152 -13.586 1 98.31 30 LYS B O 1
ATOM 2603 N N . LYS B 1 31 ? 4.324 -4.055 -11.398 1 98.5 31 LYS B N 1
ATOM 2604 C CA . LYS B 1 31 ? 2.994 -4.605 -11.641 1 98.5 31 LYS B CA 1
ATOM 2605 C C . LYS B 1 31 ? 1.907 -3.67 -11.117 1 98.5 31 LYS B C 1
ATOM 2607 O O . LYS B 1 31 ? 0.793 -4.109 -10.82 1 98.5 31 LYS B O 1
ATOM 2612 N N . ILE B 1 32 ? 2.174 -2.406 -11.039 1 98.38 32 ILE B N 1
ATOM 2613 C CA . ILE B 1 32 ? 1.306 -1.43 -10.391 1 98.38 32 ILE B CA 1
ATOM 2614 C C . ILE B 1 32 ? -0.037 -1.372 -11.117 1 98.38 32 ILE B C 1
ATOM 2616 O O . ILE B 1 32 ? -1.091 -1.296 -10.484 1 98.38 32 ILE B O 1
ATOM 2620 N N . SER B 1 33 ? -0.026 -1.363 -12.477 1 98.19 33 SER B N 1
ATOM 2621 C CA . SER B 1 33 ? -1.254 -1.253 -13.258 1 98.19 33 SER B CA 1
ATOM 2622 C C . SER B 1 33 ? -2.227 -2.377 -12.922 1 98.19 33 SER B C 1
ATOM 2624 O O . SER B 1 33 ? -3.416 -2.133 -12.711 1 98.19 33 SER B O 1
ATOM 2626 N N . ILE B 1 34 ? -1.71 -3.574 -12.836 1 98.69 34 ILE B N 1
ATOM 2627 C CA . ILE B 1 34 ? -2.531 -4.734 -12.508 1 98.69 34 ILE B CA 1
ATOM 2628 C C . ILE B 1 34 ? -3.008 -4.629 -11.062 1 98.69 34 ILE B C 1
ATOM 2630 O O . ILE B 1 34 ? -4.184 -4.867 -10.766 1 98.69 34 ILE B O 1
ATOM 2634 N N . GLY B 1 35 ? -2.062 -4.285 -10.148 1 98.81 35 GLY B N 1
ATOM 2635 C CA . GLY B 1 35 ? -2.438 -4.082 -8.758 1 98.81 35 GLY B CA 1
ATOM 2636 C C . GLY B 1 35 ? -3.582 -3.102 -8.586 1 98.81 35 GLY B C 1
ATOM 2637 O O . GLY B 1 35 ? -4.523 -3.361 -7.836 1 98.81 35 GLY B O 1
ATOM 2638 N N . LYS B 1 36 ? -3.506 -2.016 -9.312 1 98.44 36 LYS B N 1
ATOM 2639 C CA . LYS B 1 36 ? -4.535 -0.982 -9.234 1 98.44 36 LYS B CA 1
ATOM 2640 C C . LYS B 1 36 ? -5.883 -1.508 -9.719 1 98.44 36 LYS B C 1
ATOM 2642 O O . LYS B 1 36 ? -6.922 -1.205 -9.125 1 98.44 36 LYS B O 1
ATOM 2647 N N . SER B 1 37 ? -5.875 -2.236 -10.805 1 98.62 37 SER B N 1
ATOM 2648 C CA . SER B 1 37 ? -7.117 -2.777 -11.352 1 98.62 37 SER B CA 1
ATOM 2649 C C . SER B 1 37 ? -7.77 -3.754 -10.375 1 98.62 37 SER B C 1
ATOM 2651 O O . SER B 1 37 ? -8.984 -3.729 -10.188 1 98.62 37 SER B O 1
ATOM 2653 N N . LEU B 1 38 ? -6.988 -4.602 -9.766 1 98.88 38 LEU B N 1
ATOM 2654 C CA . LEU B 1 38 ? -7.508 -5.535 -8.773 1 98.88 38 LEU B CA 1
ATOM 2655 C C . LEU B 1 38 ? -8.031 -4.793 -7.547 1 98.88 38 LEU B C 1
ATOM 2657 O O . LEU B 1 38 ? -9.078 -5.152 -6.996 1 98.88 38 LEU B O 1
ATOM 2661 N N . TYR B 1 39 ? -7.312 -3.783 -7.152 1 98.88 39 TYR B N 1
ATOM 2662 C CA . TYR B 1 39 ? -7.715 -2.938 -6.035 1 98.88 39 TYR B CA 1
ATOM 2663 C C . TYR B 1 39 ? -9.078 -2.301 -6.297 1 98.88 39 TYR B C 1
ATOM 2665 O O . TYR B 1 39 ? -9.969 -2.35 -5.441 1 98.88 39 TYR B O 1
ATOM 2673 N N . GLU B 1 40 ? -9.25 -1.745 -7.508 1 98.5 40 GLU B N 1
ATOM 2674 C CA . GLU B 1 40 ? -10.523 -1.124 -7.879 1 98.5 40 GLU B CA 1
ATOM 2675 C C . GLU B 1 40 ? -11.664 -2.137 -7.844 1 98.5 40 GLU B C 1
ATOM 2677 O O . GLU B 1 40 ? -12.766 -1.819 -7.391 1 98.5 40 GLU B O 1
ATOM 2682 N N . GLU B 1 41 ? -11.398 -3.299 -8.336 1 98.19 41 GLU B N 1
ATOM 2683 C CA . GLU B 1 41 ? -12.43 -4.332 -8.305 1 98.19 41 GLU B CA 1
ATOM 2684 C C . GLU B 1 41 ? -12.727 -4.77 -6.871 1 98.19 41 GLU B C 1
ATOM 2686 O O . GLU B 1 41 ? -13.883 -5 -6.516 1 98.19 41 GLU B O 1
ATOM 2691 N N . GLY B 1 42 ? -11.664 -4.949 -6.035 1 98.38 42 GLY B N 1
ATOM 2692 C CA . GLY B 1 42 ? -11.828 -5.324 -4.641 1 98.38 42 GLY B CA 1
ATOM 2693 C C . GLY B 1 42 ? -12.648 -4.324 -3.846 1 98.38 42 GLY B C 1
ATOM 2694 O O . GLY B 1 42 ? -13.453 -4.711 -2.998 1 98.38 42 GLY B O 1
ATOM 2695 N N . LYS B 1 43 ? -12.5 -3.039 -4.133 1 97.88 43 LYS B N 1
ATOM 2696 C CA . LYS B 1 43 ? -13.211 -1.969 -3.439 1 97.88 43 LYS B CA 1
ATOM 2697 C C . LYS B 1 43 ? -14.719 -2.111 -3.607 1 97.88 43 LYS B C 1
ATOM 2699 O O . LYS B 1 43 ? -15.484 -1.74 -2.715 1 97.88 43 LYS B O 1
ATOM 2704 N N . LYS B 1 44 ? -15.133 -2.652 -4.73 1 97.69 44 LYS B N 1
ATOM 2705 C CA . LYS B 1 44 ? -16.547 -2.738 -5.051 1 97.69 44 LYS B C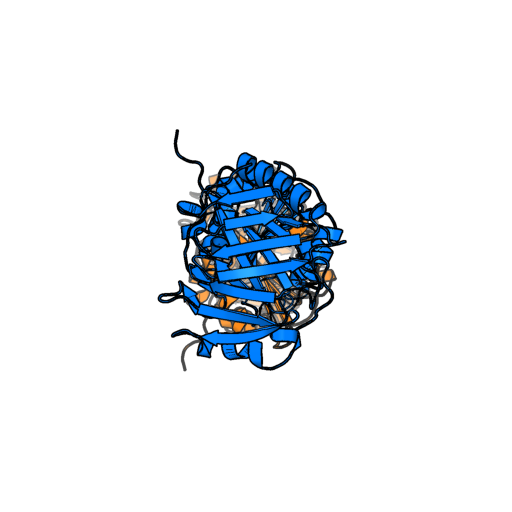A 1
ATOM 2706 C C . LYS B 1 44 ? -17.25 -3.756 -4.16 1 97.69 44 LYS B C 1
ATOM 2708 O O . LYS B 1 44 ? -18.469 -3.66 -3.936 1 97.69 44 LYS B O 1
ATOM 2713 N N . LEU B 1 45 ? -16.484 -4.695 -3.623 1 97.75 45 LEU B N 1
ATOM 2714 C CA . LEU B 1 45 ? -17.141 -5.809 -2.951 1 97.75 45 LEU B CA 1
ATOM 2715 C C . LEU B 1 45 ? -16.75 -5.871 -1.48 1 97.75 45 LEU B C 1
ATOM 2717 O O . LEU B 1 45 ? -17.594 -6.078 -0.609 1 97.75 45 LEU B O 1
ATOM 2721 N N . ALA B 1 46 ? -15.484 -5.664 -1.151 1 98.38 46 ALA B N 1
ATOM 2722 C CA . ALA B 1 46 ? -14.953 -5.895 0.187 1 98.38 46 ALA B CA 1
ATOM 2723 C C . ALA B 1 46 ? -15.359 -4.777 1.143 1 98.38 46 ALA B C 1
ATOM 2725 O O . ALA B 1 46 ? -15.711 -3.68 0.708 1 98.38 46 ALA B O 1
ATOM 2726 N N . LYS B 1 47 ? -15.32 -5.121 2.441 1 98.06 47 LYS B N 1
ATOM 2727 C CA . LYS B 1 47 ? -15.477 -4.09 3.465 1 98.06 47 LYS B CA 1
ATOM 2728 C C . LYS B 1 47 ? -14.398 -3.018 3.34 1 98.06 47 LYS B C 1
ATOM 2730 O O . LYS B 1 47 ? -14.688 -1.824 3.457 1 98.06 47 LYS B O 1
ATOM 2735 N N . GLU B 1 48 ? -13.172 -3.502 3.17 1 98.06 48 GLU B N 1
ATOM 2736 C CA . GLU B 1 48 ? -12 -2.654 2.973 1 98.06 48 GLU B CA 1
ATOM 2737 C C . GLU B 1 48 ? -11.016 -3.291 1.993 1 98.06 48 GLU B C 1
ATOM 2739 O O . GLU B 1 48 ? -10.711 -4.48 2.098 1 98.06 48 GLU B O 1
ATOM 2744 N N . ALA B 1 49 ? -10.625 -2.516 1.046 1 98.69 49 ALA B N 1
ATOM 2745 C CA . ALA B 1 49 ? -9.531 -2.918 0.167 1 98.69 49 ALA B CA 1
ATOM 2746 C C . ALA B 1 49 ? -8.328 -2 0.338 1 98.69 49 ALA B C 1
ATOM 2748 O O . ALA B 1 49 ? -8.477 -0.784 0.481 1 98.69 49 ALA B O 1
ATOM 2749 N N . VAL B 1 50 ? -7.176 -2.568 0.397 1 98.88 50 VAL B N 1
ATOM 2750 C CA . VAL B 1 50 ? -5.926 -1.83 0.533 1 98.88 50 VAL B CA 1
ATOM 2751 C C . VAL B 1 50 ? -4.957 -2.246 -0.572 1 98.88 50 VAL B C 1
ATOM 2753 O O . VAL B 1 50 ? -4.832 -3.432 -0.882 1 98.88 50 VAL B O 1
ATOM 2756 N N . LEU B 1 51 ? -4.355 -1.28 -1.262 1 98.88 51 LEU B N 1
ATOM 2757 C CA . LEU B 1 51 ? -3.271 -1.529 -2.203 1 98.88 51 LEU B CA 1
ATOM 2758 C C . LEU B 1 51 ? -1.92 -1.21 -1.572 1 98.88 51 LEU B C 1
ATOM 2760 O O . LEU B 1 51 ? -1.713 -0.105 -1.065 1 98.88 51 LEU B O 1
ATOM 2764 N N . MET B 1 52 ? -1.069 -2.182 -1.514 1 98.88 52 MET B N 1
ATOM 2765 C CA . MET B 1 52 ? 0.291 -2.016 -1.01 1 98.88 52 MET B CA 1
ATOM 2766 C C . MET B 1 52 ? 1.313 -2.225 -2.121 1 98.88 52 MET B C 1
ATOM 2768 O O . MET B 1 52 ? 1.258 -3.225 -2.84 1 98.88 52 MET B O 1
ATOM 2772 N N . ILE B 1 53 ? 2.223 -1.27 -2.318 1 98.81 53 ILE B N 1
ATOM 2773 C CA . ILE B 1 53 ? 3.25 -1.313 -3.355 1 98.81 53 ILE B CA 1
ATOM 2774 C C . ILE B 1 53 ? 4.633 -1.322 -2.709 1 98.81 53 ILE B C 1
ATOM 2776 O O . ILE B 1 53 ? 4.914 -0.518 -1.817 1 98.81 53 ILE B O 1
ATOM 2780 N N . MET B 1 54 ? 5.441 -2.215 -3.086 1 98.69 54 MET B N 1
ATOM 2781 C CA . MET B 1 54 ? 6.828 -2.307 -2.641 1 98.69 54 MET B CA 1
ATOM 2782 C C . MET B 1 54 ? 7.777 -2.361 -3.83 1 98.69 54 MET B C 1
ATOM 2784 O O . MET B 1 54 ? 7.34 -2.469 -4.977 1 98.69 54 MET B O 1
ATOM 2788 N N . GLU B 1 55 ? 9.07 -2.24 -3.553 1 98.06 55 GLU B N 1
ATOM 2789 C CA . GLU B 1 55 ? 10.086 -2.473 -4.582 1 98.06 55 GLU B CA 1
ATOM 2790 C C . GLU B 1 55 ? 10.133 -3.945 -4.98 1 98.06 55 GLU B C 1
ATOM 2792 O O . GLU B 1 55 ? 10.008 -4.828 -4.129 1 98.06 55 GLU B O 1
ATOM 2797 N N . PRO B 1 56 ? 10.328 -4.184 -6.27 1 97.81 56 PRO B N 1
ATOM 2798 C CA . PRO B 1 56 ? 10.484 -5.582 -6.68 1 97.81 56 PRO B CA 1
ATOM 2799 C C . PRO B 1 56 ? 11.625 -6.285 -5.941 1 97.81 56 PRO B C 1
ATOM 2801 O O . PRO B 1 56 ? 12.672 -5.684 -5.691 1 97.81 56 PRO B O 1
ATOM 2804 N N . ARG B 1 57 ? 11.391 -7.531 -5.57 1 97.12 57 ARG B N 1
ATOM 2805 C CA . ARG B 1 57 ? 12.477 -8.352 -5.039 1 97.12 57 ARG B CA 1
ATOM 2806 C C . ARG B 1 57 ? 13.414 -8.805 -6.148 1 97.12 57 ARG B C 1
ATOM 2808 O O . ARG B 1 57 ? 13.062 -8.734 -7.332 1 97.12 57 ARG B O 1
ATOM 2815 N N . LYS B 1 58 ? 14.602 -9.289 -5.789 1 94.88 58 LYS B N 1
ATOM 2816 C CA . LYS B 1 58 ? 15.633 -9.633 -6.766 1 94.88 58 LYS B CA 1
ATOM 2817 C C . LYS B 1 58 ? 15.359 -10.992 -7.395 1 94.88 58 LYS B C 1
ATOM 2819 O O . LYS B 1 58 ? 15.609 -11.195 -8.586 1 94.88 58 LYS B O 1
ATOM 2824 N N . VAL B 1 59 ? 14.773 -11.891 -6.598 1 91.56 59 VAL B N 1
ATOM 2825 C CA . VAL B 1 59 ? 14.539 -13.242 -7.086 1 91.56 59 VAL B CA 1
ATOM 2826 C C . VAL B 1 59 ? 13.25 -13.789 -6.469 1 91.56 59 VAL B C 1
ATOM 2828 O O . VAL B 1 59 ? 12.812 -13.328 -5.418 1 91.56 59 VAL B O 1
ATOM 2831 N N . SER B 1 60 ? 12.742 -14.758 -7.152 1 91.25 60 SER B N 1
ATOM 2832 C CA . SER B 1 60 ? 11.594 -15.461 -6.602 1 91.25 60 SER B CA 1
ATOM 2833 C C . SER B 1 60 ? 11.938 -16.125 -5.27 1 91.25 60 SER B C 1
ATOM 2835 O O . SER B 1 60 ? 13.016 -16.688 -5.117 1 91.25 60 SER B O 1
ATOM 2837 N N . GLY B 1 61 ? 10.992 -16.031 -4.344 1 91.94 61 GLY B N 1
ATOM 2838 C CA . GLY B 1 61 ? 11.211 -16.625 -3.037 1 91.94 61 GLY B CA 1
ATOM 2839 C C . GLY B 1 61 ? 11.852 -15.68 -2.041 1 91.94 61 GLY B C 1
ATOM 2840 O O . GLY B 1 61 ? 11.906 -15.969 -0.844 1 91.94 61 GLY B O 1
ATOM 2841 N N . GLU B 1 62 ? 12.383 -14.586 -2.557 1 95.31 62 GLU B N 1
ATOM 2842 C CA . GLU B 1 62 ? 12.906 -13.594 -1.628 1 95.31 62 GLU B CA 1
ATOM 2843 C C . GLU B 1 62 ? 11.789 -12.992 -0.773 1 95.31 62 GLU B C 1
ATOM 2845 O O . GLU B 1 62 ? 10.734 -12.617 -1.292 1 95.31 62 GLU B O 1
ATOM 2850 N N . GLU B 1 63 ? 12.062 -12.906 0.519 1 98 63 GLU B N 1
ATOM 2851 C CA . GLU B 1 63 ? 11.07 -12.398 1.458 1 98 63 GLU B CA 1
ATOM 2852 C C . GLU B 1 63 ? 10.727 -10.938 1.158 1 98 63 GLU B C 1
ATOM 2854 O O . GLU B 1 63 ? 11.602 -10.141 0.831 1 98 63 GLU B O 1
ATOM 2859 N N . PRO B 1 64 ? 9.484 -10.586 1.229 1 98.12 64 PRO B N 1
ATOM 2860 C CA . PRO B 1 64 ? 9.188 -9.156 1.261 1 98.12 64 PRO B CA 1
ATOM 2861 C C . PRO B 1 64 ? 9.672 -8.477 2.541 1 98.12 64 PRO B C 1
ATOM 2863 O O . PRO B 1 64 ? 10.117 -9.156 3.471 1 98.12 64 PRO B O 1
ATOM 2866 N N . PRO B 1 65 ? 9.688 -7.145 2.559 1 97.25 65 PRO B N 1
ATOM 2867 C CA . PRO B 1 65 ? 10.07 -6.473 3.803 1 97.25 65 PRO B CA 1
ATOM 2868 C C . PRO B 1 65 ? 9.258 -6.957 5.008 1 97.25 65 PRO B C 1
ATOM 2870 O O . PRO B 1 65 ? 8.07 -7.25 4.879 1 97.25 65 PRO B O 1
ATOM 2873 N N . GLU B 1 66 ? 9.898 -7.004 6.105 1 97.56 66 GLU B N 1
ATOM 2874 C CA . GLU B 1 66 ? 9.281 -7.488 7.332 1 97.56 66 GLU B CA 1
ATOM 2875 C C . GLU B 1 66 ? 7.98 -6.742 7.629 1 97.56 66 GLU B C 1
ATOM 2877 O O . GLU B 1 66 ? 7.004 -7.34 8.078 1 97.56 66 GLU B O 1
ATOM 2882 N N . VAL B 1 67 ? 7.98 -5.445 7.414 1 97.19 67 VAL B N 1
ATOM 2883 C CA . VAL B 1 67 ? 6.812 -4.621 7.707 1 97.19 67 VAL B CA 1
ATOM 2884 C C . VAL B 1 67 ? 5.637 -5.074 6.844 1 97.19 67 VAL B C 1
ATOM 2886 O O . VAL B 1 67 ? 4.484 -5.031 7.281 1 97.19 67 VAL B O 1
ATOM 2889 N N . ILE B 1 68 ? 5.926 -5.516 5.641 1 98.38 68 ILE B N 1
ATOM 2890 C CA . ILE B 1 68 ? 4.887 -6.023 4.754 1 98.38 68 ILE B CA 1
ATOM 2891 C C . ILE B 1 68 ? 4.438 -7.406 5.219 1 98.38 68 ILE B C 1
ATOM 2893 O O . ILE B 1 68 ? 3.238 -7.684 5.305 1 98.38 68 ILE B O 1
ATOM 2897 N N . ALA B 1 69 ? 5.426 -8.289 5.52 1 98.56 69 ALA B N 1
ATOM 2898 C CA . ALA B 1 69 ? 5.117 -9.625 6.012 1 98.56 69 ALA B CA 1
ATOM 2899 C C . ALA B 1 69 ? 4.188 -9.562 7.223 1 98.56 69 ALA B C 1
ATOM 2901 O O . ALA B 1 69 ? 3.227 -10.328 7.316 1 98.56 69 ALA B O 1
ATOM 2902 N N . GLU B 1 70 ? 4.426 -8.672 8.125 1 97.81 70 GLU B N 1
ATOM 2903 C CA . GLU B 1 70 ? 3.605 -8.508 9.32 1 97.81 70 GLU B CA 1
ATOM 2904 C C . GLU B 1 70 ? 2.207 -8.016 8.969 1 97.81 70 GLU B C 1
ATOM 2906 O O . GLU B 1 70 ? 1.216 -8.477 9.531 1 97.81 70 GLU B O 1
ATOM 2911 N N . ALA B 1 71 ? 2.109 -7.094 8.094 1 97.75 71 ALA B N 1
ATOM 2912 C CA . ALA B 1 71 ? 0.815 -6.551 7.688 1 97.75 71 ALA B CA 1
ATOM 2913 C C . ALA B 1 71 ? -0.058 -7.629 7.055 1 97.75 71 ALA B C 1
ATOM 2915 O O . ALA B 1 71 ? -1.271 -7.668 7.273 1 97.75 71 ALA B O 1
ATOM 2916 N N . MET B 1 72 ? 0.53 -8.508 6.285 1 98.62 72 MET B N 1
ATOM 2917 C CA . MET B 1 72 ? -0.178 -9.555 5.547 1 98.62 72 MET B CA 1
ATOM 2918 C C . MET B 1 72 ? -0.986 -10.438 6.492 1 98.62 72 MET B C 1
ATOM 2920 O O . MET B 1 72 ? -2.064 -10.906 6.137 1 98.62 72 MET B O 1
ATOM 2924 N N . LYS B 1 73 ? -0.589 -10.562 7.715 1 98.31 73 LYS B N 1
ATOM 2925 C CA . LYS B 1 73 ? -1.208 -11.477 8.672 1 98.31 73 LYS B CA 1
ATOM 2926 C C . LYS B 1 73 ? -2.586 -10.977 9.094 1 98.31 73 LYS B C 1
ATOM 2928 O O . LYS B 1 73 ? -3.363 -11.727 9.695 1 98.31 73 LYS B O 1
ATOM 2933 N N . ASN B 1 74 ? -2.924 -9.766 8.695 1 97.69 74 ASN B N 1
ATOM 2934 C CA . ASN B 1 74 ? -4.113 -9.133 9.266 1 97.69 74 ASN B CA 1
ATOM 2935 C C . ASN B 1 74 ? -5.238 -9.031 8.234 1 97.69 74 ASN B C 1
ATOM 2937 O O . ASN B 1 74 ? -6.273 -8.422 8.5 1 97.69 74 ASN B O 1
ATOM 2941 N N . PHE B 1 75 ? -5.109 -9.578 7.066 1 98.69 75 PHE B N 1
ATOM 2942 C CA . PHE B 1 75 ? -6.117 -9.484 6.02 1 98.69 75 PHE B CA 1
ATOM 2943 C C . PHE B 1 75 ? -6.832 -10.812 5.836 1 98.69 75 PHE B C 1
ATOM 2945 O O . PHE B 1 75 ? -6.242 -11.875 6.039 1 98.69 75 PHE B O 1
ATOM 2952 N N . ASP B 1 76 ? -8.102 -10.805 5.379 1 98.75 76 ASP B N 1
ATOM 2953 C CA . ASP B 1 76 ? -8.867 -12.008 5.066 1 98.75 76 ASP B CA 1
ATOM 2954 C C . ASP B 1 76 ? -8.453 -12.586 3.719 1 98.75 76 ASP B C 1
ATOM 2956 O O . ASP B 1 76 ? -8.375 -13.805 3.561 1 98.75 76 ASP B O 1
ATOM 2960 N N . VAL B 1 77 ? -8.242 -11.75 2.775 1 98.94 77 VAL B N 1
ATOM 2961 C CA . VAL B 1 77 ? -7.902 -12.141 1.412 1 98.94 77 VAL B CA 1
ATOM 2962 C C . VAL B 1 77 ? -6.668 -11.375 0.947 1 98.94 77 VAL B C 1
ATOM 2964 O O . VAL B 1 77 ? -6.555 -10.172 1.184 1 98.94 77 VAL B O 1
ATOM 2967 N N . ILE B 1 78 ? -5.734 -12.055 0.334 1 98.94 78 ILE B N 1
ATOM 2968 C CA . ILE B 1 78 ? -4.527 -11.414 -0.173 1 98.94 78 ILE B CA 1
ATOM 2969 C C . ILE B 1 78 ? -4.293 -11.828 -1.623 1 98.94 78 ILE B C 1
ATOM 2971 O O . ILE B 1 78 ? -4.305 -13.023 -1.942 1 98.94 78 ILE B O 1
ATOM 2975 N N . ILE B 1 79 ? -4.145 -10.898 -2.486 1 98.94 79 ILE B N 1
ATOM 2976 C CA . ILE B 1 79 ? -3.816 -11.109 -3.893 1 98.94 79 ILE B CA 1
ATOM 2977 C C . ILE B 1 79 ? -2.467 -10.469 -4.207 1 98.94 79 ILE B C 1
ATOM 2979 O O . ILE B 1 79 ? -2.264 -9.273 -3.949 1 98.94 79 ILE B O 1
ATOM 2983 N N . CYS B 1 80 ? -1.552 -11.211 -4.809 1 98.88 80 CYS B N 1
ATOM 2984 C CA . CYS B 1 80 ? -0.178 -10.734 -4.926 1 98.88 80 CYS B CA 1
ATOM 2985 C C . CYS B 1 80 ? 0.28 -10.75 -6.379 1 98.88 80 CYS B C 1
ATOM 2987 O O . CYS B 1 80 ? 1.069 -11.602 -6.781 1 98.88 80 CYS B O 1
ATOM 2989 N N . PRO B 1 81 ? -0.175 -9.797 -7.176 1 98.81 81 PRO B N 1
ATOM 2990 C CA . PRO B 1 81 ? 0.457 -9.609 -8.484 1 98.81 81 PRO B CA 1
ATOM 2991 C C . PRO B 1 81 ? 1.831 -8.953 -8.383 1 98.81 81 PRO B C 1
ATOM 2993 O O . PRO B 1 81 ? 1.933 -7.719 -8.391 1 98.81 81 PRO B O 1
ATOM 2996 N N . THR B 1 82 ? 2.85 -9.711 -8.297 1 98.56 82 THR B N 1
ATOM 2997 C CA . THR B 1 82 ? 4.215 -9.227 -8.156 1 98.56 82 THR B CA 1
ATOM 2998 C C . THR B 1 82 ? 5.09 -9.727 -9.305 1 98.56 82 THR B C 1
ATOM 3000 O O . THR B 1 82 ? 4.723 -10.672 -10.008 1 98.56 82 THR B O 1
ATOM 3003 N N . SER B 1 83 ? 6.219 -9.086 -9.516 1 97.69 83 SER B N 1
ATOM 3004 C CA . SER B 1 83 ? 7.129 -9.477 -10.586 1 97.69 83 SER B CA 1
ATOM 3005 C C . SER B 1 83 ? 7.91 -10.734 -10.219 1 97.69 83 SER B C 1
ATOM 3007 O O . SER B 1 83 ? 8.375 -11.461 -11.102 1 97.69 83 SER B O 1
ATOM 3009 N N . THR B 1 84 ? 8.078 -10.953 -8.898 1 95.44 84 THR B N 1
ATOM 3010 C CA . THR B 1 84 ? 8.695 -12.172 -8.398 1 95.44 84 THR B CA 1
ATOM 3011 C C . THR B 1 84 ? 7.73 -12.93 -7.488 1 95.44 84 THR B C 1
ATOM 3013 O O . THR B 1 84 ? 6.82 -12.336 -6.902 1 95.44 84 THR B O 1
ATOM 3016 N N . SER B 1 85 ? 7.992 -14.156 -7.398 1 93.88 85 SER B N 1
ATOM 3017 C CA . SER B 1 85 ? 7.078 -15.031 -6.672 1 93.88 85 SER B CA 1
ATOM 3018 C C . SER B 1 85 ? 7.27 -14.898 -5.164 1 93.88 85 SER B C 1
ATOM 3020 O O . SER B 1 85 ? 8.406 -14.836 -4.68 1 93.88 85 SER B O 1
ATOM 3022 N N . ILE B 1 86 ? 6.094 -14.844 -4.496 1 95.44 86 ILE B N 1
ATOM 3023 C CA . ILE B 1 86 ? 6.16 -14.875 -3.037 1 95.44 86 ILE B CA 1
ATOM 3024 C C . ILE B 1 86 ? 5.625 -16.219 -2.525 1 95.44 86 ILE B C 1
ATOM 3026 O O . ILE B 1 86 ? 5.449 -16.391 -1.318 1 95.44 86 ILE B O 1
ATOM 3030 N N . THR B 1 87 ? 5.352 -17.156 -3.324 1 92.31 87 THR B N 1
ATOM 3031 C CA . THR B 1 87 ? 4.629 -18.406 -3.068 1 92.31 87 THR B CA 1
ATOM 3032 C C . THR B 1 87 ? 5.293 -19.203 -1.949 1 92.31 87 THR B C 1
ATOM 3034 O O . THR B 1 87 ? 4.609 -19.766 -1.101 1 92.31 87 THR B O 1
ATOM 3037 N N . HIS B 1 88 ? 6.562 -19.234 -1.898 1 90.81 88 HIS B N 1
ATOM 3038 C CA . HIS B 1 88 ? 7.254 -20.109 -0.955 1 90.81 88 HIS B CA 1
ATOM 3039 C C . HIS B 1 88 ? 7.938 -19.297 0.143 1 90.81 88 HIS B C 1
ATOM 3041 O O . HIS B 1 88 ? 8.828 -19.812 0.831 1 90.81 88 HIS B O 1
ATOM 3047 N N . THR B 1 89 ? 7.602 -18.047 0.33 1 95.5 89 THR B N 1
ATOM 3048 C CA . THR B 1 89 ? 8.164 -17.203 1.388 1 95.5 89 THR B CA 1
ATOM 3049 C C . THR B 1 89 ? 7.496 -17.516 2.727 1 95.5 89 THR B C 1
ATOM 3051 O O . THR B 1 89 ? 6.363 -18 2.768 1 95.5 89 THR B O 1
ATOM 3054 N N . ASN B 1 90 ? 8.211 -17.266 3.744 1 97.5 90 ASN B N 1
ATOM 3055 C CA . ASN B 1 90 ? 7.633 -17.328 5.082 1 97.5 90 ASN B CA 1
ATOM 3056 C C . ASN B 1 90 ? 6.48 -16.344 5.25 1 97.5 90 ASN B C 1
ATOM 3058 O O . ASN B 1 90 ? 5.52 -16.625 5.977 1 97.5 90 ASN B O 1
ATOM 3062 N N . ALA B 1 91 ? 6.57 -15.164 4.621 1 98.31 91 ALA B N 1
ATOM 3063 C CA . ALA B 1 91 ? 5.508 -14.164 4.691 1 98.31 91 ALA B CA 1
ATOM 3064 C C . ALA B 1 91 ? 4.172 -14.75 4.246 1 98.31 91 ALA B C 1
ATOM 3066 O O . ALA B 1 91 ? 3.164 -14.609 4.941 1 98.31 91 ALA B O 1
ATOM 3067 N N . LYS B 1 92 ? 4.215 -15.406 3.109 1 98.06 92 LYS B N 1
ATOM 3068 C CA . LYS B 1 92 ? 3.016 -16.047 2.582 1 98.06 92 LYS B CA 1
ATOM 3069 C C . LYS B 1 92 ? 2.533 -17.156 3.514 1 98.06 92 LYS B C 1
ATOM 3071 O O . LYS B 1 92 ? 1.352 -17.219 3.855 1 98.06 92 LYS B O 1
ATOM 3076 N N . ILE B 1 93 ? 3.43 -18.016 3.912 1 97.31 93 ILE B N 1
ATOM 3077 C CA . ILE B 1 93 ? 3.1 -19.141 4.766 1 97.31 93 ILE B CA 1
ATOM 3078 C C . ILE B 1 93 ? 2.455 -18.656 6.059 1 97.31 93 ILE B C 1
ATOM 3080 O O . ILE B 1 93 ? 1.41 -19.156 6.473 1 97.31 93 ILE B O 1
ATOM 3084 N N . ASN B 1 94 ? 3.021 -17.641 6.676 1 98.5 94 ASN B N 1
ATOM 3085 C CA . ASN B 1 94 ? 2.547 -17.125 7.957 1 98.5 94 ASN B CA 1
ATOM 3086 C C . ASN B 1 94 ? 1.211 -16.406 7.812 1 98.5 94 ASN B C 1
ATOM 3088 O O . ASN B 1 94 ? 0.367 -16.469 8.711 1 98.5 94 ASN B O 1
ATOM 3092 N N . ALA B 1 95 ? 1.012 -15.664 6.754 1 98.62 95 ALA B N 1
ATOM 3093 C CA . ALA B 1 95 ? -0.272 -15.008 6.516 1 98.62 95 ALA B CA 1
ATOM 3094 C C . ALA B 1 95 ? -1.394 -16.031 6.383 1 98.62 95 ALA B C 1
ATOM 3096 O O . ALA B 1 95 ? -2.477 -15.859 6.945 1 98.62 95 ALA B O 1
ATOM 3097 N N . VAL B 1 96 ? -1.107 -17.109 5.672 1 98.56 96 VAL B N 1
ATOM 3098 C CA . VAL B 1 96 ? -2.086 -18.172 5.465 1 98.56 96 VAL B CA 1
ATOM 3099 C C . VAL B 1 96 ? -2.373 -18.875 6.793 1 98.56 96 VAL B C 1
ATOM 3101 O O . VAL B 1 96 ? -3.531 -19.141 7.117 1 98.56 96 VAL B O 1
ATOM 3104 N N . LYS B 1 97 ? -1.354 -19.156 7.531 1 98.31 97 LYS B N 1
ATOM 3105 C CA . LYS B 1 97 ? -1.514 -19.75 8.859 1 98.31 97 LYS B CA 1
ATOM 3106 C C . LYS B 1 97 ? -2.365 -18.859 9.758 1 98.31 97 LYS B C 1
ATOM 3108 O O . LYS B 1 97 ? -3.119 -19.359 10.594 1 98.31 97 LYS B O 1
ATOM 3113 N N . ALA B 1 98 ? -2.271 -17.609 9.523 1 98.38 98 ALA B N 1
ATOM 3114 C CA . ALA B 1 98 ? -3.018 -16.641 10.328 1 98.38 98 ALA B CA 1
ATOM 3115 C C . ALA B 1 98 ? -4.465 -16.547 9.859 1 98.38 98 ALA B C 1
ATOM 3117 O O . ALA B 1 98 ? -5.277 -15.844 10.477 1 98.38 98 ALA B O 1
ATOM 3118 N N . GLY B 1 99 ? -4.797 -17.219 8.75 1 98.25 99 GLY B N 1
ATOM 3119 C CA . GLY B 1 99 ? -6.199 -17.312 8.375 1 98.25 99 GLY B CA 1
ATOM 3120 C C . GLY B 1 99 ? -6.496 -16.703 7.02 1 98.25 99 GLY B C 1
ATOM 3121 O O . GLY B 1 99 ? -7.633 -16.75 6.543 1 98.25 99 GLY B O 1
ATOM 3122 N N . ALA B 1 100 ? -5.523 -16.141 6.359 1 98.62 100 ALA B N 1
ATOM 3123 C CA . ALA B 1 100 ? -5.758 -15.523 5.059 1 98.62 100 ALA B CA 1
ATOM 3124 C C . ALA B 1 100 ? -5.945 -16.578 3.975 1 98.62 100 ALA B C 1
ATOM 3126 O O . ALA B 1 100 ? -5.34 -17.656 4.031 1 98.62 100 ALA B O 1
ATOM 3127 N N . ARG B 1 101 ? -6.75 -16.375 3.066 1 98.62 101 ARG B N 1
ATOM 3128 C CA . ARG B 1 101 ? -6.609 -17.062 1.783 1 98.62 101 ARG B CA 1
ATOM 3129 C C . ARG B 1 101 ? -5.867 -16.188 0.779 1 98.62 101 ARG B C 1
ATOM 3131 O O . ARG B 1 101 ? -6.023 -14.961 0.775 1 98.62 101 ARG B O 1
ATOM 3138 N N . LEU B 1 102 ? -5.062 -16.797 -0.062 1 98.81 102 LEU B N 1
ATOM 3139 C CA . LEU B 1 102 ? -4.07 -16 -0.774 1 98.81 102 LEU B CA 1
ATOM 3140 C C . LEU B 1 102 ? -3.861 -16.531 -2.189 1 98.81 102 LEU B C 1
ATOM 3142 O O . LEU B 1 102 ? -3.746 -17.75 -2.393 1 98.81 102 LEU B O 1
ATOM 3146 N N . ALA B 1 103 ? -3.865 -15.625 -3.133 1 98.81 103 ALA B N 1
ATOM 3147 C CA . ALA B 1 103 ? -3.498 -15.922 -4.516 1 98.81 103 ALA B CA 1
ATOM 3148 C C . ALA B 1 103 ? -2.184 -15.242 -4.891 1 98.81 103 ALA B C 1
ATOM 3150 O O . ALA B 1 103 ? -2.082 -14.016 -4.863 1 98.81 103 ALA B O 1
ATOM 3151 N N . SER B 1 104 ? -1.192 -15.984 -5.191 1 98.31 104 SER B N 1
ATOM 3152 C CA . SER B 1 104 ? 0.069 -15.477 -5.715 1 98.31 104 SER B CA 1
ATOM 3153 C C . SER B 1 104 ? 0.069 -15.469 -7.242 1 98.31 104 SER B C 1
ATOM 3155 O O . SER B 1 104 ? -0.282 -16.469 -7.871 1 98.31 104 SER B O 1
ATOM 3157 N N . MET B 1 105 ? 0.464 -14.344 -7.855 1 98.25 105 MET B N 1
ATOM 3158 C CA . MET B 1 105 ? 0.411 -14.172 -9.305 1 98.25 105 MET B CA 1
ATOM 3159 C C . MET B 1 105 ? 1.753 -13.688 -9.844 1 98.25 105 MET B C 1
ATOM 3161 O O . MET B 1 105 ? 1.832 -12.633 -10.469 1 98.25 105 MET B O 1
ATOM 3165 N N . PRO B 1 106 ? 2.773 -14.516 -9.68 1 96.81 106 PRO B N 1
ATOM 3166 C CA . PRO B 1 106 ? 4.105 -14.078 -10.109 1 96.81 106 PRO B CA 1
ATOM 3167 C C . PRO B 1 106 ? 4.188 -13.859 -11.617 1 96.81 106 PRO B C 1
ATOM 3169 O O . PRO B 1 106 ? 3.803 -14.734 -12.398 1 96.81 106 PRO B O 1
ATOM 3172 N N . ASN B 1 107 ? 4.688 -12.656 -12.023 1 95.38 107 ASN B N 1
ATOM 3173 C CA . ASN B 1 107 ? 4.918 -12.25 -13.406 1 95.38 107 ASN B CA 1
ATOM 3174 C C . ASN B 1 107 ? 3.625 -12.258 -14.219 1 95.38 107 ASN B C 1
ATOM 3176 O O . ASN B 1 107 ? 3.645 -12.508 -15.422 1 95.38 107 ASN B O 1
ATOM 3180 N N . ILE B 1 108 ? 2.512 -12.031 -13.555 1 97.69 108 ILE B N 1
ATOM 3181 C CA . ILE B 1 108 ? 1.196 -11.961 -14.18 1 97.69 108 ILE B CA 1
ATOM 3182 C C . ILE B 1 108 ? 1.172 -10.836 -15.211 1 97.69 108 ILE B C 1
ATOM 3184 O O . ILE B 1 108 ? 1.878 -9.836 -15.062 1 97.69 108 ILE B O 1
ATOM 3188 N N . THR B 1 109 ? 0.395 -11 -16.266 1 97.44 109 THR B N 1
ATOM 3189 C CA . THR B 1 109 ? 0.268 -9.984 -17.297 1 97.44 109 THR B CA 1
ATOM 3190 C C . THR B 1 109 ? -1.183 -9.531 -17.438 1 97.44 109 THR B C 1
ATOM 3192 O O . THR B 1 109 ? -2.105 -10.273 -17.094 1 97.44 109 THR B O 1
ATOM 3195 N N . GLU B 1 110 ? -1.342 -8.344 -17.953 1 97.56 110 GLU B N 1
ATOM 3196 C CA . GLU B 1 110 ? -2.684 -7.832 -18.203 1 97.56 110 GLU B CA 1
ATOM 3197 C C . GLU B 1 110 ? -3.432 -8.703 -19.203 1 97.56 110 GLU B C 1
ATOM 3199 O O . GLU B 1 110 ? -4.641 -8.906 -19.078 1 97.56 110 GLU B O 1
ATOM 3204 N N . ASP B 1 111 ? -2.686 -9.164 -20.156 1 97.12 111 ASP B N 1
ATOM 3205 C CA . ASP B 1 111 ? -3.271 -10 -21.203 1 97.12 111 ASP B CA 1
ATOM 3206 C C . ASP B 1 111 ? -3.943 -11.234 -20.609 1 97.12 111 ASP B C 1
ATOM 3208 O O . ASP B 1 111 ? -4.965 -11.695 -21.125 1 97.12 111 ASP B O 1
ATOM 3212 N N . MET B 1 112 ? -3.434 -11.805 -19.547 1 97.88 112 MET B N 1
ATOM 3213 C CA . MET B 1 112 ? -3.979 -13 -18.922 1 97.88 112 MET B CA 1
ATOM 3214 C C . MET B 1 112 ? -5.355 -12.719 -18.328 1 97.88 112 MET B C 1
ATOM 3216 O O . MET B 1 112 ? -6.191 -13.617 -18.234 1 97.88 112 MET B O 1
ATOM 3220 N N . PHE B 1 113 ? -5.625 -11.492 -17.953 1 98.06 113 PHE B N 1
ATOM 3221 C CA . PHE B 1 113 ? -6.91 -11.094 -17.391 1 98.06 113 PHE B CA 1
ATOM 3222 C C . PHE B 1 113 ? -7.941 -10.883 -18.5 1 98.06 113 PHE B C 1
ATOM 3224 O O . PHE B 1 113 ? -9.133 -11.117 -18.281 1 98.06 113 PHE B O 1
ATOM 3231 N N . HIS B 1 114 ? -7.492 -10.445 -19.625 1 96.31 114 HIS B N 1
ATOM 3232 C CA . HIS B 1 114 ? -8.414 -10.031 -20.672 1 96.31 114 HIS B CA 1
ATOM 3233 C C . HIS B 1 114 ? -8.719 -11.188 -21.625 1 96.31 114 HIS B C 1
ATOM 3235 O O . HIS B 1 114 ? -9.852 -11.328 -22.078 1 96.31 114 HIS B O 1
ATOM 3241 N N . GLU B 1 115 ? -7.699 -11.953 -21.875 1 95.12 115 GLU B N 1
ATOM 3242 C CA . GLU B 1 115 ? -7.867 -12.945 -22.922 1 95.12 115 GLU B CA 1
ATOM 3243 C C . GLU B 1 115 ? -7.305 -14.297 -22.5 1 95.12 115 GLU B C 1
ATOM 3245 O O . GLU B 1 115 ? -7.461 -15.289 -23.219 1 95.12 115 GLU B O 1
ATOM 3250 N N . GLY B 1 116 ? -6.727 -14.375 -21.359 1 96.81 116 GLY B N 1
ATOM 3251 C CA . GLY B 1 116 ? -5.965 -15.562 -21.031 1 96.81 116 GLY B CA 1
ATOM 3252 C C . GLY B 1 116 ? -6.59 -16.375 -19.906 1 96.81 116 GLY B C 1
ATOM 3253 O O . GLY B 1 116 ? -7.816 -16.469 -19.812 1 96.81 116 GLY B O 1
ATOM 3254 N N . ALA B 1 117 ? -5.73 -17.078 -19.172 1 97.62 117 ALA B N 1
ATOM 3255 C CA . ALA B 1 117 ? -6.078 -18.156 -18.266 1 97.62 117 ALA B CA 1
ATOM 3256 C C . ALA B 1 117 ? -7.039 -17.688 -17.172 1 97.62 117 ALA B C 1
ATOM 3258 O O . ALA B 1 117 ? -7.844 -18.469 -16.672 1 97.62 117 ALA B O 1
ATOM 3259 N N . ILE B 1 118 ? -7.008 -16.438 -16.859 1 98.31 118 ILE B N 1
ATOM 3260 C CA . ILE B 1 118 ? -7.855 -15.93 -15.781 1 98.31 118 ILE B CA 1
ATOM 3261 C C . ILE B 1 118 ? -9.312 -15.945 -16.234 1 98.31 118 ILE B C 1
ATOM 3263 O O . ILE B 1 118 ? -10.227 -16.016 -15.398 1 98.31 118 ILE B O 1
ATOM 3267 N N . THR B 1 119 ? -9.594 -15.898 -17.484 1 97.06 119 THR B N 1
ATOM 3268 C CA . THR B 1 119 ? -10.938 -15.766 -18.031 1 97.06 119 THR B CA 1
ATOM 3269 C C . THR B 1 119 ? -11.656 -17.109 -18.031 1 97.06 119 THR B C 1
ATOM 3271 O O . THR B 1 119 ? -12.82 -17.203 -18.422 1 97.06 119 THR B O 1
ATOM 3274 N N . ALA B 1 120 ? -11.023 -18.141 -17.641 1 97.62 120 ALA B N 1
ATOM 3275 C CA . ALA B 1 120 ? -11.594 -19.484 -17.672 1 97.62 120 ALA B CA 1
ATOM 3276 C C . ALA B 1 120 ? -12.789 -19.594 -16.734 1 97.62 120 ALA B C 1
ATOM 3278 O O . ALA B 1 120 ? -12.969 -18.75 -15.844 1 97.62 120 ALA B O 1
ATOM 3279 N N . ASP B 1 121 ? -13.695 -20.547 -17 1 97.44 121 ASP B N 1
ATOM 3280 C CA . ASP B 1 121 ? -14.672 -20.984 -16.016 1 97.44 121 ASP B CA 1
ATOM 3281 C C . ASP B 1 121 ? -14.008 -21.812 -14.922 1 97.44 121 ASP B C 1
ATOM 3283 O O . ASP B 1 121 ? -13.828 -23.016 -15.078 1 97.44 121 ASP B O 1
ATOM 3287 N N . TYR B 1 122 ? -13.781 -21.266 -13.781 1 97.94 122 TYR B N 1
ATOM 3288 C CA . TYR B 1 122 ? -12.961 -21.906 -12.758 1 97.94 122 TYR B CA 1
ATOM 3289 C C . TYR B 1 122 ? -13.75 -23.016 -12.047 1 97.94 122 TYR B C 1
ATOM 3291 O O . TYR B 1 122 ? -13.172 -23.828 -11.32 1 97.94 122 TYR B O 1
ATOM 3299 N N . THR B 1 123 ? -15.078 -23.031 -12.258 1 97.56 123 THR B N 1
ATOM 3300 C CA . THR B 1 123 ? -15.82 -24.203 -11.797 1 97.56 123 THR B CA 1
ATOM 3301 C C . THR B 1 123 ? -15.414 -25.438 -12.57 1 97.56 123 THR B C 1
ATOM 3303 O O . THR B 1 123 ? -15.203 -26.5 -11.984 1 97.56 123 THR B O 1
ATOM 3306 N N . GLU B 1 124 ? -15.297 -25.297 -13.844 1 97.75 124 GLU B N 1
ATOM 3307 C CA . GLU B 1 124 ? -14.883 -26.406 -14.695 1 97.75 124 GLU B CA 1
ATOM 3308 C C . GLU B 1 124 ? -13.414 -26.75 -14.484 1 97.75 124 GLU B C 1
ATOM 3310 O O . GLU B 1 124 ? -13.047 -27.938 -14.445 1 97.75 124 GLU B O 1
ATOM 3315 N N . VAL B 1 125 ? -12.609 -25.75 -14.352 1 98.44 125 VAL B N 1
ATOM 3316 C CA . VAL B 1 125 ? -11.188 -25.969 -14.102 1 98.44 125 VAL B CA 1
ATOM 3317 C C . VAL B 1 125 ? -10.992 -26.766 -12.812 1 98.44 125 VAL B C 1
ATOM 3319 O O . VAL B 1 125 ? -10.242 -27.734 -12.789 1 98.44 125 VAL B O 1
ATOM 3322 N N . GLU B 1 126 ? -11.688 -26.297 -11.805 1 98.44 126 GLU B N 1
ATOM 3323 C CA . GLU B 1 126 ? -11.578 -26.969 -10.508 1 98.44 126 GLU B CA 1
ATOM 3324 C C . GLU B 1 126 ? -12.016 -28.422 -10.594 1 98.44 126 GLU B C 1
ATOM 3326 O O . GLU B 1 126 ? -11.336 -29.312 -10.062 1 98.44 126 GLU B O 1
ATOM 3331 N N . LYS B 1 127 ? -13.117 -28.672 -11.234 1 98.5 127 LYS B N 1
ATOM 3332 C CA . LYS B 1 127 ? -13.664 -30.016 -11.352 1 98.5 127 LYS B CA 1
ATOM 3333 C C . LYS B 1 127 ? -12.672 -30.953 -12.039 1 98.5 127 LYS B C 1
ATOM 3335 O O . LYS B 1 127 ? -12.375 -32.031 -11.523 1 98.5 127 LYS B O 1
ATOM 3340 N N . LEU B 1 128 ? -12.148 -30.562 -13.156 1 98.62 128 LEU B N 1
ATOM 3341 C CA . LEU B 1 128 ? -11.219 -31.391 -13.906 1 98.62 128 LEU B CA 1
ATOM 3342 C C . LEU B 1 128 ? -9.906 -31.578 -13.148 1 98.62 128 LEU B C 1
ATOM 3344 O O . LEU B 1 128 ? -9.336 -32.656 -13.125 1 98.62 128 LEU B O 1
ATOM 3348 N N . THR B 1 129 ? -9.438 -30.5 -12.539 1 98.81 129 THR B N 1
ATOM 3349 C CA . THR B 1 129 ? -8.188 -30.547 -11.781 1 98.81 129 THR B CA 1
ATOM 3350 C C . THR B 1 129 ? -8.281 -31.547 -10.641 1 98.81 129 THR B C 1
ATOM 3352 O O . THR B 1 129 ? -7.359 -32.344 -10.43 1 98.81 129 THR B O 1
ATOM 3355 N N . LEU B 1 130 ? -9.367 -31.484 -9.938 1 98.75 130 LEU B N 1
ATOM 3356 C CA . LEU B 1 130 ? -9.547 -32.406 -8.805 1 98.75 130 LEU B CA 1
ATOM 3357 C C . LEU B 1 130 ? -9.641 -33.844 -9.289 1 98.75 130 LEU B C 1
ATOM 3359 O O . LEU B 1 130 ? -9.078 -34.75 -8.656 1 98.75 130 LEU B O 1
ATOM 3363 N N . LYS B 1 131 ? -10.336 -34.031 -10.344 1 98.81 131 LYS B N 1
ATOM 3364 C CA . LYS B 1 131 ? -10.445 -35.375 -10.914 1 98.81 131 LYS B CA 1
ATOM 3365 C C . LYS B 1 131 ? -9.078 -35.938 -11.281 1 98.81 131 LYS B C 1
ATOM 3367 O O . LYS B 1 131 ? -8.75 -37.062 -10.93 1 98.81 131 LYS B O 1
ATOM 3372 N N . LEU B 1 132 ? -8.289 -35.156 -11.945 1 98.88 132 LEU B N 1
ATOM 3373 C CA . LEU B 1 132 ? -6.965 -35.562 -12.375 1 98.88 132 LEU B CA 1
ATOM 3374 C C . LEU B 1 132 ? -6.047 -35.781 -11.172 1 98.88 132 LEU B C 1
ATOM 3376 O O . LEU B 1 132 ? -5.195 -36.688 -11.195 1 98.88 132 LEU B O 1
ATOM 3380 N N . THR B 1 133 ? -6.184 -34.938 -10.172 1 98.88 133 THR B N 1
ATOM 3381 C CA . THR B 1 133 ? -5.387 -35.094 -8.953 1 98.88 133 THR B CA 1
ATOM 3382 C C . THR B 1 133 ? -5.656 -36.438 -8.297 1 98.88 133 THR B C 1
ATOM 3384 O O . THR B 1 133 ? -4.727 -37.125 -7.844 1 98.88 133 THR B O 1
ATOM 3387 N N . GLU B 1 134 ? -6.887 -36.812 -8.227 1 98.75 134 GLU B N 1
ATOM 3388 C CA . GLU B 1 134 ? -7.258 -38.094 -7.672 1 98.75 134 GLU B CA 1
ATOM 3389 C C . GLU B 1 134 ? -6.645 -39.25 -8.477 1 98.75 134 GLU B C 1
ATOM 3391 O O . GLU B 1 134 ? -6.125 -40.219 -7.906 1 98.75 134 GLU B O 1
ATOM 3396 N N . ILE B 1 135 ? -6.707 -39.094 -9.766 1 98.81 135 ILE B N 1
ATOM 3397 C CA . ILE B 1 135 ? -6.148 -40.125 -10.641 1 98.81 135 ILE B CA 1
ATOM 3398 C C . ILE B 1 135 ? -4.641 -40.219 -10.43 1 98.81 135 ILE B C 1
ATOM 3400 O O . ILE B 1 135 ? -4.094 -41.312 -10.258 1 98.81 135 ILE B O 1
ATOM 3404 N N . LEU B 1 136 ? -3.992 -39.094 -10.367 1 98.88 136 LEU B N 1
ATOM 3405 C CA . LEU B 1 136 ? -2.549 -39.062 -10.156 1 98.88 136 LEU B CA 1
ATOM 3406 C C . LEU B 1 136 ? -2.174 -39.719 -8.844 1 98.88 136 LEU B C 1
ATOM 3408 O O . LEU B 1 136 ? -1.194 -40.469 -8.773 1 98.88 136 LEU B O 1
ATOM 3412 N N . SER B 1 137 ? -2.969 -39.5 -7.805 1 98.75 137 SER B N 1
ATOM 3413 C CA . SER B 1 137 ? -2.664 -40 -6.461 1 98.75 137 SER B CA 1
ATOM 3414 C C . SER B 1 137 ? -2.789 -41.5 -6.375 1 98.75 137 SER B C 1
ATOM 3416 O O . SER B 1 137 ? -2.225 -42.125 -5.473 1 98.75 137 SER B O 1
ATOM 3418 N N . LYS B 1 138 ? -3.512 -42.094 -7.352 1 98.44 138 LYS B N 1
ATOM 3419 C CA . LYS B 1 138 ? -3.73 -43.531 -7.344 1 98.44 138 LYS B CA 1
ATOM 3420 C C . LYS B 1 138 ? -2.838 -44.219 -8.367 1 98.44 138 LYS B C 1
ATOM 3422 O O . LYS B 1 138 ? -2.824 -45.469 -8.445 1 98.44 138 LYS B O 1
ATOM 3427 N N . THR B 1 139 ? -2.143 -43.469 -9.102 1 98.69 139 THR B N 1
ATOM 3428 C CA . THR B 1 139 ? -1.362 -43.969 -10.219 1 98.69 139 THR B CA 1
ATOM 3429 C C . THR B 1 139 ? 0.01 -44.438 -9.742 1 98.69 139 THR B C 1
ATOM 3431 O O . THR B 1 139 ? 0.646 -43.812 -8.914 1 98.69 139 THR B O 1
ATOM 3434 N N . LYS B 1 140 ? 0.496 -45.5 -10.32 1 98.75 140 LYS B N 1
ATOM 3435 C CA . LYS B 1 140 ? 1.818 -46 -9.984 1 98.75 140 LYS B CA 1
ATOM 3436 C C . LYS B 1 140 ? 2.84 -45.656 -11.062 1 98.75 140 LYS B C 1
ATOM 3438 O O . LYS B 1 140 ? 4.012 -45.438 -10.766 1 98.75 140 LYS B O 1
ATOM 3443 N N . THR B 1 141 ? 2.412 -45.688 -12.289 1 98.81 141 THR B N 1
ATOM 3444 C CA . THR B 1 141 ? 3.332 -45.438 -13.391 1 98.81 141 THR B CA 1
ATOM 3445 C C . THR B 1 141 ? 2.717 -44.469 -14.391 1 98.81 141 THR B C 1
ATOM 3447 O O . THR B 1 141 ? 1.516 -44.531 -14.664 1 98.81 141 THR B O 1
ATOM 3450 N N . ALA B 1 142 ? 3.537 -43.625 -14.922 1 98.94 142 ALA B N 1
ATOM 3451 C CA . ALA B 1 142 ? 3.131 -42.719 -15.992 1 98.94 142 ALA B CA 1
ATOM 3452 C C . ALA B 1 142 ? 3.973 -42.969 -17.25 1 98.94 142 ALA B C 1
ATOM 3454 O O . ALA B 1 142 ? 5.184 -43.188 -17.156 1 98.94 142 ALA B O 1
ATOM 3455 N N . LYS B 1 143 ? 3.357 -42.938 -18.344 1 98.88 143 LYS B N 1
ATOM 3456 C CA . LYS B 1 143 ? 3.996 -43.031 -19.656 1 98.88 143 LYS B CA 1
ATOM 3457 C C . LYS B 1 143 ? 3.604 -41.844 -20.531 1 98.88 143 LYS B C 1
ATOM 3459 O O . LYS B 1 143 ? 2.43 -41.656 -20.875 1 98.88 143 LYS B O 1
ATOM 3464 N N . LEU B 1 144 ? 4.559 -41 -20.812 1 98.88 144 LEU B N 1
ATOM 3465 C CA . LEU B 1 144 ? 4.379 -39.812 -21.641 1 98.88 144 LEU B CA 1
ATOM 3466 C C . LEU B 1 144 ? 4.938 -40.031 -23.047 1 98.88 144 LEU B C 1
ATOM 3468 O O . LEU B 1 144 ? 6.09 -40.438 -23.203 1 98.88 144 LEU B O 1
ATOM 3472 N N . ILE B 1 145 ? 4.109 -39.812 -24.031 1 98.75 145 ILE B N 1
ATOM 3473 C CA . ILE B 1 145 ? 4.504 -40 -25.422 1 98.75 145 ILE B CA 1
ATOM 3474 C C . ILE B 1 145 ? 4.359 -38.719 -26.203 1 98.75 145 ILE B C 1
ATOM 3476 O O . ILE B 1 145 ? 3.312 -38.062 -26.156 1 98.75 145 ILE B O 1
ATOM 3480 N N . LYS B 1 146 ? 5.316 -38.312 -26.859 1 98.25 146 LYS B N 1
ATOM 3481 C CA . LYS B 1 146 ? 5.336 -37.219 -27.828 1 98.25 146 LYS B CA 1
ATOM 3482 C C . LYS B 1 146 ? 6.047 -37.625 -29.109 1 98.25 146 LYS B C 1
ATOM 3484 O O . LYS B 1 146 ? 7.254 -37.875 -29.109 1 98.25 146 LYS B O 1
ATOM 3489 N N . ASP B 1 147 ? 5.23 -37.688 -30.172 1 95.81 147 ASP B N 1
ATOM 3490 C CA . ASP B 1 147 ? 5.727 -38.25 -31.406 1 95.81 147 ASP B CA 1
ATOM 3491 C C . ASP B 1 147 ? 6.262 -39.688 -31.188 1 95.81 147 ASP B C 1
ATOM 3493 O O . ASP B 1 147 ? 5.566 -40.531 -30.625 1 95.81 147 ASP B O 1
ATOM 3497 N N . ASP B 1 148 ? 7.562 -39.938 -31.453 1 95.19 148 ASP B N 1
ATOM 3498 C CA . ASP B 1 148 ? 8.109 -41.281 -31.297 1 95.19 148 ASP B CA 1
ATOM 3499 C C . ASP B 1 148 ? 8.93 -41.406 -30.016 1 95.19 148 ASP B C 1
ATOM 3501 O O . ASP B 1 148 ? 9.562 -42.438 -29.766 1 95.19 148 ASP B O 1
ATOM 3505 N N . TYR B 1 149 ? 8.82 -40.406 -29.234 1 98.38 149 TYR B N 1
ATOM 3506 C CA . TYR B 1 149 ? 9.602 -40.406 -28.016 1 98.38 149 TYR B CA 1
ATOM 3507 C C . TYR B 1 149 ? 8.734 -40.781 -26.812 1 98.38 149 TYR B C 1
ATOM 3509 O O . TYR B 1 149 ? 7.578 -40.344 -26.719 1 98.38 149 TYR B O 1
ATOM 3517 N N . ILE B 1 150 ? 9.312 -41.625 -25.969 1 98.75 150 ILE B N 1
ATOM 3518 C CA . ILE B 1 150 ? 8.578 -42.156 -24.828 1 98.75 150 ILE B CA 1
ATOM 3519 C C . ILE B 1 150 ? 9.367 -41.906 -23.547 1 98.75 150 ILE B C 1
ATOM 3521 O O . ILE B 1 150 ? 10.57 -42.156 -23.484 1 98.75 150 ILE B O 1
ATOM 3525 N N . LEU B 1 151 ? 8.734 -41.312 -22.578 1 98.88 151 LEU B N 1
ATOM 3526 C CA . LEU B 1 151 ? 9.273 -41.125 -21.234 1 98.88 151 LEU B CA 1
ATOM 3527 C C . LEU B 1 151 ? 8.398 -41.812 -20.203 1 98.88 151 LEU B C 1
ATOM 3529 O O . LEU B 1 151 ? 7.188 -41.625 -20.156 1 98.88 151 LEU B O 1
ATOM 3533 N N . GLU B 1 152 ? 8.992 -42.656 -19.375 1 98.88 152 GLU B N 1
ATOM 3534 C CA . GLU B 1 152 ? 8.273 -43.375 -18.328 1 98.88 152 GLU B CA 1
ATOM 3535 C C . GLU B 1 152 ? 8.82 -43 -16.938 1 98.88 152 GLU B C 1
ATOM 3537 O O . GLU B 1 152 ? 10.016 -42.75 -16.781 1 98.88 152 GLU B O 1
ATOM 3542 N N . MET B 1 153 ? 7.953 -43.062 -15.953 1 98.81 153 MET B N 1
ATOM 3543 C CA . MET B 1 153 ? 8.359 -42.719 -14.586 1 98.81 153 MET B CA 1
ATOM 3544 C C . MET B 1 153 ? 7.426 -43.344 -13.57 1 98.81 153 MET B C 1
ATOM 3546 O O . MET B 1 153 ? 6.293 -43.719 -13.898 1 98.81 153 MET B O 1
ATOM 3550 N N . SER B 1 154 ? 7.926 -43.531 -12.398 1 98.88 154 SER B N 1
ATOM 3551 C CA . SER B 1 154 ? 7.133 -44.031 -11.289 1 98.88 154 SER B CA 1
ATOM 3552 C C . SER B 1 154 ? 6.516 -42.906 -10.469 1 98.88 154 SER B C 1
ATOM 3554 O O . SER B 1 154 ? 7.164 -41.906 -10.211 1 98.88 154 SER B O 1
ATOM 3556 N N . LEU B 1 155 ? 5.25 -43.062 -10.141 1 98.81 155 LEU B N 1
ATOM 3557 C CA . LEU B 1 155 ? 4.539 -42.156 -9.258 1 98.81 155 LEU B CA 1
ATOM 3558 C C . LEU B 1 155 ? 4.148 -42.844 -7.957 1 98.81 155 LEU B C 1
ATOM 3560 O O . LEU B 1 155 ? 3.361 -42.312 -7.176 1 98.81 155 LEU B O 1
ATOM 3564 N N . ASP B 1 156 ? 4.703 -44 -7.754 1 98.38 156 ASP B N 1
ATOM 3565 C CA . ASP B 1 156 ? 4.285 -44.906 -6.672 1 98.38 156 ASP B CA 1
ATOM 3566 C C . ASP B 1 156 ? 4.496 -44.25 -5.312 1 98.38 156 ASP B C 1
ATOM 3568 O O . ASP B 1 156 ? 5.605 -43.812 -4.996 1 98.38 156 ASP B O 1
ATOM 3572 N N . GLY B 1 157 ? 3.393 -44.219 -4.527 1 98.12 157 GLY B N 1
ATOM 3573 C CA . GLY B 1 157 ? 3.473 -43.719 -3.168 1 98.12 157 GLY B CA 1
ATOM 3574 C C . GLY B 1 157 ? 3.451 -42.188 -3.098 1 98.12 157 GLY B C 1
ATOM 3575 O O . GLY B 1 157 ? 3.643 -41.625 -2.027 1 98.12 157 GLY B O 1
ATOM 3576 N N . ARG B 1 158 ? 3.264 -41.5 -4.172 1 98.69 158 ARG B N 1
ATOM 3577 C CA . ARG B 1 158 ? 3.227 -40.062 -4.219 1 98.69 158 ARG B CA 1
ATOM 3578 C C . ARG B 1 158 ? 1.792 -39.531 -4.285 1 98.69 158 ARG B C 1
ATOM 3580 O O . ARG B 1 158 ? 0.914 -40.219 -4.832 1 98.69 158 ARG B O 1
ATOM 3587 N N . ASP B 1 159 ? 1.568 -38.438 -3.736 1 98.62 159 ASP B N 1
ATOM 3588 C CA . ASP B 1 159 ? 0.253 -37.781 -3.789 1 98.62 159 ASP B CA 1
ATOM 3589 C C . ASP B 1 159 ? 0.22 -36.688 -4.836 1 98.62 159 ASP B C 1
ATOM 3591 O O . ASP B 1 159 ? 1.144 -35.875 -4.914 1 98.62 159 ASP B O 1
ATOM 3595 N N . GLY B 1 160 ? -0.804 -36.688 -5.684 1 98.69 160 GLY B N 1
ATOM 3596 C CA . GLY B 1 160 ? -1.031 -35.562 -6.57 1 98.69 160 GLY B CA 1
ATOM 3597 C C . GLY B 1 160 ? -1.367 -34.281 -5.828 1 98.69 160 GLY B C 1
ATOM 3598 O O . GLY B 1 160 ? -1.787 -34.312 -4.672 1 98.69 160 GLY B O 1
ATOM 3599 N N . VAL B 1 161 ? -1.132 -33.188 -6.48 1 98.44 161 VAL B N 1
ATOM 3600 C CA . VAL B 1 161 ? -1.443 -31.875 -5.938 1 98.44 161 VAL B CA 1
ATOM 3601 C C . VAL B 1 161 ? -2.371 -31.141 -6.895 1 98.44 161 VAL B C 1
ATOM 3603 O O . VAL B 1 161 ? -2.176 -31.172 -8.109 1 98.44 161 VAL B O 1
ATOM 3606 N N . ALA B 1 162 ? -3.367 -30.594 -6.363 1 98.56 162 ALA B N 1
ATOM 3607 C CA . ALA B 1 162 ? -4.324 -29.828 -7.164 1 98.56 162 ALA B CA 1
ATOM 3608 C C . ALA B 1 162 ? -4.02 -28.328 -7.105 1 98.56 162 ALA B C 1
ATOM 3610 O O . ALA B 1 162 ? -3.891 -27.766 -6.02 1 98.56 162 ALA B O 1
ATOM 3611 N N . SER B 1 163 ? -3.82 -27.719 -8.195 1 98.12 163 SER B N 1
ATOM 3612 C CA . SER B 1 163 ? -3.803 -26.281 -8.344 1 98.12 163 SER B CA 1
ATOM 3613 C C . SER B 1 163 ? -5.039 -25.781 -9.086 1 98.12 163 SER B C 1
ATOM 3615 O O . SER B 1 163 ? -4.988 -25.531 -10.297 1 98.12 163 SER B O 1
ATOM 3617 N N . THR B 1 164 ? -6.059 -25.516 -8.398 1 98.38 164 THR B N 1
ATOM 3618 C CA . THR B 1 164 ? -7.375 -25.297 -8.984 1 98.38 164 THR B CA 1
ATOM 3619 C C . THR B 1 164 ? -7.574 -23.828 -9.328 1 98.38 164 THR B C 1
ATOM 3621 O O . THR B 1 164 ? -8.359 -23.484 -10.211 1 98.38 164 THR B O 1
ATOM 3624 N N . GLY B 1 165 ? -6.934 -22.984 -8.555 1 98.38 165 GLY B N 1
ATOM 3625 C CA . GLY B 1 165 ? -7.152 -21.547 -8.695 1 98.38 165 GLY B CA 1
ATOM 3626 C C . GLY B 1 165 ? -8.383 -21.062 -7.953 1 98.38 165 GLY B C 1
ATOM 3627 O O . GLY B 1 165 ? -8.875 -19.969 -8.219 1 98.38 165 GLY B O 1
ATOM 3628 N N . VAL B 1 166 ? -8.914 -21.891 -7.082 1 98.44 166 VAL B N 1
ATOM 3629 C CA . VAL B 1 166 ? -10.102 -21.562 -6.293 1 98.44 166 VAL B CA 1
ATOM 3630 C C . VAL B 1 166 ? -9.766 -21.641 -4.805 1 98.44 166 VAL B C 1
ATOM 3632 O O . VAL B 1 166 ? -9.492 -22.719 -4.277 1 98.44 166 VAL B O 1
ATOM 3635 N N . TYR B 1 167 ? -9.758 -20.5 -4.152 1 98.56 167 TYR B N 1
ATOM 3636 C CA . TYR B 1 167 ? -9.422 -20.375 -2.74 1 98.56 167 TYR B CA 1
ATOM 3637 C C . TYR B 1 167 ? -10.492 -19.594 -1.992 1 98.56 167 TYR B C 1
ATOM 3639 O O . TYR B 1 167 ? -10.359 -18.375 -1.82 1 98.56 167 TYR B O 1
ATOM 3647 N N . LYS B 1 168 ? -11.461 -20.281 -1.52 1 98.25 168 LYS B N 1
ATOM 3648 C CA . LYS B 1 168 ? -12.648 -19.609 -0.987 1 98.25 168 LYS B CA 1
ATOM 3649 C C . LYS B 1 168 ? -12.68 -19.688 0.536 1 98.25 168 LYS B C 1
ATOM 3651 O O . LYS B 1 168 ? -13.438 -18.953 1.183 1 98.25 168 LYS B O 1
ATOM 3656 N N . ASN B 1 169 ? -11.789 -20.516 1.126 1 98.06 169 ASN B N 1
ATOM 3657 C CA . ASN B 1 169 ? -11.812 -20.719 2.572 1 98.06 169 ASN B CA 1
ATOM 3658 C C . ASN B 1 169 ? -10.508 -20.25 3.219 1 98.06 169 ASN B C 1
ATOM 3660 O O . ASN B 1 169 ? -9.461 -20.25 2.576 1 98.06 169 ASN B O 1
ATOM 3664 N N . SER B 1 170 ? -10.641 -19.875 4.523 1 98 170 SER B N 1
ATOM 3665 C CA . SER B 1 170 ? -9.461 -19.484 5.293 1 98 170 SER B CA 1
ATOM 3666 C C . SER B 1 170 ? -8.375 -20.562 5.215 1 98 170 SER B C 1
ATOM 3668 O O . SER B 1 170 ? -8.664 -21.75 5.297 1 98 170 SER B O 1
ATOM 3670 N N . GLY B 1 171 ? -7.18 -20.109 4.977 1 98.06 171 GLY B N 1
ATOM 3671 C CA . GLY B 1 171 ? -6.051 -21.031 4.988 1 98.06 171 GLY B CA 1
ATOM 3672 C C . GLY B 1 171 ? -5.727 -21.594 3.619 1 98.06 171 GLY B C 1
ATOM 3673 O O . GLY B 1 171 ? -4.723 -22.281 3.451 1 98.06 171 GLY B O 1
ATOM 3674 N N . GLU B 1 172 ? -6.523 -21.328 2.639 1 98.06 172 GLU B N 1
ATOM 3675 C CA . GLU B 1 172 ? -6.25 -21.812 1.286 1 98.06 172 GLU B CA 1
ATOM 3676 C C . GLU B 1 172 ? -5.375 -20.812 0.52 1 98.06 172 GLU B C 1
ATOM 3678 O O . GLU B 1 172 ? -5.512 -19.609 0.683 1 98.06 172 GLU B O 1
ATOM 3683 N N . ALA B 1 173 ? -4.473 -21.391 -0.255 1 98.25 173 ALA B N 1
ATOM 3684 C CA . ALA B 1 173 ? -3.605 -20.531 -1.052 1 98.25 173 ALA B CA 1
ATOM 3685 C C . ALA B 1 173 ? -3.08 -21.25 -2.283 1 98.25 173 ALA B C 1
ATOM 3687 O O . ALA B 1 173 ? -3.088 -22.484 -2.328 1 98.25 173 ALA B O 1
ATOM 3688 N N . GLY B 1 174 ? -2.641 -20.438 -3.234 1 97.31 174 GLY B N 1
ATOM 3689 C CA . GLY B 1 174 ? -2.037 -20.984 -4.438 1 97.31 174 GLY B CA 1
ATOM 3690 C C . GLY B 1 174 ? -1.849 -19.953 -5.535 1 97.31 174 GLY B C 1
ATOM 3691 O O . GLY B 1 174 ? -2.016 -18.75 -5.297 1 97.31 174 GLY B O 1
ATOM 3692 N N . ASN B 1 175 ? -1.536 -20.422 -6.652 1 96.88 175 ASN B N 1
ATOM 3693 C CA . ASN B 1 175 ? -1.278 -19.547 -7.793 1 96.88 175 ASN B CA 1
ATOM 3694 C C . ASN B 1 175 ? -2.568 -19.172 -8.516 1 96.88 175 ASN B C 1
ATOM 3696 O O . ASN B 1 175 ? -3.525 -19.953 -8.523 1 96.88 175 ASN B O 1
ATOM 3700 N N . LEU B 1 176 ? -2.559 -18.062 -9.023 1 97.81 176 LEU B N 1
ATOM 3701 C CA . LEU B 1 176 ? -3.529 -17.609 -10.016 1 97.81 176 LEU B CA 1
ATOM 3702 C C . LEU B 1 176 ? -2.84 -16.844 -11.141 1 97.81 176 LEU B C 1
ATOM 3704 O O . LEU B 1 176 ? -1.976 -16 -10.891 1 97.81 176 LEU B O 1
ATOM 3708 N N . PRO B 1 177 ? -3.205 -17.125 -12.43 1 97.88 177 PRO B N 1
ATOM 3709 C CA . PRO B 1 177 ? -4.133 -18.172 -12.852 1 97.88 177 PRO B CA 1
ATOM 3710 C C . PRO B 1 177 ? -3.631 -19.578 -12.508 1 97.88 177 PRO B C 1
ATOM 3712 O O . PRO B 1 177 ? -2.467 -19.75 -12.133 1 97.88 177 PRO B O 1
ATOM 3715 N N . SER B 1 178 ? -4.574 -20.406 -12.484 1 98.25 178 SER B N 1
ATOM 3716 C CA . SER B 1 178 ? -4.219 -21.797 -12.227 1 98.25 178 SER B CA 1
ATOM 3717 C C . SER B 1 178 ? -4.984 -22.75 -13.156 1 98.25 178 SER B C 1
ATOM 3719 O O . SER B 1 178 ? -5.477 -22.328 -14.203 1 98.25 178 SER B O 1
ATOM 3721 N N . GLY B 1 179 ? -4.973 -24 -12.812 1 98.56 179 GLY B N 1
ATOM 3722 C CA . GLY B 1 179 ? -5.52 -25.047 -13.648 1 98.56 179 GLY B CA 1
ATOM 3723 C C . GLY B 1 179 ? -4.496 -26.109 -14.008 1 98.56 179 GLY B C 1
ATOM 3724 O O . GLY B 1 179 ? -4.133 -26.266 -15.172 1 98.56 179 GLY B O 1
ATOM 3725 N N . GLU B 1 180 ? -4.062 -26.828 -13.023 1 98.81 180 GLU B N 1
ATOM 3726 C CA . GLU B 1 180 ? -3.17 -27.953 -13.273 1 98.81 180 GLU B CA 1
ATOM 3727 C C . GLU B 1 180 ? -3.238 -28.969 -12.133 1 98.81 180 GLU B C 1
ATOM 3729 O O . GLU B 1 180 ? -3.504 -28.594 -10.984 1 98.81 180 GLU B O 1
ATOM 3734 N N . ALA B 1 181 ? -3.104 -30.156 -12.422 1 98.88 181 ALA B N 1
ATOM 3735 C CA . ALA B 1 181 ? -2.795 -31.234 -11.484 1 98.88 181 ALA B CA 1
ATOM 3736 C C . ALA B 1 181 ? -1.371 -31.75 -11.688 1 98.88 181 ALA B C 1
ATOM 3738 O O . ALA B 1 181 ? -0.954 -32 -12.82 1 98.88 181 ALA B O 1
ATOM 3739 N N . TYR B 1 182 ? -0.647 -31.812 -10.555 1 98.81 182 TYR B N 1
ATOM 3740 C CA . TYR B 1 182 ? 0.744 -32.219 -10.734 1 98.81 182 TYR B CA 1
ATOM 3741 C C . TYR B 1 182 ? 1.191 -33.156 -9.617 1 98.81 182 TYR B C 1
ATOM 3743 O O . TYR B 1 182 ? 0.458 -33.375 -8.648 1 98.81 182 TYR B O 1
ATOM 3751 N N . ILE B 1 183 ? 2.396 -33.719 -9.789 1 98.88 183 ILE B N 1
ATOM 3752 C CA . ILE B 1 183 ? 2.9 -34.719 -8.859 1 98.88 183 ILE B CA 1
ATOM 3753 C C . ILE B 1 183 ? 4.422 -34.812 -8.961 1 98.88 183 ILE B C 1
ATOM 3755 O O . ILE B 1 183 ? 4.996 -34.469 -10.008 1 98.88 183 ILE B O 1
ATOM 3759 N N . ALA B 1 184 ? 5.004 -35.062 -7.848 1 98.81 184 ALA B N 1
ATOM 3760 C CA . ALA B 1 184 ? 6.438 -35.344 -7.832 1 98.81 184 ALA B CA 1
ATOM 3761 C C . ALA B 1 184 ? 6.711 -36.812 -8.125 1 98.81 184 ALA B C 1
ATOM 3763 O O . ALA B 1 184 ? 6.508 -37.688 -7.27 1 98.81 184 ALA B O 1
ATOM 3764 N N . PRO B 1 185 ? 7.258 -37.125 -9.289 1 98.81 185 PRO B N 1
ATOM 3765 C CA . PRO B 1 185 ? 7.641 -38.531 -9.539 1 98.81 185 PRO B CA 1
ATOM 3766 C C . PRO B 1 185 ? 8.719 -39.031 -8.578 1 98.81 185 PRO B C 1
ATOM 3768 O O . PRO B 1 185 ? 9.43 -38.219 -7.973 1 98.81 185 PRO B O 1
ATOM 3771 N N . VAL B 1 186 ? 8.766 -40.344 -8.477 1 98.62 186 VAL B N 1
ATOM 3772 C CA . VAL B 1 186 ? 9.828 -40.938 -7.672 1 98.62 186 VAL B CA 1
ATOM 3773 C C . VAL B 1 186 ? 11.188 -40.625 -8.281 1 98.62 186 VAL B C 1
ATOM 3775 O O . VAL B 1 186 ? 11.461 -40.969 -9.438 1 98.62 186 VAL B O 1
ATOM 3778 N N . GLU B 1 187 ? 11.969 -39.938 -7.438 1 98.25 187 GLU B N 1
ATOM 3779 C CA . GLU B 1 187 ? 13.281 -39.562 -7.949 1 98.25 187 GLU B CA 1
ATOM 3780 C C . GLU B 1 187 ? 14.062 -40.781 -8.438 1 98.25 187 GLU B C 1
ATOM 3782 O O . GLU B 1 187 ? 14.016 -41.844 -7.812 1 98.25 187 GLU B O 1
ATOM 3787 N N . GLY B 1 188 ? 14.711 -40.625 -9.539 1 98.06 188 GLY B N 1
ATOM 3788 C CA . GLY B 1 188 ? 15.555 -41.688 -10.078 1 98.06 188 GLY B CA 1
ATOM 3789 C C . GLY B 1 188 ? 14.789 -42.688 -10.93 1 98.06 188 GLY B C 1
ATOM 3790 O O . GLY B 1 188 ? 15.383 -43.562 -11.555 1 98.06 188 GLY B O 1
ATOM 3791 N N . SER B 1 189 ? 13.555 -42.531 -11.094 1 98.75 189 SER B N 1
ATOM 3792 C CA . SER B 1 189 ? 12.75 -43.562 -11.727 1 98.75 189 SER B CA 1
ATOM 3793 C C . SER B 1 189 ? 12.508 -43.281 -13.203 1 98.75 189 SER B C 1
ATOM 3795 O O . SER B 1 189 ? 12.211 -44.156 -13.984 1 98.75 189 SER B O 1
ATOM 3797 N N . ALA B 1 190 ? 12.578 -42.031 -13.578 1 98.81 190 ALA B N 1
ATOM 3798 C CA . ALA B 1 190 ? 12.211 -41.625 -14.938 1 98.81 190 ALA B CA 1
ATOM 3799 C C . ALA B 1 190 ? 13.258 -42.094 -15.945 1 98.81 190 ALA B C 1
ATOM 3801 O O . ALA B 1 190 ? 14.461 -41.969 -15.703 1 98.81 190 ALA B O 1
ATOM 3802 N N . ASN B 1 191 ? 12.836 -42.656 -17.016 1 98.88 191 ASN B N 1
ATOM 3803 C CA . ASN B 1 191 ? 13.703 -43.125 -18.094 1 98.88 191 ASN B CA 1
ATOM 3804 C C . ASN B 1 191 ? 13.047 -42.938 -19.453 1 98.88 191 ASN B C 1
ATOM 3806 O O . ASN B 1 191 ? 11.852 -43.188 -19.609 1 98.88 191 ASN B O 1
ATOM 3810 N N . GLY B 1 192 ? 13.836 -42.469 -20.391 1 98.75 192 GLY B N 1
ATOM 3811 C CA . GLY B 1 192 ? 13.352 -42.312 -21.75 1 98.75 192 GLY B CA 1
ATOM 3812 C C . GLY B 1 192 ? 13.719 -41 -22.375 1 98.75 192 GLY B C 1
ATOM 3813 O O . GLY B 1 192 ? 14.734 -40.406 -22.016 1 98.75 192 GLY B O 1
ATOM 3814 N N . GLU B 1 193 ? 12.953 -40.656 -23.375 1 98.62 193 GLU B N 1
ATOM 3815 C CA . GLU B 1 193 ? 13.18 -39.406 -24.094 1 98.62 193 GLU B CA 1
ATOM 3816 C C . GLU B 1 193 ? 11.883 -38.625 -24.25 1 98.62 193 GLU B C 1
ATOM 3818 O O . GLU B 1 193 ? 10.789 -39.188 -24.203 1 98.62 193 GLU B O 1
ATOM 3823 N N . MET B 1 194 ? 12.094 -37.375 -24.344 1 97.69 194 MET B N 1
ATOM 3824 C CA . MET B 1 194 ? 10.938 -36.5 -24.438 1 97.69 194 MET B CA 1
ATOM 3825 C C . MET B 1 194 ? 11.25 -35.281 -25.328 1 97.69 194 MET B C 1
ATOM 3827 O O . MET B 1 194 ? 12.406 -34.875 -25.453 1 97.69 194 MET B O 1
ATOM 3831 N N . LEU B 1 195 ? 10.242 -34.844 -25.984 1 98.19 195 LEU B N 1
ATOM 3832 C CA . LEU B 1 195 ? 10.305 -33.562 -26.703 1 98.19 195 LEU B CA 1
ATOM 3833 C C . LEU B 1 195 ? 9.523 -32.469 -25.953 1 98.19 195 LEU B C 1
ATOM 3835 O O . LEU B 1 195 ? 8.328 -32.656 -25.703 1 98.19 195 LEU B O 1
ATOM 3839 N N . VAL B 1 196 ? 10.195 -31.469 -25.469 1 98.62 196 VAL B N 1
ATOM 3840 C CA . VAL B 1 196 ? 9.539 -30.266 -25 1 98.62 196 VAL B CA 1
ATOM 3841 C C . VAL B 1 196 ? 9.383 -29.281 -26.172 1 98.62 196 VAL B C 1
ATOM 3843 O O . VAL B 1 196 ? 10.375 -28.844 -26.75 1 98.62 196 VAL B O 1
ATOM 3846 N N . ASP B 1 197 ? 8.086 -28.906 -26.469 1 98.44 197 ASP B N 1
ATOM 3847 C CA . ASP B 1 197 ? 7.906 -28.172 -27.719 1 98.44 197 ASP B CA 1
ATOM 3848 C C . ASP B 1 197 ? 6.977 -26.969 -27.516 1 98.44 197 ASP B C 1
ATOM 3850 O O . ASP B 1 197 ? 6.621 -26.281 -28.484 1 98.44 197 ASP B O 1
ATOM 3854 N N . GLY B 1 198 ? 6.5 -26.703 -26.344 1 98.5 198 GLY B N 1
ATOM 3855 C CA . GLY B 1 198 ? 5.711 -25.516 -26.062 1 98.5 198 GLY B CA 1
ATOM 3856 C C . GLY B 1 198 ? 6.551 -24.344 -25.594 1 98.5 198 GLY B C 1
ATOM 3857 O O . GLY B 1 198 ? 6.91 -23.469 -26.375 1 98.5 198 GLY B O 1
ATOM 3858 N N . SER B 1 199 ? 6.91 -24.375 -24.312 1 98.62 199 SER B N 1
ATOM 3859 C CA . SER B 1 199 ? 7.781 -23.375 -23.703 1 98.62 199 SER B CA 1
ATOM 3860 C C . SER B 1 199 ? 8.664 -24 -22.625 1 98.62 199 SER B C 1
ATOM 3862 O O . SER B 1 199 ? 8.438 -25.125 -22.203 1 98.62 199 SER B O 1
ATOM 3864 N N . MET B 1 200 ? 9.656 -23.312 -22.297 1 98.12 200 MET B N 1
ATOM 3865 C CA . MET B 1 200 ? 10.609 -23.734 -21.266 1 98.12 200 MET B CA 1
ATOM 3866 C C . MET B 1 200 ? 11.039 -22.547 -20.406 1 98.12 200 MET B C 1
ATOM 3868 O O . MET B 1 200 ? 11.336 -21.469 -20.922 1 98.12 200 MET B O 1
ATOM 3872 N N . VAL B 1 201 ? 10.914 -22.766 -19.062 1 97 201 VAL B N 1
ATOM 3873 C CA . VAL B 1 201 ? 11.43 -21.734 -18.172 1 97 201 VAL B CA 1
ATOM 3874 C C . VAL B 1 201 ? 12.883 -21.422 -18.531 1 97 201 VAL B C 1
ATOM 3876 O O . VAL B 1 201 ? 13.695 -22.328 -18.719 1 97 201 VAL B O 1
ATOM 3879 N N . GLY B 1 202 ? 13.203 -20.141 -18.641 1 94.25 202 GLY B N 1
ATOM 3880 C CA . GLY B 1 202 ? 14.531 -19.719 -19.062 1 94.25 202 GLY B CA 1
ATOM 3881 C C . GLY B 1 202 ? 14.617 -19.406 -20.547 1 94.25 202 GLY B C 1
ATOM 3882 O O . GLY B 1 202 ? 15.523 -18.70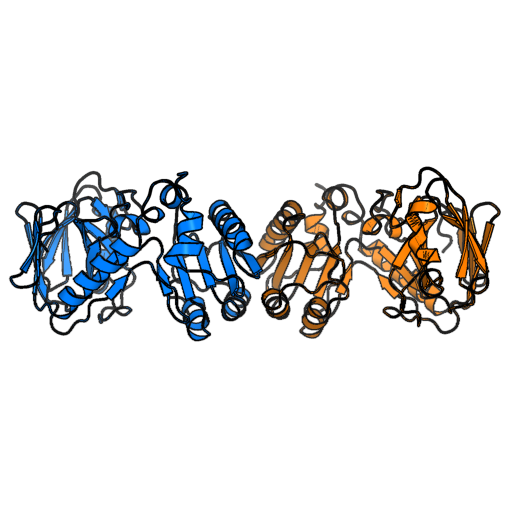3 -20.984 1 94.25 202 GLY B O 1
ATOM 3883 N N . VAL B 1 203 ? 13.68 -19.922 -21.328 1 96.31 203 VAL B N 1
ATOM 3884 C CA . VAL B 1 203 ? 13.727 -19.766 -22.781 1 96.31 203 VAL B CA 1
ATOM 3885 C C . VAL B 1 203 ? 12.516 -18.969 -23.25 1 96.31 203 VAL B C 1
ATOM 3887 O O . VAL B 1 203 ? 12.633 -18.047 -24.062 1 96.31 203 VAL B O 1
ATOM 3890 N N . GLY B 1 204 ? 11.383 -19.25 -22.75 1 96.94 204 GLY B N 1
ATOM 3891 C CA . GLY B 1 204 ? 10.117 -18.797 -23.312 1 96.94 204 GLY B CA 1
ATOM 3892 C C . GLY B 1 204 ? 9.523 -19.766 -24.312 1 96.94 204 GLY B C 1
ATOM 3893 O O . GLY B 1 204 ? 9.688 -20.969 -24.188 1 96.94 204 GLY B O 1
ATOM 3894 N N . ILE B 1 205 ? 8.812 -19.188 -25.219 1 98.19 205 ILE B N 1
ATOM 3895 C CA . ILE B 1 205 ? 8.242 -20.047 -26.266 1 98.19 205 ILE B CA 1
ATOM 3896 C C . ILE B 1 205 ? 9.359 -20.656 -27.109 1 98.19 205 ILE B C 1
ATOM 3898 O O . ILE B 1 205 ? 10.281 -19.953 -27.547 1 98.19 205 ILE B O 1
ATOM 3902 N N . LEU B 1 206 ? 9.258 -21.922 -27.297 1 97.94 206 LEU B N 1
ATOM 3903 C CA . LEU B 1 206 ? 10.258 -22.625 -28.094 1 97.94 206 LEU B CA 1
ATOM 3904 C C . LEU B 1 206 ? 9.938 -22.531 -29.578 1 97.94 206 LEU B C 1
ATOM 3906 O O . LEU B 1 206 ? 8.852 -22.938 -30.016 1 97.94 206 LEU B O 1
ATOM 3910 N N . GLN B 1 207 ? 10.93 -22.078 -30.281 1 96.56 207 GLN B N 1
ATOM 3911 C CA . GLN B 1 207 ? 10.789 -22.078 -31.734 1 96.56 207 GLN B CA 1
ATOM 3912 C C . GLN B 1 207 ? 11.047 -23.453 -32.312 1 96.56 207 GLN B C 1
ATOM 3914 O O . GLN B 1 207 ? 10.453 -23.828 -33.344 1 96.56 207 GLN B O 1
ATOM 3919 N N . THR B 1 208 ? 11.969 -24.109 -31.766 1 97.25 208 THR B N 1
ATOM 3920 C CA . THR B 1 208 ? 12.242 -25.5 -32.062 1 97.25 208 THR B CA 1
ATOM 3921 C C . THR B 1 208 ? 12.219 -26.344 -30.781 1 97.25 208 THR B C 1
ATOM 3923 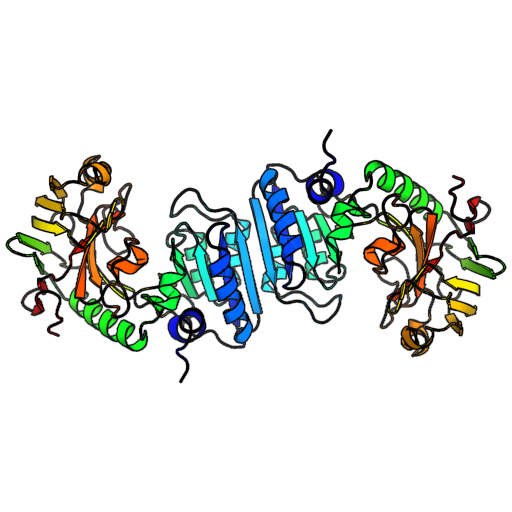O O . THR B 1 208 ? 12.609 -25.859 -29.703 1 97.25 208 THR B O 1
ATOM 3926 N N . PRO B 1 209 ? 11.82 -27.547 -30.938 1 97.81 209 PRO B N 1
ATOM 3927 C CA . PRO B 1 209 ? 11.703 -28.375 -29.734 1 97.81 209 PRO B CA 1
ATOM 3928 C C . PRO B 1 209 ? 13.055 -28.656 -29.078 1 97.81 209 PRO B C 1
ATOM 3930 O O . PRO B 1 209 ? 14.094 -28.578 -29.75 1 97.81 209 PRO B O 1
ATOM 3933 N N . LEU B 1 210 ? 12.992 -28.875 -27.828 1 98.44 210 LEU B N 1
ATOM 3934 C CA . LEU B 1 210 ? 14.125 -29.438 -27.078 1 98.44 210 LEU B CA 1
ATOM 3935 C C . LEU B 1 210 ? 13.984 -30.938 -26.922 1 98.44 210 LEU B C 1
ATOM 3937 O O . LEU B 1 210 ? 12.992 -31.422 -26.375 1 98.44 210 LEU B O 1
ATOM 3941 N N . HIS B 1 211 ? 14.914 -31.672 -27.484 1 98.44 211 HIS B N 1
ATOM 3942 C CA . HIS B 1 211 ? 14.977 -33.125 -27.281 1 98.44 211 HIS B CA 1
ATOM 3943 C C . HIS B 1 211 ? 15.75 -33.469 -26.016 1 98.44 211 HIS B C 1
ATOM 3945 O O . HIS B 1 211 ? 16.922 -33.094 -25.875 1 98.44 211 HIS B O 1
ATOM 3951 N N . MET B 1 212 ? 15.141 -34.219 -25.109 1 98.56 212 MET B N 1
ATOM 3952 C CA . MET B 1 212 ? 15.742 -34.5 -23.812 1 98.56 212 MET B CA 1
ATOM 3953 C C . MET B 1 212 ? 15.812 -36 -23.547 1 98.56 212 MET B C 1
ATOM 3955 O O . MET B 1 212 ? 14.844 -36.719 -23.781 1 98.56 212 MET B O 1
ATOM 3959 N N . LYS B 1 213 ? 16.922 -36.375 -23.094 1 98.75 213 LYS B N 1
ATOM 3960 C CA . LYS B 1 213 ? 17.125 -37.781 -22.672 1 98.75 213 LYS B CA 1
ATOM 3961 C C . LYS B 1 213 ? 17.266 -37.844 -21.156 1 98.75 213 LYS B C 1
ATOM 3963 O O . LYS B 1 213 ? 18.109 -37.188 -20.562 1 98.75 213 LYS B O 1
ATOM 3968 N N . ILE B 1 214 ? 16.484 -38.656 -20.578 1 98.81 214 ILE B N 1
ATOM 3969 C CA . ILE B 1 214 ? 16.484 -38.844 -19.141 1 98.81 214 ILE B CA 1
ATOM 3970 C C . ILE B 1 214 ? 16.875 -40.281 -18.797 1 98.81 214 ILE B C 1
ATOM 3972 O O . ILE B 1 214 ? 16.312 -41.219 -19.328 1 98.81 214 ILE B O 1
ATOM 3976 N N . VAL B 1 215 ? 17.844 -40.438 -17.953 1 98.75 215 VAL B N 1
ATOM 3977 C CA . VAL B 1 215 ? 18.328 -41.719 -17.484 1 98.75 215 VAL B CA 1
ATOM 3978 C C . VAL B 1 215 ? 18.344 -41.75 -15.961 1 98.75 215 VAL B C 1
ATOM 3980 O O . VAL B 1 215 ? 18.984 -40.906 -15.328 1 98.75 215 VAL B O 1
ATOM 3983 N N . ASP B 1 216 ? 17.656 -42.688 -15.414 1 98.5 216 ASP B N 1
ATOM 3984 C CA . ASP B 1 216 ? 17.578 -42.875 -13.969 1 98.5 216 ASP B CA 1
ATOM 3985 C C . ASP B 1 216 ? 17.172 -41.562 -13.281 1 98.5 216 ASP B C 1
ATOM 3987 O O . ASP B 1 216 ? 17.812 -41.125 -12.32 1 98.5 216 ASP B O 1
ATOM 3991 N N . GLY B 1 217 ? 16.25 -40.875 -13.898 1 98.62 217 GLY B N 1
ATOM 3992 C CA . GLY B 1 217 ? 15.633 -39.719 -13.297 1 98.62 217 GLY B CA 1
ATOM 3993 C C . GLY B 1 217 ? 16.391 -38.438 -13.57 1 98.62 217 GLY B C 1
ATOM 3994 O O . GLY B 1 217 ? 16.016 -37.375 -13.07 1 98.62 217 GLY B O 1
ATOM 3995 N N . ARG B 1 218 ? 17.422 -38.469 -14.383 1 98.38 218 ARG B N 1
ATOM 3996 C CA . ARG B 1 218 ? 18.266 -37.312 -14.578 1 98.38 218 ARG B CA 1
ATOM 3997 C C . ARG B 1 218 ? 18.375 -36.938 -16.047 1 98.38 218 ARG B C 1
ATOM 3999 O O . ARG B 1 218 ? 18.5 -37.812 -16.906 1 98.38 218 ARG B O 1
ATOM 4006 N N . LEU B 1 219 ? 18.344 -35.656 -16.234 1 98.69 219 LEU B N 1
ATOM 4007 C CA . LEU B 1 219 ? 18.609 -35.188 -17.594 1 98.69 219 LEU B CA 1
ATOM 4008 C C . LEU B 1 219 ? 20.062 -35.406 -17.984 1 98.69 219 LEU B C 1
ATOM 4010 O O . LEU B 1 219 ? 20.969 -34.844 -17.375 1 98.69 219 LEU B O 1
ATOM 4014 N N . THR B 1 220 ? 20.297 -36.188 -19.016 1 98.19 220 THR B N 1
ATOM 4015 C CA . THR B 1 220 ? 21.672 -36.531 -19.359 1 98.19 220 THR B CA 1
ATOM 4016 C C . THR B 1 220 ? 22.047 -35.875 -20.688 1 98.19 220 THR B C 1
ATOM 4018 O O . THR B 1 220 ? 23.234 -35.625 -20.953 1 98.19 220 THR B O 1
ATOM 4021 N N . GLU B 1 221 ? 21.062 -35.656 -21.531 1 97.88 221 GLU B N 1
ATOM 4022 C CA . GLU B 1 221 ? 21.281 -35.031 -22.812 1 97.88 221 GLU B CA 1
ATOM 4023 C C . GLU B 1 221 ? 20.125 -34.094 -23.188 1 97.88 221 GLU B C 1
ATOM 4025 O O . GLU B 1 221 ? 18.969 -34.406 -22.906 1 97.88 221 GLU B O 1
ATOM 4030 N N . ALA B 1 222 ? 20.438 -32.969 -23.75 1 97.69 222 ALA B N 1
ATOM 4031 C CA . ALA B 1 222 ? 19.453 -32.062 -24.359 1 97.69 222 ALA B CA 1
ATOM 4032 C C . ALA B 1 222 ? 19.953 -31.531 -25.688 1 97.69 222 ALA B C 1
ATOM 4034 O O . ALA B 1 222 ? 21.141 -31.188 -25.828 1 97.69 222 ALA B O 1
ATOM 4035 N N . LYS B 1 223 ? 19.125 -31.578 -26.656 1 97.5 223 LYS B N 1
ATOM 4036 C CA . LYS B 1 223 ? 19.453 -31.062 -27.984 1 97.5 223 LYS B CA 1
ATOM 4037 C C . LYS B 1 223 ? 18.406 -30.047 -28.453 1 97.5 223 LYS B C 1
ATOM 4039 O O . LYS B 1 223 ? 17.219 -30.188 -28.141 1 97.5 223 LYS B O 1
ATOM 4044 N N . GLY B 1 224 ? 18.766 -29.125 -29.172 1 95.88 224 GLY B N 1
ATOM 4045 C CA . GLY B 1 224 ? 17.922 -28.078 -29.703 1 95.88 224 GLY B CA 1
ATOM 4046 C C . GLY B 1 224 ? 18.609 -26.734 -29.781 1 95.88 224 GLY B C 1
ATOM 4047 O O . GLY B 1 224 ? 19.703 -26.562 -29.234 1 95.88 224 GLY B O 1
ATOM 4048 N N . GLU B 1 225 ? 18.031 -25.75 -30.406 1 95.94 225 GLU B N 1
ATOM 4049 C CA . GLU B 1 225 ? 18.625 -24.438 -30.656 1 95.94 225 GLU B CA 1
ATOM 4050 C C . GLU B 1 225 ? 18.844 -23.688 -29.344 1 95.94 225 GLU B C 1
ATOM 4052 O O . GLU B 1 225 ? 19.828 -22.953 -29.203 1 95.94 225 GLU B O 1
ATOM 4057 N N . ASP B 1 226 ? 17.922 -23.938 -28.359 1 95.5 226 ASP B N 1
ATOM 4058 C CA . ASP B 1 226 ? 17.969 -23.141 -27.141 1 95.5 226 ASP B CA 1
ATOM 4059 C C . ASP B 1 226 ? 18.578 -23.938 -25.984 1 95.5 226 ASP B C 1
ATOM 4061 O O . ASP B 1 226 ? 18.422 -23.562 -24.828 1 95.5 226 ASP B O 1
ATOM 4065 N N . ARG B 1 227 ? 19.312 -24.922 -26.312 1 95.56 227 ARG B N 1
ATOM 4066 C CA . ARG B 1 227 ? 19.875 -25.812 -25.297 1 95.56 227 ARG B CA 1
ATOM 4067 C C . ARG B 1 227 ? 20.766 -25.047 -24.328 1 95.56 227 ARG B C 1
ATOM 4069 O O . ARG B 1 227 ? 20.797 -25.344 -23.141 1 95.56 227 ARG B O 1
ATOM 4076 N N . GLN B 1 228 ? 21.422 -24.031 -24.781 1 96.81 228 GLN B N 1
ATOM 4077 C CA . GLN B 1 228 ? 22.375 -23.281 -23.953 1 96.81 228 GLN B CA 1
ATOM 4078 C C . GLN B 1 228 ? 21.641 -22.516 -22.844 1 96.81 228 GLN B C 1
ATOM 4080 O O . GLN B 1 228 ? 22.203 -22.281 -21.781 1 96.81 228 GLN B O 1
ATOM 4085 N N . LYS B 1 229 ? 20.438 -22.25 -23.047 1 97.19 229 LYS B N 1
ATOM 4086 C CA . LYS B 1 229 ? 19.672 -21.438 -22.109 1 97.19 229 LYS B CA 1
ATOM 4087 C C . LYS B 1 229 ? 19.219 -22.25 -20.906 1 97.19 229 LYS B C 1
ATOM 4089 O O . LYS B 1 229 ? 18.75 -21.688 -19.906 1 97.19 229 LYS B O 1
ATOM 4094 N N . ILE B 1 230 ? 19.438 -23.562 -20.969 1 97.69 230 ILE B N 1
ATOM 4095 C CA . ILE B 1 230 ? 19.047 -24.406 -19.828 1 97.69 230 ILE B CA 1
ATOM 4096 C C . ILE B 1 230 ? 20.266 -25.094 -19.25 1 97.69 230 ILE B C 1
ATOM 4098 O O . ILE B 1 230 ? 20.156 -26.172 -18.641 1 97.69 230 ILE B O 1
ATOM 4102 N N . GLU B 1 231 ? 21.438 -24.547 -19.375 1 97.56 231 GLU B N 1
ATOM 4103 C CA . GLU B 1 231 ? 22.703 -25.141 -18.953 1 97.56 231 GLU B CA 1
ATOM 4104 C C . GLU B 1 231 ? 22.734 -25.391 -17.453 1 97.56 231 GLU B C 1
ATOM 4106 O O . GLU B 1 231 ? 23.422 -26.297 -16.984 1 97.56 231 GLU B O 1
ATOM 4111 N N . VAL B 1 232 ? 22 -24.672 -16.734 1 97.5 232 VAL B N 1
ATOM 4112 C CA . VAL B 1 232 ? 21.969 -24.797 -15.281 1 97.5 232 VAL B CA 1
ATOM 4113 C C . VAL B 1 232 ? 21.531 -26.203 -14.891 1 97.5 232 VAL B C 1
ATOM 4115 O O . VAL B 1 232 ? 21.922 -26.703 -13.836 1 97.5 232 VAL B O 1
ATOM 4118 N N . LEU B 1 233 ? 20.797 -26.828 -15.75 1 98.06 233 LEU B N 1
ATOM 4119 C CA . LEU B 1 233 ? 20.297 -28.172 -15.477 1 98.06 233 LEU B CA 1
ATOM 4120 C C . LEU B 1 233 ? 21.438 -29.188 -15.477 1 98.06 233 LEU B C 1
ATOM 4122 O O . LEU B 1 233 ? 21.297 -30.281 -14.914 1 98.06 233 LEU B O 1
ATOM 4126 N N . PHE B 1 234 ? 22.5 -28.766 -16.031 1 97.62 234 PHE B N 1
ATOM 4127 C CA . PHE B 1 234 ? 23.641 -29.672 -16.141 1 97.62 234 PHE B CA 1
ATOM 4128 C C . PHE B 1 234 ? 24.734 -29.297 -15.141 1 97.62 234 PHE B C 1
ATOM 4130 O O . PHE B 1 234 ? 25.766 -29.969 -15.07 1 97.62 234 PHE B O 1
ATOM 4137 N N . SER B 1 235 ? 24.469 -28.328 -14.383 1 97.19 235 SER B N 1
ATOM 4138 C CA . SER B 1 235 ? 25.484 -27.828 -13.477 1 97.19 235 SER B CA 1
ATOM 4139 C C . SER B 1 235 ? 25.75 -28.812 -12.336 1 97.19 235 SER B C 1
ATOM 4141 O O . SER B 1 235 ? 26.844 -28.844 -11.781 1 97.19 235 SER B O 1
ATOM 4143 N N . ASN B 1 236 ? 24.734 -29.516 -11.93 1 96.94 236 ASN B N 1
ATOM 4144 C CA . ASN B 1 236 ? 24.859 -30.578 -10.93 1 96.94 236 ASN B CA 1
ATOM 4145 C C . ASN B 1 236 ? 23.703 -31.578 -11.031 1 96.94 236 ASN B C 1
ATOM 4147 O O . ASN B 1 236 ? 22.734 -31.328 -11.75 1 96.94 236 ASN B O 1
ATOM 4151 N N . GLU B 1 237 ? 23.828 -32.656 -10.344 1 96.25 237 GLU B N 1
ATOM 4152 C CA . GLU B 1 237 ? 22.891 -33.75 -10.461 1 96.25 237 GLU B CA 1
ATOM 4153 C C . GLU B 1 237 ? 21.5 -33.344 -9.961 1 96.25 237 GLU B C 1
ATOM 4155 O O . GLU B 1 237 ? 20.484 -33.781 -10.516 1 96.25 237 GLU B O 1
ATOM 4160 N N . ARG B 1 238 ? 21.375 -32.562 -8.961 1 98.12 238 ARG B N 1
ATOM 4161 C CA . ARG B 1 238 ? 20.094 -32.156 -8.375 1 98.12 238 ARG B CA 1
ATOM 4162 C C . ARG B 1 238 ? 19.297 -31.281 -9.336 1 98.12 238 ARG B C 1
ATOM 4164 O O . ARG B 1 238 ? 18.078 -31.438 -9.461 1 98.12 238 ARG B O 1
ATOM 4171 N N . ASN B 1 239 ? 20 -30.406 -10.055 1 98.38 239 ASN B N 1
ATOM 4172 C CA . ASN B 1 239 ? 19.359 -29.516 -11.008 1 98.38 239 ASN B CA 1
ATOM 4173 C C . ASN B 1 239 ? 18.75 -30.297 -12.164 1 98.38 239 ASN B C 1
ATOM 4175 O O . ASN B 1 239 ? 17.688 -29.922 -12.68 1 98.38 239 ASN B O 1
ATOM 4179 N N . GLY B 1 240 ? 19.344 -31.375 -12.5 1 98.5 240 GLY B N 1
ATOM 4180 C CA . GLY B 1 240 ? 18.891 -32.156 -13.648 1 98.5 240 GLY B CA 1
ATOM 4181 C C . GLY B 1 240 ? 17.938 -33.25 -13.281 1 98.5 240 GLY B C 1
ATOM 4182 O O . GLY B 1 240 ? 17.531 -34.062 -14.141 1 98.5 240 GLY B O 1
ATOM 4183 N N . THR B 1 241 ? 17.594 -33.312 -12.008 1 98.75 241 THR B N 1
ATOM 4184 C CA . THR B 1 241 ? 16.672 -34.344 -11.539 1 98.75 241 THR B CA 1
ATOM 4185 C C . THR B 1 241 ? 15.234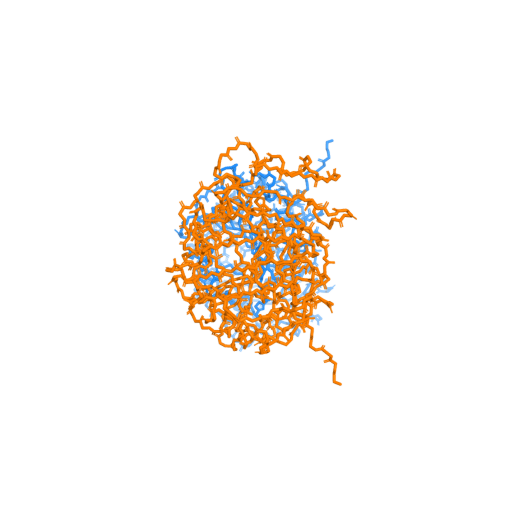 -34 -11.938 1 98.75 241 THR B C 1
ATOM 4187 O O . THR B 1 241 ? 14.758 -32.875 -11.68 1 98.75 241 THR B O 1
ATOM 4190 N N . LEU B 1 242 ? 14.586 -34.969 -12.625 1 98.69 242 LEU B N 1
ATOM 4191 C CA . LEU B 1 242 ? 13.18 -34.75 -12.953 1 98.69 242 LEU B CA 1
ATOM 4192 C C . LEU B 1 242 ? 12.32 -34.781 -11.695 1 98.69 242 LEU B C 1
ATOM 4194 O O . LEU B 1 242 ? 12.312 -35.75 -10.961 1 98.69 242 LEU B O 1
ATOM 4198 N N . GLY B 1 243 ? 11.594 -33.625 -11.516 1 98.31 243 GLY B N 1
ATOM 4199 C CA . GLY B 1 243 ? 10.969 -33.5 -10.211 1 98.31 243 GLY B CA 1
ATOM 4200 C C . GLY B 1 243 ? 9.461 -33.312 -10.297 1 98.31 243 GLY B C 1
ATOM 4201 O O . GLY B 1 243 ? 8.766 -33.375 -9.281 1 98.31 243 GLY B O 1
ATOM 4202 N N . GLU B 1 244 ? 8.914 -33.188 -11.508 1 98.81 244 GLU B N 1
ATOM 4203 C CA . GLU B 1 244 ? 7.488 -32.875 -11.57 1 98.81 244 GLU B CA 1
ATOM 4204 C C . GLU B 1 244 ? 6.871 -33.375 -12.867 1 98.81 244 GLU B C 1
ATOM 4206 O O . GLU B 1 244 ? 7.508 -33.312 -13.922 1 98.81 244 GLU B O 1
ATOM 4211 N N . LEU B 1 245 ? 5.742 -33.906 -12.812 1 98.94 245 LEU B N 1
ATOM 4212 C CA . LEU B 1 245 ? 4.801 -34.125 -13.906 1 98.94 245 LEU B CA 1
ATOM 4213 C C . LEU B 1 245 ? 3.494 -33.375 -13.656 1 98.94 245 LEU B C 1
ATOM 4215 O O . LEU B 1 245 ? 2.846 -33.562 -12.625 1 98.94 245 LEU B O 1
ATOM 4219 N N . GLY B 1 246 ? 3.15 -32.5 -14.578 1 98.88 246 GLY B N 1
ATOM 4220 C CA . GLY B 1 246 ? 1.917 -31.75 -14.445 1 98.88 246 GLY B CA 1
ATOM 4221 C C . GLY B 1 246 ? 1.025 -31.844 -15.664 1 98.88 246 GLY B C 1
ATOM 4222 O O . GLY B 1 246 ? 1.512 -32.062 -16.781 1 98.88 246 GLY B O 1
ATOM 4223 N N . ILE B 1 247 ? -0.231 -31.719 -15.453 1 98.94 247 ILE B N 1
ATOM 4224 C CA . ILE B 1 247 ? -1.239 -31.734 -16.516 1 98.94 247 ILE B CA 1
ATOM 4225 C C . ILE B 1 247 ? -2.061 -30.453 -16.469 1 98.94 247 ILE B C 1
ATOM 4227 O O . ILE B 1 247 ? -2.625 -30.109 -15.422 1 98.94 247 ILE B O 1
ATOM 4231 N N . GLY B 1 248 ? -2.113 -29.766 -17.594 1 98.88 248 GLY B N 1
ATOM 4232 C CA . GLY B 1 248 ? -2.875 -28.531 -17.656 1 98.88 248 GLY B CA 1
ATOM 4233 C C . GLY B 1 248 ? -4.367 -28.75 -17.812 1 98.88 248 GLY B C 1
ATOM 4234 O O . GLY B 1 248 ? -4.789 -29.641 -18.562 1 98.88 248 GLY B O 1
ATOM 4235 N N . THR B 1 249 ? -5.164 -27.891 -17.156 1 98.88 249 THR B N 1
ATOM 4236 C CA . THR B 1 249 ? -6.605 -28.125 -17.141 1 98.88 249 THR B CA 1
ATOM 4237 C C . THR B 1 249 ? -7.363 -26.828 -17.438 1 98.88 249 THR B C 1
ATOM 4239 O O . THR B 1 249 ? -8.586 -26.781 -17.281 1 98.88 249 THR B O 1
ATOM 4242 N N . ASN B 1 250 ? -6.75 -25.766 -17.781 1 98.81 250 ASN B N 1
ATOM 4243 C CA . ASN B 1 250 ? -7.375 -24.469 -18.016 1 98.81 250 ASN B CA 1
ATOM 4244 C C . ASN B 1 250 ? -7.648 -24.234 -19.484 1 98.81 250 ASN B C 1
ATOM 4246 O O . ASN B 1 250 ? -6.73 -23.938 -20.266 1 98.81 250 ASN B O 1
ATOM 4250 N N . HIS B 1 251 ? -8.867 -24.266 -19.906 1 98.06 251 HIS B N 1
ATOM 4251 C CA . HIS B 1 251 ? -9.281 -24.188 -21.312 1 98.06 251 HIS B CA 1
ATOM 4252 C C . HIS B 1 251 ? -8.992 -22.812 -21.891 1 98.06 251 HIS B C 1
ATOM 4254 O O . HIS B 1 251 ? -8.969 -22.641 -23.125 1 98.06 251 HIS B O 1
ATOM 4260 N N . ALA B 1 252 ? -8.773 -21.812 -21 1 98.19 252 ALA B N 1
ATOM 4261 C CA . ALA B 1 252 ? -8.555 -20.453 -21.484 1 98.19 252 ALA B CA 1
ATOM 4262 C C . ALA B 1 252 ? -7.066 -20.141 -21.547 1 98.19 252 ALA B C 1
ATOM 4264 O O . ALA B 1 252 ? -6.676 -19.109 -22.109 1 98.19 252 ALA B O 1
ATOM 4265 N N . ALA B 1 253 ? -6.219 -21.016 -20.938 1 98.62 253 ALA B N 1
ATOM 4266 C CA . ALA B 1 253 ? -4.777 -20.766 -20.938 1 98.62 253 ALA B CA 1
ATOM 4267 C C . ALA B 1 253 ? -4.195 -20.938 -22.328 1 98.62 253 ALA B C 1
ATOM 4269 O O . ALA B 1 253 ? -4.645 -21.781 -23.109 1 98.62 253 ALA B O 1
ATOM 4270 N N . ARG B 1 254 ? -3.227 -20.156 -22.734 1 98 254 ARG B N 1
ATOM 4271 C CA . ARG B 1 254 ? -2.551 -20.109 -24.031 1 98 254 ARG B CA 1
ATOM 4272 C C . ARG B 1 254 ? -1.041 -20.25 -23.859 1 98 254 ARG B C 1
ATOM 4274 O O . ARG B 1 254 ? -0.52 -20.141 -22.75 1 98 254 ARG B O 1
ATOM 4281 N N . LEU B 1 255 ? -0.497 -20.484 -24.938 1 98.31 255 LEU B N 1
ATOM 4282 C CA . LEU B 1 255 ? 0.961 -20.453 -24.953 1 98.31 255 LEU B CA 1
ATOM 4283 C C . LEU B 1 255 ? 1.467 -19.016 -25.094 1 98.31 255 LEU B C 1
ATOM 4285 O O . LEU B 1 255 ? 1.326 -18.422 -26.172 1 98.31 255 LEU B O 1
ATOM 4289 N N . THR B 1 256 ? 2.146 -18.469 -24.047 1 97.12 256 THR B N 1
ATOM 4290 C CA . THR B 1 256 ? 2.496 -17.062 -24.047 1 97.12 256 THR B CA 1
ATOM 4291 C C . THR B 1 256 ? 3.996 -16.875 -23.812 1 97.12 256 THR B C 1
ATOM 4293 O O . THR B 1 256 ? 4.531 -15.781 -24.031 1 97.12 256 THR B O 1
ATOM 4296 N N . GLY B 1 257 ? 4.633 -17.906 -23.375 1 96.38 257 GLY B N 1
ATOM 4297 C CA . GLY B 1 257 ? 6.031 -17.797 -22.984 1 96.38 257 GLY B CA 1
ATOM 4298 C C . GLY B 1 257 ? 6.215 -17.547 -21.5 1 96.38 257 GLY B C 1
ATOM 4299 O O . GLY B 1 257 ? 7.34 -17.578 -20.984 1 96.38 257 GLY B O 1
ATOM 4300 N N . VAL B 1 258 ? 5.141 -17.297 -20.797 1 95.25 258 VAL B N 1
ATOM 4301 C CA . VAL B 1 258 ? 5.156 -17.141 -19.344 1 95.25 258 VAL B CA 1
ATOM 4302 C C . VAL B 1 258 ? 4.633 -18.406 -18.688 1 95.25 258 VAL B C 1
ATOM 4304 O O . VAL B 1 258 ? 3.447 -18.734 -18.812 1 95.25 258 VAL B O 1
ATOM 4307 N N . ILE B 1 259 ? 5.473 -19 -17.938 1 96.31 259 ILE B N 1
ATOM 4308 C CA . ILE B 1 259 ? 5.215 -20.359 -17.453 1 96.31 259 ILE B CA 1
ATOM 4309 C C . ILE B 1 259 ? 3.977 -20.359 -16.562 1 96.31 259 ILE B C 1
ATOM 4311 O O . ILE B 1 259 ? 3.232 -21.344 -16.531 1 96.31 259 ILE B O 1
ATOM 4315 N N . LEU B 1 260 ? 3.67 -19.219 -15.938 1 96.56 260 LEU B N 1
ATOM 4316 C CA . LEU B 1 260 ? 2.51 -19.109 -15.062 1 96.56 260 LEU B CA 1
ATOM 4317 C C . LEU B 1 260 ? 1.229 -19.484 -15.805 1 96.56 260 LEU B C 1
ATOM 4319 O O . LEU B 1 260 ? 0.315 -20.062 -15.219 1 96.56 260 LEU B O 1
ATOM 4323 N N . GLU B 1 261 ? 1.184 -19.141 -17.047 1 98 261 GLU B N 1
ATOM 4324 C CA . GLU B 1 261 ? 0.027 -19.5 -17.859 1 98 261 GLU B CA 1
ATOM 4325 C C . GLU B 1 261 ? 0.289 -20.766 -18.672 1 98 261 GLU B C 1
ATOM 4327 O O . GLU B 1 261 ? -0.578 -21.641 -18.766 1 98 261 GLU B O 1
ATOM 4332 N N . ASP B 1 262 ? 1.432 -20.922 -19.203 1 98.56 262 ASP B N 1
ATOM 4333 C CA . ASP B 1 262 ? 1.748 -21.969 -20.172 1 98.56 262 ASP B CA 1
ATOM 4334 C C . ASP B 1 262 ? 1.508 -23.359 -19.578 1 98.56 262 ASP B C 1
ATOM 4336 O O . ASP B 1 262 ? 1.032 -24.266 -20.266 1 98.56 262 ASP B O 1
ATOM 4340 N N . GLU B 1 263 ? 1.856 -23.516 -18.312 1 98.38 263 GLU B N 1
ATOM 4341 C CA . GLU B 1 263 ? 1.785 -24.844 -17.703 1 98.38 263 GLU B CA 1
ATOM 4342 C C . GLU B 1 263 ? 0.347 -25.203 -17.328 1 98.38 263 GLU B C 1
ATOM 4344 O O . GLU B 1 263 ? 0.068 -26.344 -16.953 1 98.38 263 GLU B O 1
ATOM 4349 N N . LYS B 1 264 ? -0.531 -24.234 -17.578 1 98.81 264 LYS B N 1
ATOM 4350 C CA . LYS B 1 264 ? -1.926 -24.469 -17.219 1 98.81 264 LYS B CA 1
ATOM 4351 C C . LYS B 1 264 ? -2.754 -24.844 -18.438 1 98.81 264 LYS B C 1
ATOM 4353 O O . LYS B 1 264 ? -3.932 -25.203 -18.312 1 98.81 264 LYS B O 1
ATOM 4358 N N . ILE B 1 265 ? -2.199 -24.875 -19.609 1 98.81 265 ILE B N 1
ATOM 4359 C CA . ILE B 1 265 ? -2.92 -25.031 -20.859 1 98.81 265 ILE B CA 1
ATOM 4360 C C . ILE B 1 265 ? -3.621 -26.391 -20.891 1 98.81 265 ILE B C 1
ATOM 4362 O O . ILE B 1 265 ? -2.986 -27.422 -20.672 1 98.81 265 ILE B O 1
ATOM 4366 N N . TYR B 1 266 ? -4.898 -26.328 -21.188 1 98.75 266 TYR B N 1
ATOM 4367 C CA . TYR B 1 266 ? -5.758 -27.516 -21.281 1 98.75 266 TYR B CA 1
ATOM 4368 C C . TYR B 1 266 ? -5.195 -28.516 -22.266 1 98.75 266 TYR B C 1
ATOM 4370 O O . TYR B 1 266 ? -4.906 -28.188 -23.422 1 98.75 266 TYR B O 1
ATOM 4378 N N . GLY B 1 267 ? -4.93 -29.75 -21.781 1 98.69 267 GLY B N 1
ATOM 4379 C CA . GLY B 1 267 ? -4.543 -30.828 -22.672 1 98.69 267 GLY B CA 1
ATOM 4380 C C . GLY B 1 267 ? -3.043 -30.906 -22.891 1 98.69 267 GLY B C 1
ATOM 4381 O O . GLY B 1 267 ? -2.578 -31.672 -23.75 1 98.69 267 GLY B O 1
ATOM 4382 N N . THR B 1 268 ? -2.322 -30.109 -22.172 1 98.81 268 THR B N 1
ATOM 4383 C CA . THR B 1 268 ? -0.867 -30.188 -22.219 1 98.81 268 THR B CA 1
ATOM 4384 C C . THR B 1 268 ? -0.31 -30.875 -20.984 1 98.81 268 THR B C 1
ATOM 4386 O O . THR B 1 268 ? -1.042 -31.125 -20.016 1 98.81 268 THR B O 1
ATOM 4389 N N . VAL B 1 269 ? 0.956 -31.234 -21.094 1 98.88 269 VAL B N 1
ATOM 4390 C CA . VAL B 1 269 ? 1.734 -31.719 -19.953 1 98.88 269 VAL B CA 1
ATOM 4391 C C . VAL B 1 269 ? 2.994 -30.875 -19.781 1 98.88 269 VAL B C 1
ATOM 4393 O O . VAL B 1 269 ? 3.467 -30.266 -20.75 1 98.88 269 VAL B O 1
ATOM 4396 N N . HIS B 1 270 ? 3.35 -30.719 -18.578 1 98.88 270 HIS B N 1
ATOM 4397 C CA . HIS B 1 270 ? 4.691 -30.188 -18.375 1 98.88 270 HIS B CA 1
ATOM 4398 C C . HIS B 1 270 ? 5.504 -31.062 -17.438 1 98.88 270 HIS B C 1
ATOM 4400 O O . HIS B 1 270 ? 4.938 -31.766 -16.578 1 98.88 270 HIS B O 1
ATOM 4406 N N . ILE B 1 271 ? 6.746 -31.141 -17.672 1 98.75 271 ILE B N 1
ATOM 4407 C CA . ILE B 1 271 ? 7.711 -31.719 -16.75 1 98.75 271 ILE B CA 1
ATOM 4408 C C . ILE B 1 271 ? 8.641 -30.641 -16.219 1 98.75 271 ILE B C 1
ATOM 4410 O O . ILE B 1 271 ? 8.875 -29.625 -16.875 1 98.75 271 ILE B O 1
ATOM 4414 N N . ALA B 1 272 ? 9.102 -30.859 -15.047 1 98.56 272 ALA B N 1
ATOM 4415 C CA . ALA B 1 272 ? 10.047 -29.891 -14.477 1 98.56 272 ALA B CA 1
ATOM 4416 C C . ALA B 1 272 ? 11.258 -30.594 -13.875 1 98.56 272 ALA B C 1
ATOM 4418 O O . ALA B 1 272 ? 11.164 -31.75 -13.461 1 98.56 272 ALA B O 1
ATOM 4419 N N . PHE B 1 273 ? 12.352 -29.906 -13.906 1 98.5 273 PHE B N 1
ATOM 4420 C CA . PHE B 1 273 ? 13.594 -30.359 -13.281 1 98.5 273 PHE B CA 1
ATOM 4421 C C . PHE B 1 273 ? 13.945 -29.484 -12.086 1 98.5 273 PHE B C 1
ATOM 4423 O O . PHE B 1 273 ? 13.617 -28.297 -12.055 1 98.5 273 PHE B O 1
ATOM 4430 N N . GLY B 1 274 ? 14.625 -30.094 -11.125 1 98 274 GLY B N 1
ATOM 4431 C CA . GLY B 1 274 ? 15.094 -29.344 -9.969 1 98 274 GLY B CA 1
ATOM 4432 C C . GLY B 1 274 ? 14.273 -29.594 -8.719 1 98 274 GLY B C 1
ATOM 4433 O O . GLY B 1 274 ? 13.82 -30.719 -8.484 1 98 274 GLY B O 1
ATOM 4434 N N . THR B 1 275 ? 14.125 -28.609 -7.867 1 96.56 275 THR B N 1
ATOM 4435 C CA . THR B 1 275 ? 13.547 -28.734 -6.535 1 96.56 275 THR B CA 1
ATOM 4436 C C . THR B 1 275 ? 12.109 -29.234 -6.613 1 96.56 275 THR B C 1
ATOM 4438 O O . THR B 1 275 ? 11.328 -28.75 -7.441 1 96.56 275 THR B O 1
ATOM 4441 N N . ASN B 1 276 ? 11.758 -30.219 -5.746 1 96.88 276 ASN B N 1
ATOM 4442 C CA . ASN B 1 276 ? 10.391 -30.719 -5.664 1 96.88 276 ASN B CA 1
ATOM 4443 C C . ASN B 1 276 ? 9.992 -31.031 -4.227 1 96.88 276 ASN B C 1
ATOM 4445 O O . ASN B 1 276 ? 8.992 -31.719 -3.994 1 96.88 276 ASN B O 1
ATOM 4449 N N . THR B 1 277 ? 10.711 -30.5 -3.25 1 95.94 277 THR B N 1
ATOM 4450 C CA . THR B 1 277 ? 10.508 -30.812 -1.839 1 95.94 277 THR B CA 1
ATOM 4451 C C . THR B 1 277 ? 9.227 -30.172 -1.323 1 95.94 277 THR B C 1
ATOM 4453 O O . THR B 1 277 ? 8.648 -30.641 -0.337 1 95.94 277 THR B O 1
ATOM 4456 N N . SER B 1 278 ? 8.734 -29.234 -1.991 1 90.81 278 SER B N 1
ATOM 4457 C CA . SER B 1 278 ? 7.586 -28.484 -1.494 1 90.81 278 SER B CA 1
ATOM 4458 C C . SER B 1 278 ? 6.277 -29.188 -1.839 1 90.81 278 SER B C 1
ATOM 4460 O O . SER B 1 278 ? 5.211 -28.797 -1.36 1 90.81 278 SER B O 1
ATOM 4462 N N . PHE B 1 279 ? 6.422 -30.266 -2.621 1 94.56 279 PHE B N 1
ATOM 4463 C CA . PHE B 1 279 ? 5.164 -30.891 -3.002 1 94.56 279 PHE B CA 1
ATOM 4464 C C . PHE B 1 279 ? 5.324 -32.406 -3.09 1 94.56 279 PHE B C 1
ATOM 4466 O O . PHE B 1 279 ? 4.777 -33.031 -3.992 1 94.56 279 PHE B O 1
ATOM 4473 N N . GLY B 1 280 ? 6.172 -32.906 -2.221 1 95.88 280 GLY B N 1
ATOM 4474 C CA . GLY B 1 280 ? 6.141 -34.344 -1.993 1 95.88 280 GLY B CA 1
ATOM 4475 C C . GLY B 1 280 ? 7.414 -35.031 -2.436 1 95.88 280 GLY B C 1
ATOM 4476 O O . GLY B 1 280 ? 7.602 -36.25 -2.164 1 95.88 280 GLY B O 1
ATOM 4477 N N . GLY B 1 281 ? 8.32 -34.312 -3.105 1 97.56 281 GLY B N 1
ATOM 4478 C CA . GLY B 1 281 ? 9.586 -34.906 -3.523 1 97.56 281 GLY B CA 1
ATOM 4479 C C . GLY B 1 281 ? 10.68 -34.75 -2.49 1 97.56 281 GLY B C 1
ATOM 4480 O O . GLY B 1 281 ? 10.414 -34.406 -1.341 1 97.56 281 GLY B O 1
ATOM 4481 N N . ARG B 1 282 ? 11.898 -35.125 -2.883 1 97.75 282 ARG B N 1
ATOM 4482 C CA . ARG B 1 282 ? 13.023 -35.156 -1.949 1 97.75 282 ARG B CA 1
ATOM 4483 C C . ARG B 1 282 ? 14.227 -34.406 -2.512 1 97.75 282 ARG B C 1
ATOM 4485 O O . ARG B 1 282 ? 15.289 -34.375 -1.89 1 97.75 282 ARG B O 1
ATOM 4492 N N . ASN B 1 283 ? 14.047 -33.906 -3.654 1 98.19 283 ASN B N 1
ATOM 4493 C CA . ASN B 1 283 ? 15.172 -33.25 -4.328 1 98.19 283 ASN B CA 1
ATOM 4494 C C . ASN B 1 283 ? 15.172 -31.75 -4.09 1 98.19 283 ASN B C 1
ATOM 4496 O O . ASN B 1 283 ? 14.266 -31.047 -4.535 1 98.19 283 ASN B O 1
ATOM 4500 N N . LYS B 1 284 ? 16.125 -31.25 -3.328 1 96.56 284 LYS B N 1
ATOM 4501 C CA . LYS B 1 284 ? 16.359 -29.828 -3.174 1 96.56 284 LYS B CA 1
ATOM 4502 C C . LYS B 1 284 ? 17.469 -29.344 -4.109 1 96.56 284 LYS B C 1
ATOM 4504 O O . LYS B 1 284 ? 18.609 -29.828 -4.031 1 96.56 284 LYS B O 1
ATOM 4509 N N . ALA B 1 285 ? 17.172 -28.453 -5.023 1 97.25 285 ALA B N 1
ATOM 4510 C CA . ALA B 1 285 ? 18.094 -27.984 -6.047 1 97.25 285 ALA B CA 1
ATOM 4511 C C . ALA B 1 285 ? 18.172 -26.469 -6.07 1 97.25 285 ALA B C 1
ATOM 4513 O O . ALA B 1 285 ? 17.609 -25.797 -5.195 1 97.25 285 ALA B O 1
ATOM 4514 N N . ASP B 1 286 ? 18.953 -25.953 -7.047 1 93.81 286 ASP B N 1
ATOM 4515 C CA . ASP B 1 286 ? 19.141 -24.516 -7.184 1 93.81 286 ASP B CA 1
ATOM 4516 C C . ASP B 1 286 ? 18.062 -23.906 -8.078 1 93.81 286 ASP B C 1
ATOM 4518 O O . ASP B 1 286 ? 17.938 -22.672 -8.156 1 93.81 286 ASP B O 1
ATOM 4522 N N . CYS B 1 287 ? 17.25 -24.797 -8.648 1 94.62 287 CYS B N 1
ATOM 4523 C CA . CYS B 1 287 ? 16.312 -24.297 -9.656 1 94.62 287 CYS B CA 1
ATOM 4524 C C . CYS B 1 287 ? 15.078 -25.188 -9.727 1 94.62 287 CYS B C 1
ATOM 4526 O O . CYS B 1 287 ? 14.992 -26.203 -9.023 1 94.62 287 CYS B O 1
ATOM 4528 N N . HIS B 1 288 ? 14.148 -24.75 -10.445 1 95.69 288 HIS B N 1
ATOM 4529 C CA . HIS B 1 288 ? 12.945 -25.453 -10.875 1 95.69 288 HIS B CA 1
ATOM 4530 C C . HIS B 1 288 ? 12.5 -24.984 -12.258 1 95.69 288 HIS B C 1
ATOM 4532 O O . HIS B 1 288 ? 11.898 -23.922 -12.398 1 95.69 288 HIS B O 1
ATOM 4538 N N . LEU B 1 289 ? 12.828 -25.766 -13.25 1 97.69 289 LEU B N 1
ATOM 4539 C CA . LEU B 1 289 ? 12.562 -25.359 -14.633 1 97.69 289 LEU B CA 1
ATOM 4540 C C . LEU B 1 289 ? 11.492 -26.234 -15.258 1 97.69 289 LEU B C 1
ATOM 4542 O O . LEU B 1 289 ? 11.703 -27.438 -15.445 1 97.69 289 LEU B O 1
ATOM 4546 N N . ASP B 1 290 ? 10.445 -25.609 -15.625 1 98.25 290 ASP B N 1
ATOM 4547 C CA . ASP B 1 290 ? 9.312 -26.297 -16.25 1 98.25 290 ASP B CA 1
ATOM 4548 C C . ASP B 1 290 ? 9.422 -26.25 -17.766 1 98.25 290 ASP B C 1
ATOM 4550 O O . ASP B 1 290 ? 9.812 -25.219 -18.344 1 98.25 290 ASP B O 1
ATOM 4554 N N . GLY B 1 291 ? 9.078 -27.344 -18.406 1 98.69 291 GLY B N 1
ATOM 4555 C CA . GLY B 1 291 ? 8.938 -27.422 -19.844 1 98.69 291 GLY B CA 1
ATOM 4556 C C . GLY B 1 291 ? 7.602 -28 -20.281 1 98.69 291 GLY B C 1
ATOM 4557 O O . GLY B 1 291 ? 7.184 -29.047 -19.797 1 98.69 291 GLY B O 1
ATOM 4558 N N . VAL B 1 292 ? 6.984 -27.328 -21.203 1 98.88 292 VAL B N 1
ATOM 4559 C CA . VAL B 1 292 ? 5.625 -27.672 -21.609 1 98.88 292 VAL B CA 1
ATOM 4560 C C . VAL B 1 292 ? 5.66 -28.531 -22.875 1 98.88 292 VAL B C 1
ATOM 4562 O O . VAL B 1 292 ? 6.402 -28.234 -23.812 1 98.88 292 VAL B O 1
ATOM 4565 N N . VAL B 1 293 ? 4.906 -29.594 -22.859 1 98.81 293 VAL B N 1
ATOM 4566 C CA . VAL B 1 293 ? 4.734 -30.5 -24 1 98.81 293 VAL B CA 1
ATOM 4567 C C . VAL B 1 293 ? 3.338 -30.328 -24.594 1 98.81 293 VAL B C 1
ATOM 4569 O O . VAL B 1 293 ? 2.338 -30.609 -23.922 1 98.81 293 VAL B O 1
ATOM 4572 N N . ILE B 1 294 ? 3.264 -29.969 -25.844 1 98.44 294 ILE B N 1
ATOM 4573 C CA . ILE B 1 294 ? 1.998 -29.703 -26.516 1 98.44 294 ILE B CA 1
ATOM 4574 C C . ILE B 1 294 ? 1.502 -30.984 -27.203 1 98.44 294 ILE B C 1
ATOM 4576 O O . ILE B 1 294 ? 2.289 -31.719 -27.797 1 98.44 294 ILE B O 1
ATOM 4580 N N . ASN B 1 295 ? 0.251 -31.281 -27.078 1 98.38 295 ASN B N 1
ATOM 4581 C CA . ASN B 1 295 ? -0.446 -32.406 -27.688 1 98.38 295 ASN B CA 1
ATOM 4582 C C . ASN B 1 295 ? 0.229 -33.75 -27.344 1 98.38 295 ASN B C 1
ATOM 4584 O O . ASN B 1 295 ? 0.541 -34.531 -28.234 1 98.38 295 ASN B O 1
ATOM 4588 N N . PRO B 1 296 ? 0.404 -33.969 -26.109 1 98.69 296 PRO B N 1
ATOM 4589 C CA . PRO B 1 296 ? 1.004 -35.219 -25.688 1 98.69 296 PRO B CA 1
ATOM 4590 C C . PRO B 1 296 ? -0.007 -36.375 -25.641 1 98.69 296 PRO B C 1
ATOM 4592 O O . PRO B 1 296 ? -1.215 -36.125 -25.734 1 98.69 296 PRO B O 1
ATOM 4595 N N . THR B 1 297 ? 0.512 -37.562 -25.641 1 98.88 297 THR B N 1
ATOM 4596 C CA . THR B 1 297 ? -0.234 -38.719 -25.172 1 98.88 297 THR B CA 1
ATOM 4597 C C . THR B 1 297 ? 0.269 -39.156 -23.812 1 98.88 297 THR B C 1
ATOM 4599 O O . THR B 1 297 ? 1.478 -39.25 -23.578 1 98.88 297 THR B O 1
ATOM 4602 N N . LEU B 1 298 ? -0.647 -39.375 -22.844 1 98.94 298 LEU B N 1
ATOM 4603 C CA . LEU B 1 298 ? -0.282 -39.688 -21.484 1 98.94 298 LEU B CA 1
ATOM 4604 C C . LEU B 1 298 ? -1.093 -40.875 -20.969 1 98.94 298 LEU B C 1
ATOM 4606 O O . LEU B 1 298 ? -2.324 -40.875 -21.031 1 98.94 298 LEU B O 1
ATOM 4610 N N . TYR B 1 299 ? -0.371 -41.844 -20.547 1 98.88 299 TYR B N 1
ATOM 4611 C CA . TYR B 1 299 ? -0.962 -42.969 -19.797 1 98.88 299 TYR B CA 1
ATOM 4612 C C . TYR B 1 299 ? -0.637 -42.844 -18.312 1 98.88 299 TYR B C 1
ATOM 4614 O O . TYR B 1 299 ? 0.512 -42.625 -17.938 1 98.88 299 TYR B O 1
ATOM 4622 N N . LEU B 1 300 ? -1.552 -42.969 -17.516 1 98.88 300 LEU B N 1
ATOM 4623 C CA . LEU B 1 300 ? -1.409 -43.219 -16.078 1 98.88 300 LEU B CA 1
ATOM 4624 C C . LEU B 1 300 ? -1.825 -44.656 -15.734 1 98.88 300 LEU B C 1
ATOM 4626 O O . LEU B 1 300 ? -3.016 -44.969 -15.727 1 98.88 300 LEU B O 1
ATOM 4630 N N . ASP B 1 301 ? -0.79 -45.406 -15.453 1 98.56 301 ASP B N 1
ATOM 4631 C CA . ASP B 1 301 ? -0.97 -46.844 -15.492 1 98.56 301 ASP B CA 1
ATOM 4632 C C . ASP B 1 301 ? -1.556 -47.312 -16.828 1 98.56 301 ASP B C 1
ATOM 4634 O O . ASP B 1 301 ? -0.998 -47 -17.891 1 98.56 301 ASP B O 1
ATOM 4638 N N . ASP B 1 302 ? -2.746 -47.969 -16.828 1 97.75 302 ASP B N 1
ATOM 4639 C CA . ASP B 1 302 ? -3.332 -48.438 -18.062 1 97.75 302 ASP B CA 1
ATOM 4640 C C . ASP B 1 302 ? -4.391 -47.469 -18.594 1 97.75 302 ASP B C 1
ATOM 4642 O O . ASP B 1 302 ? -4.977 -47.688 -19.656 1 97.75 302 ASP B O 1
ATOM 4646 N N . LEU B 1 303 ? -4.531 -46.438 -17.922 1 98.62 303 LEU B N 1
ATOM 4647 C CA . LEU B 1 303 ? -5.566 -45.469 -18.281 1 98.62 303 LEU B CA 1
ATOM 4648 C C . LEU B 1 303 ? -5.027 -44.438 -19.266 1 98.62 303 LEU B C 1
ATOM 4650 O O . LEU B 1 303 ? -4.078 -43.719 -18.969 1 98.62 303 LEU B O 1
ATOM 4654 N N . LEU B 1 304 ? -5.613 -44.375 -20.516 1 98.75 304 LEU B N 1
ATOM 4655 C CA . LEU B 1 304 ? -5.309 -43.312 -21.453 1 98.75 304 LEU B CA 1
ATOM 4656 C C . LEU B 1 304 ? -5.977 -42 -21.031 1 98.75 304 LEU B C 1
ATOM 4658 O O . LEU B 1 304 ? -7.195 -41.875 -21.172 1 98.75 304 LEU B O 1
ATOM 4662 N N . VAL B 1 305 ? -5.215 -41.125 -20.531 1 98.81 305 VAL B N 1
ATOM 4663 C CA . VAL B 1 305 ? -5.75 -39.875 -19.984 1 98.81 305 VAL B CA 1
ATOM 4664 C C . VAL B 1 305 ? -5.781 -38.812 -21.078 1 98.81 305 VAL B C 1
ATOM 4666 O O . VAL B 1 305 ? -6.762 -38.062 -21.203 1 98.81 305 VAL B O 1
ATOM 4669 N N . LEU B 1 306 ? -4.688 -38.688 -21.828 1 98.81 306 LEU B N 1
ATOM 4670 C CA . LEU B 1 306 ? -4.574 -37.781 -22.969 1 98.81 306 LEU B CA 1
ATOM 4671 C C . LEU B 1 306 ? -4.156 -38.531 -24.219 1 98.81 306 LEU B C 1
ATOM 4673 O O . LEU B 1 306 ? -3.234 -39.375 -24.188 1 98.81 306 LEU B O 1
ATOM 4677 N N . LYS B 1 307 ? -4.809 -38.219 -25.312 1 98.75 307 LYS B N 1
ATOM 4678 C CA . LYS B 1 307 ? -4.41 -38.688 -26.641 1 98.75 307 LYS B CA 1
ATOM 4679 C C . LYS B 1 307 ? -4.145 -37.5 -27.562 1 98.75 307 LYS B C 1
ATOM 4681 O O . LYS B 1 307 ? -5.078 -36.875 -28.078 1 98.75 307 LYS B O 1
ATOM 4686 N N . GLU B 1 308 ? -2.928 -37.25 -27.812 1 98.38 308 GLU B N 1
ATOM 4687 C CA . GLU B 1 308 ? -2.51 -36.156 -28.656 1 98.38 308 GLU B CA 1
ATOM 4688 C C . GLU B 1 308 ? -3.203 -34.844 -28.266 1 98.38 308 GLU B C 1
ATOM 4690 O O . GLU B 1 308 ? -3.775 -34.156 -29.094 1 98.38 308 GLU B O 1
ATOM 4695 N N . GLY B 1 309 ? -3.258 -34.656 -26.984 1 98.44 309 GLY B N 1
ATOM 4696 C CA . GLY B 1 309 ? -3.748 -33.406 -26.453 1 98.44 309 GLY B CA 1
ATOM 4697 C C . GLY B 1 309 ? -5.227 -33.438 -26.109 1 98.44 309 GLY B C 1
ATOM 4698 O O . GLY B 1 309 ? -5.762 -32.469 -25.547 1 98.44 309 GLY B O 1
ATOM 4699 N N . LYS B 1 310 ? -5.891 -34.531 -26.391 1 98.5 310 LYS B N 1
ATOM 4700 C CA . LYS B 1 310 ? -7.316 -34.656 -26.094 1 98.5 310 LYS B CA 1
ATOM 4701 C C . LYS B 1 310 ? -7.547 -35.5 -24.844 1 98.5 310 LYS B C 1
ATOM 4703 O O . LYS B 1 310 ? -7.055 -36.625 -24.766 1 98.5 310 LYS B O 1
ATOM 4708 N N . PHE B 1 311 ? -8.305 -35 -23.953 1 98.56 311 PHE B N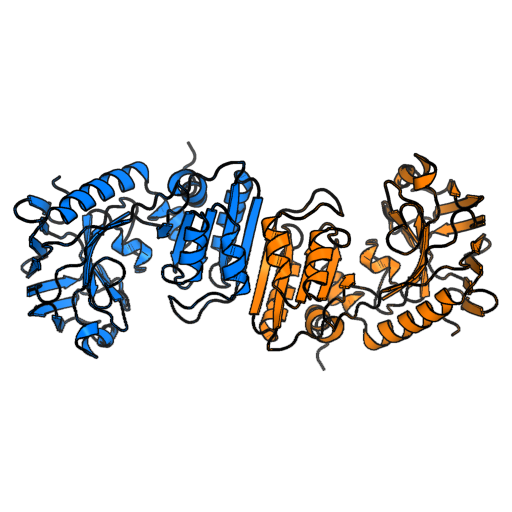 1
ATOM 4709 C CA . PHE B 1 311 ? -8.633 -35.781 -22.75 1 98.56 311 PHE B CA 1
ATOM 4710 C C . PHE B 1 311 ? -9.531 -36.969 -23.109 1 98.56 311 PHE B C 1
ATOM 4712 O O . PHE B 1 311 ? -10.484 -36.812 -23.875 1 98.56 311 PHE B O 1
ATOM 4719 N N . MET B 1 312 ? -9.25 -38.094 -22.516 1 98.25 312 MET B N 1
ATOM 4720 C CA . MET B 1 312 ? -10 -39.312 -22.781 1 98.25 312 MET B CA 1
ATOM 4721 C C . MET B 1 312 ? -10.727 -39.781 -21.531 1 98.25 312 MET B C 1
ATOM 4723 O O . MET B 1 312 ? -11.094 -40.938 -21.422 1 98.25 312 MET B O 1
ATOM 4727 N N . ILE B 1 313 ? -10.961 -38.969 -20.625 1 95.19 313 ILE B N 1
ATOM 4728 C CA . ILE B 1 313 ? -11.578 -39.312 -19.344 1 95.19 313 ILE B CA 1
ATOM 4729 C C . ILE B 1 313 ? -12.75 -38.375 -19.062 1 95.19 313 ILE B C 1
ATOM 4731 O O . ILE B 1 313 ? -12.82 -37.281 -19.609 1 95.19 313 ILE B O 1
#

Nearest PDB structures (foldseek):
  7cup-assembly1_F  TM=7.832E-01  e=1.262E-21  Pseudomonas putida KT2440
  4icr-assembly1_A  TM=7.045E-01  e=3.963E-14  Streptococcus pneumoniae TIGR4
  6zsu-assembly1_A  TM=6.200E-01  e=1.263E-09  Chondromyces crocatus
  4kvf-assembly1_A  TM=4.038E-01  e=2.733E-02  Kribbella flavida DSM 17836
  4gnr-assembly1_A  TM=2.999E-01  e=3.710E-01  Streptococcus pneumoniae str. Canada MDR_19A

pLDDT: mean 97.42, std 4.68, range [38.22, 98.94]

Organism: NCBI:txid312168

Foldseek 3Di:
DPQDFLLLLLCPPAANAAAAFEEEEEEEPVCVVVSVVNQVNNVVGYVYYDYHYYHADPEAQDDDDPVVLVVLLPGQEYEYAYQHWNPNYPSVQNSLVSFHEYATEHNHDPCCRHQALSSFPLVQLQVVQVVVQVLLQPFAKKWKDDPHWIKIFGQPPKGKDGDSSHTHGRNHYDYPPARKIKIWTAWQGMFIKDWQQQEKVQGFGDPGIWIFGDHRQFTDDIDDPCVVSQCLSVVDGLQRGWTMKMAARRCRADRDRDCSRQCNHQLKMKIWGHDNVVRGYDRHGPDIMITIGAQMFMDRDNDGQHHRSDGDD/DPQDFLLLLLCPPAANAAAAFEEEEEEEPVCVVVSVVNQVNNVVGYVYYDYHYYHADPEAQDDDDPVVLVVLLPGQEYEYAYQHWNPNYPSVQNSLVSFHEYATEHNHDPCCRHQALSSFPLVQLQVVQVVVQVLLQPFAKKWKDDPHWIKIFGQPPKGKDGDSSHTHGRNHYDYPPARKIKIWTAWQGMFIKDWQQQEKVQGFGDPGIWIFGDHRQFTDDIDDPCVVSQCLSVVDGLQRGWTMKMAARRCRADRDRDCSRQCNHQLKMKIWGHDNVVRGYDRHGPDIMITIGAQMFMDRDPDGQGHRSDGPD